Protein AF-A0A7J7UZX6-F1 (afdb_monomer_lite)

InterPro domains:
  IPR032675 Leucine-rich repeat domain superfamily [G3DSA:3.80.10.10] (421-572)
  IPR052813 C-Maf-inducing protein [PTHR25480] (5-551)

Foldseek 3Di:
DVVVLVVVLVVLLVVLVDDPDLVVNLVSLLVLCVCLVPDPDPDLCSLVSSLVSVLVSCVVDPPDDPVSLLSNLVSNLVSLLPHQHDLSVLVVLLVCLVVCLPDPCLVPRVLSNLLCCQQPPPVLLVRVSNLSSNLSSLCSQLPPPVHLVSSLVSLCVQQDPDLGRPGPRNLVNLVSSLLVLQCVQCVVVVVVVPPDDPCVVVVVVDDDDDDDDDDDDDDDDDDDDDDDDDDDDDDDDDDDDDDDDDDDDDDDDDDDDDDDDDDDDDDDDDDDPPVLVVLPDQPPDPQPADDTDPVSVSSNVSSLVVLLSQLVRLNSLLVSLVVCPPPSHDVSLLSHQVNLVSNLNSLLSLLPRLDLSSLVSQDHPDPPDDGVLNQCQRSHSSPPPLCPSNLSSLLSCCVSDPPNLVVLLVCVVPPLSSLLSVLLVVRLSSLVSLLVCVLVVSDVDPVVNVVSLVSLCNDPNSVVSNVVSVLVVVQLCQQLPPDDDLEDEDDLADELVNVVVVSSPGHQNNHAEYEDANHAYELVNLVVVLSHPRHNYYHQHNYNYDPVSVVSNDVSQDDDDDDPPPPDDPPDDDDPDDDDDDDDDDDDDDDDDDDDDDDDDDDD

pLDDT: mean 71.13, std 24.65, range [20.08, 96.56]

Organism: Pipistrellus kuhlii (NCBI:txid59472)

Secondary structure (DSSP, 8-state):
-HHHHHHHHHHHHHHHTS-S-HHHHHHHHHHHHHHHHT-S---HHHHHHHHHHHHHHHHH-----HHHHHHHHHHHHHHHTTSPPPHHHHHHHHHHHHH-TT-HIIIIIIHHHHHHHHHH-SSGGG-HHHHHHHHHHHHHHHTSTTTHHHHHHHHHHHH-SSSS-S-TTHHHHHHHHHHHHHHHHTHHHHHHH--SGGGHHHHTTS------PPPPPP-----------------------------------------------------PPPHHHHHSS------------HHHHHHHHHHHHHHHHHHH-TTHHHHHHHHT-S--S-HHHHH-HHHHHHHHHHHHHHHT-S-HHHHHHHS-SSTTS--HHHHTSTTSTT--STTHHHHHHHHHHHHH-TTHHHHHHHHHHHHHHHHHHHHHTT-HHHHHHHHHHHHTT----HHHHHHHHHHHHTSHHHHHHHHHHHHHHHHHHHHHSS-S-SEEE--TT-BHHHHHHHHHTS--TT--EEE-TT-B-BGGGHHHHTT-TT--EEE-TTSB--HHHHHHHHHHS-PPP--TTTTS-------SSPPPP----PPP-PPPP-----PPPPP-

Sequence (604 aa):
MTDVAKKKIYKYKKVLSNPSRWEVVLKEIRTLVDMALTSPLQDDSINQAPLEIVSKLLSENTNLTTQEHENIIVAIAPLLENNHPPPDLCEFFCKHCRERPRSMVVIEVFTPVVQRILKHNMDFGKCPRLRLFTQEYILALNELNAGMEVVKKFIQSMHGPTGHCPHPRVLPNLVAVCLAAIYSCYEEFINSRDNSPSLKEIRNGCQQPCDRKPTLPLRLLHPSPDLVSQEATLSEARLKSVVVASSEIHVEVEHTSTAKPALTASAGNDSEPNLIDCLMVSPACSTMSIELGPQADRTLGCYVEILKLLSDYDDWRPSLASLLQPIPFPKEALAHEKFTKELKYVIQRFAEDPRQEVHSCLLSVRAGKDGWFQLYSPGGVACDDDGELFASMVHILMGSCYKTKKFLLSLAENKLGPCMLLALRGNQTMVEILCLMLEYNIIDNNDTQLQIISTLESTGVGKRMYEQLCDRQRELKELQRKGGPTRLTLPSKSTDADLARLLSSGSFGNLENLSLAFTNVTSACAEHLIKLPSLKQLNLWSTQFGDAGLRLLSEHLSPFPPVPSLTETLHLWPPSHPPVPVVSSCMRLPAWSREESETSPPPA

Structure (mmCIF, N/CA/C/O backbone):
data_AF-A0A7J7UZX6-F1
#
_entry.id   AF-A0A7J7UZX6-F1
#
loop_
_atom_site.group_PDB
_atom_site.id
_atom_site.type_symbol
_atom_site.label_atom_id
_atom_site.label_alt_id
_atom_site.label_comp_id
_atom_site.label_asym_id
_atom_site.label_entity_id
_atom_site.label_seq_id
_atom_site.pdbx_PDB_ins_code
_atom_site.Cartn_x
_atom_site.Cartn_y
_atom_site.Cartn_z
_atom_site.occupancy
_atom_site.B_iso_or_equiv
_atom_site.auth_seq_id
_atom_site.auth_comp_id
_atom_site.auth_asym_id
_atom_site.auth_atom_id
_atom_site.pdbx_PDB_model_num
ATOM 1 N N . MET A 1 1 ? 38.901 -22.657 -28.310 1.00 46.47 1 MET A N 1
ATOM 2 C CA . MET A 1 1 ? 37.715 -21.974 -28.888 1.00 46.47 1 MET A CA 1
ATOM 3 C C . MET A 1 1 ? 37.506 -20.576 -28.301 1.00 46.47 1 MET A C 1
ATOM 5 O O . MET A 1 1 ? 37.304 -19.653 -29.079 1.00 46.47 1 MET A O 1
ATOM 9 N N . THR A 1 2 ? 37.666 -20.375 -26.988 1.00 52.75 2 THR A N 1
ATOM 10 C CA . THR A 1 2 ? 37.643 -19.051 -26.321 1.00 52.75 2 THR A CA 1
ATOM 11 C C . THR A 1 2 ? 38.625 -18.026 -26.914 1.00 52.75 2 THR A C 1
ATOM 13 O O . THR A 1 2 ? 38.265 -16.870 -27.107 1.00 52.75 2 THR A O 1
ATOM 16 N N . ASP A 1 3 ? 39.839 -18.442 -27.287 1.00 55.47 3 ASP A N 1
ATOM 17 C CA . ASP A 1 3 ? 40.867 -17.544 -27.846 1.00 55.47 3 ASP A CA 1
ATOM 18 C C . ASP A 1 3 ? 40.545 -17.043 -29.276 1.00 55.47 3 ASP A C 1
ATOM 20 O O . ASP A 1 3 ? 40.902 -15.930 -29.659 1.00 55.47 3 ASP A O 1
ATOM 24 N N . VAL A 1 4 ? 39.790 -17.820 -30.067 1.00 59.84 4 VAL A N 1
ATOM 25 C CA . VAL A 1 4 ? 39.359 -17.426 -31.426 1.00 59.84 4 VAL A CA 1
ATOM 26 C C . VAL A 1 4 ? 38.215 -16.411 -31.364 1.00 59.84 4 VAL A C 1
ATOM 28 O O . VAL A 1 4 ? 38.241 -15.422 -32.096 1.00 59.84 4 VAL A O 1
ATOM 31 N N . ALA A 1 5 ? 37.247 -16.617 -30.464 1.00 58.56 5 ALA A N 1
ATOM 32 C CA . ALA A 1 5 ? 36.175 -15.654 -30.211 1.00 58.56 5 ALA A CA 1
ATOM 33 C C . ALA A 1 5 ? 36.742 -14.323 -29.682 1.00 58.56 5 ALA A C 1
ATOM 35 O O . ALA A 1 5 ? 36.442 -13.267 -30.234 1.00 58.56 5 ALA A O 1
ATOM 36 N N . LYS A 1 6 ? 37.666 -14.368 -28.709 1.00 61.72 6 LYS A N 1
ATOM 37 C CA . LYS A 1 6 ? 38.345 -13.176 -28.163 1.00 61.72 6 LYS A CA 1
ATOM 38 C C . LYS A 1 6 ? 39.168 -12.419 -29.215 1.00 61.72 6 LYS A C 1
ATOM 40 O O . LYS A 1 6 ? 39.071 -11.194 -29.299 1.00 61.72 6 LYS A O 1
ATOM 45 N N . LYS A 1 7 ? 39.918 -13.121 -30.076 1.00 62.25 7 LYS A N 1
ATOM 46 C CA . LYS A 1 7 ? 40.660 -12.505 -31.198 1.00 62.25 7 LYS A CA 1
ATOM 47 C C . LYS A 1 7 ? 39.739 -11.844 -32.225 1.00 62.25 7 LYS A C 1
ATOM 49 O O . LYS A 1 7 ? 40.062 -10.766 -32.724 1.00 62.25 7 LYS A O 1
ATOM 54 N N . LYS A 1 8 ? 38.583 -12.447 -32.524 1.00 63.12 8 LYS A N 1
ATOM 55 C CA . LYS A 1 8 ? 37.573 -11.841 -33.404 1.00 63.12 8 LYS A CA 1
ATOM 56 C C . LYS A 1 8 ? 36.952 -10.596 -32.770 1.00 63.12 8 LYS A C 1
ATOM 58 O O . LYS A 1 8 ? 36.946 -9.558 -33.421 1.00 63.12 8 LYS A O 1
ATOM 63 N N . ILE A 1 9 ? 36.540 -10.651 -31.502 1.00 65.94 9 ILE A N 1
ATOM 64 C CA . ILE A 1 9 ? 36.013 -9.494 -30.750 1.00 65.94 9 ILE A CA 1
ATOM 65 C C . ILE A 1 9 ? 37.016 -8.326 -30.762 1.00 65.94 9 ILE A C 1
ATOM 67 O O . ILE A 1 9 ? 36.639 -7.187 -31.032 1.00 65.94 9 ILE A O 1
ATOM 71 N N . TYR A 1 10 ? 38.313 -8.598 -30.569 1.00 64.81 10 TYR A N 1
ATOM 72 C CA . TYR A 1 10 ? 39.363 -7.575 -30.647 1.00 64.81 10 TYR A CA 1
ATOM 73 C C . TYR A 1 10 ? 39.505 -6.963 -32.053 1.00 64.81 10 TYR A C 1
ATOM 75 O O . TYR A 1 10 ? 39.707 -5.755 -32.195 1.00 64.81 10 TYR A O 1
ATOM 83 N N . LYS A 1 11 ? 39.352 -7.775 -33.108 1.00 65.69 11 LYS A N 1
ATOM 84 C CA . LYS A 1 11 ? 39.334 -7.298 -34.498 1.00 65.69 11 LYS A CA 1
ATOM 85 C C . LYS A 1 11 ? 38.131 -6.385 -34.759 1.00 65.69 11 LYS A C 1
ATOM 87 O O . LYS A 1 11 ? 38.324 -5.307 -35.315 1.00 65.69 11 LYS A O 1
ATOM 92 N N . TYR A 1 12 ? 36.932 -6.769 -34.315 1.00 65.81 12 TYR A N 1
ATOM 93 C CA . TYR A 1 12 ? 35.725 -5.944 -34.442 1.00 65.81 12 TYR A CA 1
ATOM 94 C C . TYR A 1 12 ? 35.857 -4.626 -33.678 1.00 65.81 12 TYR A C 1
ATOM 96 O O . TYR A 1 12 ? 35.571 -3.574 -34.240 1.00 65.81 12 TYR A O 1
ATOM 104 N N . LYS A 1 13 ? 36.408 -4.653 -32.457 1.00 65.75 13 LYS A N 1
ATOM 105 C CA . LYS A 1 13 ? 36.712 -3.441 -31.681 1.00 65.75 13 LYS A CA 1
ATOM 106 C C . LYS A 1 13 ? 37.573 -2.454 -32.477 1.00 65.75 13 LYS A C 1
ATOM 108 O O . LYS A 1 13 ? 37.278 -1.269 -32.479 1.00 65.75 13 LYS A O 1
ATOM 113 N N . LYS A 1 14 ? 38.594 -2.935 -33.197 1.00 62.81 14 LYS A N 1
ATOM 114 C CA . LYS A 1 14 ? 39.488 -2.091 -34.011 1.00 62.81 14 LYS A CA 1
ATOM 115 C C . LYS A 1 14 ? 38.823 -1.542 -35.282 1.00 62.81 14 LYS A C 1
ATOM 117 O O . LYS A 1 14 ? 39.121 -0.420 -35.675 1.00 62.81 14 LYS A O 1
ATOM 122 N N . VAL A 1 15 ? 37.948 -2.320 -35.924 1.00 62.50 15 VAL A N 1
ATOM 123 C CA . VAL A 1 15 ? 37.204 -1.900 -37.130 1.00 62.50 15 VAL A CA 1
ATOM 124 C C . VAL A 1 15 ? 36.137 -0.858 -36.784 1.00 62.50 15 VAL A C 1
ATOM 126 O O . VAL A 1 15 ? 35.957 0.110 -37.515 1.00 62.50 15 VAL A O 1
ATOM 129 N N . LEU A 1 16 ? 35.479 -1.019 -35.636 1.00 63.38 16 LEU A N 1
ATOM 130 C CA . LEU A 1 16 ? 34.422 -0.128 -35.160 1.00 63.38 16 LEU A CA 1
ATOM 131 C C . LEU A 1 16 ? 34.956 1.203 -34.597 1.00 63.38 16 LEU A C 1
ATOM 133 O O . LEU A 1 16 ? 34.198 2.160 -34.500 1.00 63.38 16 LEU A O 1
ATOM 137 N N . SER A 1 17 ? 36.257 1.300 -34.292 1.00 59.66 17 SER A N 1
ATOM 138 C CA . SER A 1 17 ? 36.908 2.546 -33.850 1.00 59.66 17 SER A CA 1
ATOM 139 C C . SER A 1 17 ? 37.199 3.559 -34.968 1.00 59.66 17 SER A C 1
ATOM 141 O O . SER A 1 17 ? 37.640 4.659 -34.656 1.00 59.66 17 SER A O 1
ATOM 143 N N . ASN A 1 18 ? 37.007 3.223 -36.252 1.00 60.12 18 ASN A N 1
ATOM 144 C CA . ASN A 1 18 ? 37.234 4.169 -37.355 1.00 60.12 18 ASN A CA 1
ATOM 145 C C . ASN A 1 18 ? 36.118 4.081 -38.423 1.00 60.12 18 ASN A C 1
ATOM 147 O O . ASN A 1 18 ? 36.332 3.533 -39.512 1.00 60.12 18 ASN A O 1
ATOM 151 N N . PRO A 1 19 ? 34.896 4.550 -38.101 1.00 61.72 19 PRO A N 1
ATOM 152 C CA . PRO A 1 19 ? 33.729 4.389 -38.960 1.00 61.72 19 PRO A CA 1
ATOM 153 C C . PRO A 1 19 ? 33.800 5.334 -40.168 1.00 61.72 19 PRO A C 1
ATOM 155 O O . PRO A 1 19 ? 33.623 6.539 -40.043 1.00 61.72 19 PRO A O 1
ATOM 158 N N . SER A 1 20 ? 34.037 4.791 -41.365 1.00 60.22 20 SER A N 1
ATOM 159 C CA . SER A 1 20 ? 33.990 5.566 -42.620 1.00 60.22 20 SER A CA 1
ATOM 160 C C . SER A 1 20 ? 32.616 5.525 -43.302 1.00 60.22 20 SER A C 1
ATOM 162 O O . SER A 1 20 ? 32.263 6.459 -44.017 1.00 60.22 20 SER A O 1
ATOM 164 N N . ARG A 1 21 ? 31.824 4.459 -43.081 1.00 73.31 21 ARG A N 1
ATOM 165 C CA . ARG A 1 21 ? 30.461 4.273 -43.619 1.00 73.31 21 ARG A CA 1
ATOM 166 C C . ARG A 1 21 ? 29.570 3.515 -42.637 1.00 73.31 21 ARG A C 1
ATOM 168 O O . ARG A 1 21 ? 29.881 2.384 -42.266 1.00 73.31 21 ARG A O 1
ATOM 175 N N . TRP A 1 22 ? 28.429 4.096 -42.279 1.00 73.56 22 TRP A N 1
ATOM 176 C CA . TRP A 1 22 ? 27.544 3.539 -41.255 1.00 73.56 22 TRP A CA 1
ATOM 177 C C . TRP A 1 22 ? 26.841 2.232 -41.646 1.00 73.56 22 TRP A C 1
ATOM 179 O O . TRP A 1 22 ? 26.670 1.341 -40.819 1.00 73.56 22 TRP A O 1
ATOM 189 N N . GLU A 1 23 ? 26.520 2.053 -42.927 1.00 76.38 23 GLU A N 1
ATOM 190 C CA . GLU A 1 23 ? 25.973 0.789 -43.449 1.00 76.38 23 GLU A CA 1
ATOM 191 C C . GLU A 1 23 ? 26.910 -0.400 -43.180 1.00 76.38 23 GLU A C 1
ATOM 193 O O . GLU A 1 23 ? 26.466 -1.508 -42.875 1.00 76.38 23 GLU A O 1
ATOM 198 N N . VAL A 1 24 ? 28.223 -0.160 -43.270 1.00 78.75 24 VAL A N 1
ATOM 199 C CA . VAL A 1 24 ? 29.250 -1.172 -42.999 1.00 78.75 24 VAL A CA 1
ATOM 200 C C . VAL A 1 24 ? 29.309 -1.449 -41.503 1.00 78.75 24 VAL A C 1
ATOM 202 O O . VAL A 1 24 ? 29.272 -2.606 -41.104 1.00 78.75 24 VAL A O 1
ATOM 205 N N . VAL A 1 25 ? 29.306 -0.401 -40.675 1.00 79.12 25 VAL A N 1
ATOM 206 C CA . VAL A 1 25 ? 29.255 -0.521 -39.208 1.00 79.12 25 VAL A CA 1
ATOM 207 C C . VAL A 1 25 ? 28.056 -1.364 -38.769 1.00 79.12 25 VAL A C 1
ATOM 209 O O . VAL A 1 25 ? 28.221 -2.307 -38.001 1.00 79.12 25 VAL A O 1
ATOM 212 N N . LEU A 1 26 ? 26.866 -1.097 -39.311 1.00 82.12 26 LEU A N 1
ATOM 213 C CA . LEU A 1 26 ? 25.651 -1.842 -38.991 1.00 82.12 26 LEU A CA 1
ATOM 214 C C . LEU A 1 26 ? 25.751 -3.324 -39.387 1.00 82.12 26 LEU A C 1
ATOM 216 O O . LEU A 1 26 ? 25.331 -4.198 -38.627 1.00 82.12 26 LEU A O 1
ATOM 220 N N . LYS A 1 27 ? 26.329 -3.628 -40.555 1.00 83.25 27 LYS A N 1
ATOM 221 C CA . LYS A 1 27 ? 26.550 -5.011 -41.005 1.00 83.25 27 LYS A CA 1
ATOM 222 C C . LYS A 1 27 ? 27.545 -5.752 -40.109 1.00 83.25 27 LYS A C 1
ATOM 224 O O . LYS A 1 27 ? 27.324 -6.918 -39.780 1.00 83.25 27 LYS A O 1
ATOM 229 N N . GLU A 1 28 ? 28.612 -5.079 -39.688 1.00 82.50 28 GLU A N 1
ATOM 230 C CA . GLU A 1 28 ? 29.597 -5.643 -38.764 1.00 82.50 28 GLU A CA 1
ATOM 231 C C . GLU A 1 28 ? 28.991 -5.871 -37.369 1.00 82.50 28 GLU A C 1
ATOM 233 O O . GLU A 1 28 ? 29.237 -6.921 -36.780 1.00 82.50 28 GLU A O 1
ATOM 238 N N . ILE A 1 29 ? 28.135 -4.964 -36.871 1.00 84.19 29 ILE A N 1
ATOM 239 C CA . ILE A 1 29 ? 27.387 -5.151 -35.613 1.00 84.19 29 ILE A CA 1
ATOM 240 C C . ILE A 1 29 ? 26.481 -6.383 -35.701 1.00 84.19 29 ILE A C 1
ATOM 242 O O . ILE A 1 29 ? 26.530 -7.227 -34.812 1.00 84.19 29 ILE A O 1
ATOM 246 N N . ARG A 1 30 ? 25.701 -6.536 -36.780 1.00 85.56 30 ARG A N 1
ATOM 247 C CA . ARG A 1 30 ? 24.851 -7.727 -36.979 1.00 85.56 30 ARG A CA 1
ATOM 248 C C . ARG A 1 30 ? 25.676 -9.011 -37.004 1.00 85.56 30 ARG A C 1
ATOM 250 O O . ARG A 1 30 ? 25.352 -9.962 -36.309 1.00 85.56 30 ARG A O 1
ATOM 257 N N . THR A 1 31 ? 26.803 -9.000 -37.714 1.00 84.88 31 THR A N 1
ATOM 258 C CA . THR A 1 31 ? 27.715 -10.154 -37.776 1.00 84.88 31 THR A CA 1
ATOM 259 C C . THR A 1 31 ? 28.312 -10.485 -36.402 1.00 84.88 31 THR A C 1
ATOM 261 O O . THR A 1 31 ? 28.494 -11.654 -36.062 1.00 84.88 31 THR A O 1
ATOM 264 N N . LEU A 1 32 ? 28.619 -9.465 -35.595 1.00 84.00 32 LEU A N 1
ATOM 265 C CA . LEU A 1 32 ? 29.117 -9.623 -34.230 1.00 84.00 32 LEU A CA 1
ATOM 266 C C . LEU A 1 32 ? 28.046 -10.221 -33.302 1.00 84.00 32 LEU A C 1
ATOM 268 O O . LEU A 1 32 ? 28.365 -11.102 -32.504 1.00 84.00 32 LEU A O 1
ATOM 272 N N . VAL A 1 33 ? 26.795 -9.774 -33.436 1.00 84.62 33 VAL A N 1
ATOM 273 C CA . VAL A 1 33 ? 25.631 -10.306 -32.711 1.00 84.62 33 VAL A CA 1
ATOM 274 C C . VAL A 1 33 ? 25.371 -11.762 -33.095 1.00 84.62 33 VAL A C 1
ATOM 276 O O . VAL A 1 33 ? 25.305 -12.615 -32.213 1.00 84.62 33 VAL A O 1
ATOM 279 N N . ASP A 1 34 ? 25.330 -12.074 -34.392 1.00 85.00 34 ASP A N 1
ATOM 280 C CA . ASP A 1 34 ? 25.136 -13.439 -34.894 1.00 85.00 34 ASP A CA 1
ATOM 281 C C . ASP A 1 34 ? 26.236 -14.382 -34.394 1.00 85.00 34 ASP A C 1
ATOM 283 O O . ASP A 1 34 ? 25.967 -15.515 -33.996 1.00 85.00 34 ASP A O 1
ATOM 287 N N . MET A 1 35 ? 27.489 -13.917 -34.358 1.00 82.94 35 MET A N 1
ATOM 288 C CA . MET A 1 35 ? 28.605 -14.691 -33.813 1.00 82.94 35 MET A CA 1
ATOM 289 C C . MET A 1 35 ? 28.436 -14.973 -32.315 1.00 82.94 35 MET A C 1
ATOM 291 O O . MET A 1 35 ? 28.771 -16.071 -31.872 1.00 82.94 35 MET A O 1
ATOM 295 N N . ALA A 1 36 ? 27.955 -14.003 -31.533 1.00 81.69 36 ALA A N 1
ATOM 296 C CA . ALA A 1 36 ? 27.708 -14.201 -30.108 1.00 81.69 36 ALA A CA 1
ATOM 297 C C . ALA A 1 36 ? 26.567 -15.208 -29.875 1.00 81.69 36 ALA A C 1
ATOM 299 O O . ALA A 1 36 ? 26.744 -16.151 -29.110 1.00 81.69 36 ALA A O 1
ATOM 300 N N . LEU A 1 37 ? 25.458 -15.091 -30.615 1.00 81.75 37 LEU A N 1
ATOM 301 C CA . LEU A 1 37 ? 24.296 -15.985 -30.502 1.00 81.75 37 LEU A CA 1
ATOM 302 C C . LEU A 1 37 ? 24.567 -17.423 -30.973 1.00 81.75 37 LEU A C 1
ATOM 304 O O . LEU A 1 37 ? 24.026 -18.370 -30.411 1.00 81.75 37 LEU A O 1
ATOM 308 N N . THR A 1 38 ? 25.387 -17.602 -32.013 1.00 80.38 38 THR A N 1
ATOM 309 C CA . THR A 1 38 ? 25.721 -18.928 -32.575 1.00 80.38 38 THR A CA 1
ATOM 310 C C . THR A 1 38 ? 26.900 -19.604 -31.874 1.00 80.38 38 THR A C 1
ATOM 312 O O . THR A 1 38 ? 27.251 -20.744 -32.193 1.00 80.38 38 THR A O 1
ATOM 315 N N . SER A 1 39 ? 27.533 -18.920 -30.918 1.00 75.50 39 SER A N 1
ATOM 316 C CA . SER A 1 39 ? 28.641 -19.473 -30.152 1.00 75.50 39 SER A CA 1
ATOM 317 C C . SER A 1 39 ? 28.139 -20.585 -29.216 1.00 75.50 39 SER A C 1
ATOM 319 O O . SER A 1 39 ? 27.278 -20.332 -28.379 1.00 75.50 39 SER A O 1
ATOM 321 N N . PRO A 1 40 ? 28.715 -21.803 -29.259 1.00 62.84 40 PRO A N 1
ATOM 322 C CA . PRO A 1 40 ? 28.345 -22.891 -28.345 1.00 62.84 40 PRO A CA 1
ATOM 323 C C . PRO A 1 40 ? 28.841 -22.664 -26.903 1.00 62.84 40 PRO A C 1
ATOM 325 O O . PRO A 1 40 ? 28.639 -23.509 -26.034 1.00 62.84 40 PRO A O 1
ATOM 328 N N . LEU A 1 41 ? 29.549 -21.559 -26.649 1.00 63.59 41 LEU A N 1
ATOM 329 C CA . LEU A 1 41 ? 30.118 -21.216 -25.350 1.00 63.59 41 LEU A CA 1
ATOM 330 C C . LEU A 1 41 ? 29.122 -20.356 -24.559 1.00 63.59 41 LEU A C 1
ATOM 332 O O . LEU A 1 41 ? 28.865 -19.219 -24.942 1.00 63.59 41 LEU A O 1
ATOM 336 N N . GLN A 1 42 ? 28.628 -20.876 -23.433 1.00 62.25 42 GLN A N 1
ATOM 337 C CA . GLN A 1 42 ? 27.769 -20.168 -22.466 1.00 62.25 42 GLN A CA 1
ATOM 338 C C . GLN A 1 42 ? 28.574 -19.220 -21.552 1.00 62.25 42 GLN A C 1
ATOM 340 O O . GLN A 1 42 ? 28.400 -19.215 -20.338 1.00 62.25 42 GLN A O 1
ATOM 345 N N . ASP A 1 43 ? 29.530 -18.480 -22.110 1.00 70.31 43 ASP A N 1
ATOM 346 C CA . ASP A 1 43 ? 30.331 -17.518 -21.348 1.00 70.31 43 ASP A CA 1
ATOM 347 C C . ASP A 1 43 ? 29.684 -16.133 -21.469 1.00 70.31 43 ASP A C 1
ATOM 349 O O . ASP A 1 43 ? 29.640 -15.563 -22.563 1.00 70.31 43 ASP A O 1
ATOM 353 N N . ASP A 1 44 ? 29.196 -15.588 -20.350 1.00 67.56 44 ASP A N 1
ATOM 354 C CA . ASP A 1 44 ? 28.555 -14.266 -20.277 1.00 67.56 44 ASP A CA 1
ATOM 355 C C . ASP A 1 44 ? 29.431 -13.160 -20.885 1.00 67.56 44 ASP A C 1
ATOM 357 O O . ASP A 1 44 ? 28.925 -12.213 -21.488 1.00 67.56 44 ASP A O 1
ATOM 361 N N . SER A 1 45 ? 30.761 -13.301 -20.825 1.00 72.81 45 SER A N 1
ATOM 362 C CA . SER A 1 45 ? 31.684 -12.328 -21.418 1.00 72.81 45 SER A CA 1
ATOM 363 C C . SER A 1 45 ? 31.605 -12.264 -22.948 1.00 72.81 45 SER A C 1
ATOM 365 O O . SER A 1 45 ? 31.890 -11.219 -23.536 1.00 72.81 45 SER A O 1
ATOM 367 N N . ILE A 1 46 ? 31.186 -13.348 -23.610 1.00 76.81 46 ILE A N 1
ATOM 368 C CA . ILE A 1 46 ? 31.023 -13.407 -25.070 1.00 76.81 46 ILE A CA 1
ATOM 369 C C . ILE A 1 46 ? 29.768 -12.648 -25.501 1.00 76.81 46 ILE A C 1
ATOM 371 O O . ILE A 1 46 ? 29.788 -11.986 -26.537 1.00 76.81 46 ILE A O 1
ATOM 375 N N . ASN A 1 47 ? 28.710 -12.700 -24.692 1.00 76.94 47 ASN A N 1
ATOM 376 C CA . ASN A 1 47 ? 27.453 -12.010 -24.968 1.00 76.94 47 ASN A CA 1
ATOM 377 C C . ASN A 1 47 ? 27.482 -10.537 -24.535 1.00 76.94 47 ASN A C 1
ATOM 379 O O . ASN A 1 47 ? 26.862 -9.692 -25.182 1.00 76.94 47 ASN A O 1
ATOM 383 N N . GLN A 1 48 ? 28.251 -10.211 -23.490 1.00 82.75 48 GLN A N 1
ATOM 384 C CA . GLN A 1 48 ? 28.387 -8.843 -22.994 1.00 82.75 48 GLN A CA 1
ATOM 385 C C . GLN A 1 48 ? 29.349 -7.991 -23.837 1.00 82.75 48 GLN A C 1
ATOM 387 O O . GLN A 1 48 ? 29.108 -6.799 -24.033 1.00 82.75 48 GLN A O 1
ATOM 392 N N . ALA A 1 49 ? 30.414 -8.581 -24.394 1.00 81.25 49 ALA A N 1
ATOM 393 C CA . ALA A 1 49 ? 31.418 -7.837 -25.158 1.00 81.25 49 ALA A CA 1
ATOM 394 C C . ALA A 1 49 ? 30.859 -7.073 -26.383 1.00 81.25 49 ALA A C 1
ATOM 396 O O . ALA A 1 49 ? 31.254 -5.920 -26.580 1.00 81.25 49 ALA A O 1
ATOM 397 N N . PRO A 1 50 ? 29.939 -7.627 -27.202 1.00 83.44 50 PRO A N 1
ATOM 398 C CA . PRO A 1 50 ? 29.274 -6.866 -28.259 1.00 83.44 50 PRO A CA 1
ATOM 399 C C . PRO A 1 50 ? 28.515 -5.643 -27.737 1.00 83.44 50 PRO A C 1
ATOM 401 O O . PRO A 1 50 ? 28.608 -4.571 -28.333 1.00 83.44 50 PRO A O 1
ATOM 404 N N . LEU A 1 51 ? 27.811 -5.782 -26.608 1.00 84.94 51 LEU A N 1
ATOM 405 C CA . LEU A 1 51 ? 27.057 -4.686 -26.002 1.00 84.94 51 LEU A CA 1
ATOM 406 C C . LEU A 1 51 ? 27.987 -3.576 -25.503 1.00 84.94 51 LEU A C 1
ATOM 408 O O . LEU A 1 51 ? 27.698 -2.405 -25.726 1.00 84.94 51 LEU A O 1
ATOM 412 N N . GLU A 1 52 ? 29.125 -3.916 -24.891 1.00 84.50 52 GLU A N 1
ATOM 413 C CA . GLU A 1 52 ? 30.132 -2.931 -24.466 1.00 84.50 52 GLU A CA 1
ATOM 414 C C . GLU A 1 52 ? 30.759 -2.183 -25.648 1.00 84.50 52 GLU A C 1
ATOM 416 O O . GLU A 1 52 ? 30.959 -0.969 -25.588 1.00 84.50 52 GLU A O 1
ATOM 421 N N . ILE A 1 53 ? 31.051 -2.891 -26.743 1.00 82.19 53 ILE A N 1
ATOM 422 C CA . ILE A 1 53 ? 31.605 -2.280 -27.956 1.00 82.19 53 ILE A CA 1
ATOM 423 C C . ILE A 1 53 ? 30.603 -1.294 -28.565 1.00 82.19 53 ILE A C 1
ATOM 425 O O . ILE A 1 53 ? 30.985 -0.178 -28.917 1.00 82.19 53 ILE A O 1
ATOM 429 N N . VAL A 1 54 ? 29.327 -1.679 -28.657 1.00 85.00 54 VAL A N 1
ATOM 430 C CA . VAL A 1 54 ? 28.264 -0.802 -29.171 1.00 85.00 54 VAL A CA 1
ATOM 431 C C . VAL A 1 54 ? 28.015 0.378 -28.232 1.00 85.00 54 VAL A C 1
ATOM 433 O O . VAL A 1 54 ? 27.891 1.507 -28.701 1.00 85.00 54 VAL A O 1
ATOM 436 N N . SER A 1 55 ? 28.019 0.146 -26.918 1.00 85.69 55 SER A N 1
ATOM 437 C CA . SER A 1 55 ? 27.914 1.190 -25.891 1.00 85.69 55 SER A CA 1
ATOM 438 C C . SER A 1 55 ? 28.997 2.254 -26.077 1.00 85.69 55 SER A C 1
ATOM 440 O O . SER A 1 55 ? 28.705 3.448 -26.123 1.00 85.69 55 SER A O 1
ATOM 442 N N . LYS A 1 56 ? 30.248 1.821 -26.274 1.00 82.94 56 LYS A N 1
ATOM 443 C CA . LYS A 1 56 ? 31.370 2.725 -26.528 1.00 82.94 56 LYS A CA 1
ATOM 444 C C . LYS A 1 56 ? 31.215 3.478 -27.853 1.00 82.94 56 LYS A C 1
ATOM 446 O O . LYS A 1 56 ? 31.396 4.692 -27.888 1.00 82.94 56 LYS A O 1
ATOM 451 N N . LEU A 1 57 ? 30.819 2.790 -28.921 1.00 81.31 57 LEU A N 1
ATOM 452 C CA . LEU A 1 57 ? 30.611 3.400 -30.235 1.00 81.31 57 LEU A CA 1
ATOM 453 C C . LEU A 1 57 ? 29.528 4.490 -30.212 1.00 81.31 57 LEU A C 1
ATOM 455 O O . LEU A 1 57 ? 29.722 5.543 -30.816 1.00 81.31 57 LEU A O 1
ATOM 459 N N . LEU A 1 58 ? 28.424 4.263 -29.497 1.00 81.19 58 LEU A N 1
ATOM 460 C CA . LEU A 1 58 ? 27.360 5.253 -29.309 1.00 81.19 58 LEU A CA 1
ATOM 461 C C . LEU A 1 58 ? 27.817 6.444 -28.455 1.00 81.19 58 LEU A C 1
ATOM 463 O O . LEU A 1 58 ? 27.420 7.573 -28.727 1.00 81.19 58 LEU A O 1
ATOM 467 N N . SER A 1 59 ? 28.676 6.212 -27.457 1.00 79.56 59 SER A N 1
ATOM 468 C CA . SER A 1 59 ? 29.232 7.292 -26.629 1.00 79.56 59 SER A CA 1
ATOM 469 C C . SER A 1 59 ? 30.215 8.197 -27.388 1.00 79.56 59 SER A C 1
ATOM 471 O O . SER A 1 59 ? 30.262 9.398 -27.139 1.00 79.56 59 SER A O 1
ATOM 473 N N . GLU A 1 60 ? 30.977 7.642 -28.337 1.00 78.75 60 GLU A N 1
ATOM 474 C CA . GLU A 1 60 ? 32.006 8.370 -29.096 1.00 78.75 60 GLU A CA 1
ATOM 475 C C . GLU A 1 60 ? 31.438 9.102 -30.329 1.00 78.75 60 GLU A C 1
ATOM 477 O O . GLU A 1 60 ? 32.059 10.043 -30.820 1.00 78.75 60 GLU A O 1
ATOM 482 N N . ASN A 1 61 ? 30.254 8.713 -30.823 1.00 72.56 61 ASN A N 1
ATOM 483 C CA . ASN A 1 61 ? 29.656 9.254 -32.048 1.00 72.56 61 ASN A CA 1
ATOM 484 C C . ASN A 1 61 ? 28.312 9.946 -31.774 1.00 72.56 61 ASN A C 1
ATOM 486 O O . ASN A 1 61 ? 27.257 9.318 -31.780 1.00 72.56 61 ASN A O 1
ATOM 490 N N . THR A 1 62 ? 28.335 11.268 -31.598 1.00 66.62 62 THR A N 1
ATOM 491 C CA . THR A 1 62 ? 27.140 12.078 -31.289 1.00 66.62 62 THR A CA 1
ATOM 492 C C . THR A 1 62 ? 26.367 12.580 -32.517 1.00 66.62 62 THR A C 1
ATOM 494 O O . THR A 1 62 ? 25.257 13.085 -32.365 1.00 66.62 62 THR A O 1
ATOM 497 N N . ASN A 1 63 ? 26.915 12.424 -33.729 1.00 69.19 63 ASN A N 1
ATOM 498 C CA . ASN A 1 63 ? 26.365 12.972 -34.982 1.00 69.19 63 ASN A CA 1
ATOM 499 C C . ASN A 1 63 ? 25.516 11.973 -35.795 1.00 69.19 63 ASN A C 1
ATOM 501 O O . ASN A 1 63 ? 25.382 12.119 -37.009 1.00 69.19 63 ASN A O 1
ATOM 505 N N . LEU A 1 64 ? 24.977 10.937 -35.157 1.00 75.88 64 LEU A N 1
ATOM 506 C CA . LEU A 1 64 ? 24.174 9.914 -35.828 1.00 75.88 64 LEU A CA 1
ATOM 507 C C . LEU A 1 64 ? 22.735 10.389 -36.045 1.00 75.88 64 LEU A C 1
ATOM 509 O O . LEU A 1 64 ? 22.136 11.063 -35.200 1.00 75.88 64 LEU A O 1
ATOM 513 N N . THR A 1 65 ? 22.155 10.007 -37.180 1.00 81.19 65 THR A N 1
ATOM 514 C CA . THR A 1 65 ? 20.751 10.290 -37.474 1.00 81.19 65 THR A CA 1
ATOM 515 C C . THR A 1 65 ? 19.819 9.416 -36.629 1.00 81.19 65 THR A C 1
ATOM 517 O O . THR A 1 65 ? 20.176 8.352 -36.123 1.00 81.19 65 THR A O 1
ATOM 520 N N . THR A 1 66 ? 18.563 9.847 -36.503 1.00 78.44 66 THR A N 1
ATOM 521 C CA . THR A 1 66 ? 17.507 9.092 -35.809 1.00 78.44 66 THR A CA 1
ATOM 522 C C . THR A 1 66 ? 17.385 7.647 -36.297 1.00 78.44 66 THR A C 1
ATOM 524 O O . THR A 1 66 ? 17.306 6.723 -35.494 1.00 78.44 66 THR A O 1
ATOM 527 N N . GLN A 1 67 ? 17.369 7.455 -37.615 1.00 81.50 67 GLN A N 1
ATOM 528 C CA . GLN A 1 67 ? 17.161 6.146 -38.225 1.00 81.50 67 GLN A CA 1
ATOM 529 C C . GLN A 1 67 ? 18.359 5.222 -37.983 1.00 81.50 67 GLN A C 1
ATOM 531 O O . GLN A 1 67 ? 18.209 4.020 -37.788 1.00 81.50 67 GLN A O 1
ATOM 536 N N . GLU A 1 68 ? 19.562 5.788 -37.946 1.00 82.25 68 GLU A N 1
ATOM 537 C CA . GLU A 1 68 ? 20.790 5.067 -37.629 1.00 82.25 68 GLU A CA 1
ATOM 538 C C . GLU A 1 68 ? 20.818 4.587 -36.178 1.00 82.25 68 GLU A C 1
ATOM 540 O O . GLU A 1 68 ? 21.212 3.447 -35.934 1.00 82.25 68 GLU A O 1
ATOM 545 N N . HIS A 1 69 ? 20.335 5.408 -35.240 1.00 83.25 69 HIS A N 1
ATOM 546 C CA . HIS A 1 69 ? 20.154 5.010 -33.846 1.00 83.25 69 HIS A CA 1
ATOM 547 C C . HIS A 1 69 ? 19.196 3.823 -33.711 1.00 83.25 69 HIS A C 1
ATOM 549 O O . HIS A 1 69 ? 19.553 2.819 -33.097 1.00 83.25 69 HIS A O 1
ATOM 555 N N . GLU A 1 70 ? 18.005 3.907 -34.309 1.00 85.50 70 GLU A N 1
ATOM 556 C CA . GLU A 1 70 ? 17.011 2.828 -34.243 1.00 85.50 70 GLU A CA 1
ATOM 557 C C . GLU A 1 70 ? 17.536 1.540 -34.884 1.00 85.50 70 GLU A C 1
ATOM 559 O O . GLU A 1 70 ? 17.414 0.462 -34.303 1.00 85.50 70 GLU A O 1
ATOM 564 N N . ASN A 1 71 ? 18.223 1.652 -36.025 1.00 86.31 71 ASN A N 1
ATOM 565 C CA . ASN A 1 71 ? 18.830 0.512 -36.703 1.00 86.31 71 ASN A CA 1
ATOM 566 C C . ASN A 1 71 ? 19.879 -0.210 -35.845 1.00 86.31 71 ASN A C 1
ATOM 568 O O . ASN A 1 71 ? 19.931 -1.442 -35.892 1.00 86.31 71 ASN A O 1
ATOM 572 N N . ILE A 1 72 ? 20.701 0.508 -35.062 1.00 86.06 72 ILE A N 1
ATOM 573 C CA . ILE A 1 72 ? 21.608 -0.161 -34.116 1.00 86.06 72 ILE A CA 1
ATOM 574 C C . ILE A 1 72 ? 20.811 -0.879 -33.038 1.00 86.06 72 ILE A C 1
ATOM 576 O O . ILE A 1 72 ? 21.109 -2.038 -32.760 1.00 86.06 72 ILE A O 1
ATOM 580 N N . ILE A 1 73 ? 19.836 -0.205 -32.419 1.00 87.19 73 ILE A N 1
ATOM 581 C CA . ILE A 1 73 ? 19.086 -0.779 -31.295 1.00 87.19 73 ILE A CA 1
ATOM 582 C C . ILE A 1 73 ? 18.407 -2.082 -31.732 1.00 87.19 73 ILE A C 1
ATOM 584 O O . ILE A 1 73 ? 18.524 -3.097 -31.050 1.00 87.19 73 ILE A O 1
ATOM 588 N N . VAL A 1 74 ? 17.789 -2.085 -32.915 1.00 88.12 74 VAL A N 1
ATOM 589 C CA . VAL A 1 74 ? 17.192 -3.285 -33.516 1.00 88.12 74 VAL A CA 1
ATOM 590 C C . VAL A 1 74 ? 18.247 -4.361 -33.794 1.00 88.12 74 VAL A C 1
ATOM 592 O O . VAL A 1 74 ? 17.991 -5.539 -33.564 1.00 88.12 74 VAL A O 1
ATOM 595 N N . ALA A 1 75 ? 19.451 -3.990 -34.242 1.00 86.62 75 ALA A N 1
ATOM 596 C CA . ALA A 1 75 ? 20.523 -4.955 -34.489 1.00 86.62 75 ALA A CA 1
ATOM 597 C C . ALA A 1 75 ? 21.031 -5.638 -33.207 1.00 86.62 75 ALA A C 1
ATOM 599 O O . ALA A 1 75 ? 21.407 -6.806 -33.263 1.00 86.62 75 ALA A O 1
ATOM 600 N N . ILE A 1 76 ? 21.041 -4.941 -32.065 1.00 88.69 76 ILE A N 1
ATOM 601 C CA . ILE A 1 76 ? 21.484 -5.502 -30.775 1.00 88.69 76 ILE A CA 1
ATOM 602 C C . ILE A 1 76 ? 20.354 -6.133 -29.950 1.00 88.69 76 ILE A C 1
ATOM 604 O O . ILE A 1 76 ? 20.645 -6.806 -28.960 1.00 88.69 76 ILE A O 1
ATOM 608 N N . ALA A 1 77 ? 19.090 -5.948 -30.346 1.00 87.19 77 ALA A N 1
ATOM 609 C CA . ALA A 1 77 ? 17.911 -6.451 -29.638 1.00 87.19 77 ALA A CA 1
ATOM 610 C C . ALA A 1 77 ? 18.008 -7.936 -29.227 1.00 87.19 77 ALA A C 1
ATOM 612 O O . ALA A 1 77 ? 17.787 -8.220 -28.047 1.00 87.19 77 ALA A O 1
ATOM 613 N N . PRO A 1 78 ? 18.456 -8.868 -30.098 1.00 87.00 78 PRO A N 1
ATOM 614 C CA . PRO A 1 78 ? 18.555 -10.284 -29.734 1.00 87.00 78 PRO A CA 1
ATOM 615 C C . PRO A 1 78 ? 19.508 -10.572 -28.562 1.00 87.00 78 PRO A C 1
ATOM 617 O O . PRO A 1 78 ? 19.315 -11.530 -27.815 1.00 87.00 78 PRO A O 1
ATOM 620 N N . LEU A 1 79 ? 20.549 -9.750 -28.372 1.00 85.00 79 LEU A N 1
ATOM 621 C CA . LEU A 1 79 ? 21.453 -9.889 -27.225 1.00 85.00 79 LEU A CA 1
ATOM 622 C C . LEU A 1 79 ? 20.837 -9.318 -25.949 1.00 85.00 79 LEU A C 1
ATOM 624 O O . LEU A 1 79 ? 21.061 -9.866 -24.870 1.00 85.00 79 LEU A O 1
ATOM 628 N N . LEU A 1 80 ? 20.057 -8.242 -26.057 1.00 84.62 80 LEU A N 1
ATOM 629 C CA . LEU A 1 80 ? 19.408 -7.592 -24.916 1.00 84.62 80 LEU A CA 1
ATOM 630 C C . LEU A 1 80 ? 18.291 -8.449 -24.304 1.00 84.62 80 LEU A C 1
ATOM 632 O O . LEU A 1 80 ? 18.025 -8.343 -23.110 1.00 84.62 80 LEU A O 1
ATOM 636 N N . GLU A 1 81 ? 17.684 -9.348 -25.081 1.00 78.69 81 GLU A N 1
ATOM 637 C CA . GLU A 1 81 ? 16.724 -10.336 -24.567 1.00 78.69 81 GLU A CA 1
ATOM 638 C C . GLU A 1 81 ? 17.341 -11.300 -23.547 1.00 78.69 81 GLU A C 1
ATOM 640 O O . GLU A 1 81 ? 16.622 -11.886 -22.738 1.00 78.69 81 GLU A O 1
ATOM 645 N N . ASN A 1 82 ? 18.668 -11.474 -23.565 1.00 77.94 82 ASN A N 1
ATOM 646 C CA . ASN A 1 82 ? 19.366 -12.408 -22.686 1.00 77.94 82 ASN A CA 1
ATOM 647 C C . ASN A 1 82 ? 20.416 -11.769 -21.767 1.00 77.94 82 ASN A C 1
ATOM 649 O O . ASN A 1 82 ? 20.855 -12.416 -20.817 1.00 77.94 82 ASN A O 1
ATOM 653 N N . ASN A 1 83 ? 20.759 -10.496 -21.961 1.00 81.62 83 ASN A N 1
ATOM 654 C CA . ASN A 1 83 ? 21.859 -9.837 -21.253 1.00 81.62 83 ASN A CA 1
ATOM 655 C C . ASN A 1 83 ? 21.454 -8.459 -20.724 1.00 81.62 83 ASN A C 1
ATOM 657 O O . ASN A 1 83 ? 20.531 -7.822 -21.229 1.00 81.62 83 ASN A O 1
ATOM 661 N N . HIS A 1 84 ? 22.155 -7.985 -19.694 1.00 80.06 84 HIS A N 1
ATOM 662 C CA . HIS A 1 84 ? 21.900 -6.663 -19.131 1.00 80.06 84 HIS A CA 1
ATOM 663 C C . HIS A 1 84 ? 22.572 -5.570 -19.977 1.00 80.06 84 HIS A C 1
ATOM 665 O O . HIS A 1 84 ? 23.767 -5.680 -20.275 1.00 80.06 84 HIS A O 1
ATOM 671 N N . PRO A 1 85 ? 21.854 -4.488 -20.334 1.00 85.25 85 PRO A N 1
ATOM 672 C CA . PRO A 1 85 ? 22.466 -3.391 -21.066 1.00 85.25 85 PRO A CA 1
ATOM 673 C C . PRO A 1 85 ? 23.556 -2.713 -20.214 1.00 85.25 85 PRO A C 1
ATOM 675 O O . PRO A 1 85 ? 23.331 -2.458 -19.026 1.00 85.25 85 PRO A O 1
ATOM 678 N N . PRO A 1 86 ? 24.728 -2.397 -20.798 1.00 85.88 86 PRO A N 1
ATOM 679 C CA . PRO A 1 86 ? 25.772 -1.645 -20.118 1.00 85.88 86 PRO A CA 1
ATOM 680 C C . PRO A 1 86 ? 25.291 -0.277 -19.603 1.00 85.88 86 PRO A C 1
ATOM 682 O O . PRO A 1 86 ? 24.346 0.298 -20.152 1.00 85.88 86 PRO A O 1
ATOM 685 N N . PRO A 1 87 ? 25.968 0.290 -18.588 1.00 83.62 87 PRO A N 1
ATOM 686 C CA . PRO A 1 87 ? 25.639 1.587 -18.003 1.00 83.62 87 PRO A CA 1
ATOM 687 C C . PRO A 1 87 ? 25.445 2.734 -19.010 1.00 83.62 87 PRO A C 1
ATOM 689 O O . PRO A 1 87 ? 24.498 3.503 -18.854 1.00 83.62 87 PRO A O 1
ATOM 692 N N . ASP A 1 88 ? 26.316 2.886 -20.011 1.00 84.56 88 ASP A N 1
ATOM 693 C CA . ASP A 1 88 ? 26.216 4.005 -20.970 1.00 84.56 88 ASP A CA 1
ATOM 694 C C . ASP A 1 88 ? 25.133 3.739 -22.027 1.00 84.56 88 ASP A C 1
ATOM 696 O O . ASP A 1 88 ? 24.435 4.651 -22.467 1.00 84.56 88 ASP A O 1
ATOM 700 N N . LEU A 1 89 ? 24.903 2.465 -22.362 1.00 87.25 89 LEU A N 1
ATOM 701 C CA . LEU A 1 89 ? 23.792 2.061 -23.219 1.00 87.25 89 LEU A CA 1
ATOM 702 C C . LEU A 1 89 ? 22.435 2.344 -22.554 1.00 87.25 89 LEU A C 1
ATOM 704 O O . LEU A 1 89 ? 21.505 2.785 -23.224 1.00 87.25 89 LEU A O 1
ATOM 708 N N . CYS A 1 90 ? 22.328 2.166 -21.232 1.00 88.19 90 CYS A N 1
ATOM 709 C CA . CYS A 1 90 ? 21.130 2.550 -20.479 1.00 88.19 90 CYS A CA 1
ATOM 710 C C . CYS A 1 90 ? 20.847 4.052 -20.589 1.00 88.19 90 CYS A C 1
ATOM 712 O O . CYS A 1 90 ? 19.697 4.443 -20.762 1.00 88.19 90 CYS A O 1
ATOM 714 N N . GLU A 1 91 ? 21.877 4.898 -20.503 1.00 86.56 91 GLU A N 1
ATOM 715 C CA . GLU A 1 91 ? 21.734 6.352 -20.639 1.00 86.56 91 GLU A CA 1
ATOM 716 C C . GLU A 1 91 ? 21.264 6.741 -22.045 1.00 86.56 91 GLU A C 1
ATOM 718 O O . GLU A 1 91 ? 20.348 7.553 -22.205 1.00 86.56 91 GLU A O 1
ATOM 723 N N . PHE A 1 92 ? 21.820 6.085 -23.064 1.00 87.00 92 PHE A N 1
ATOM 724 C CA . PHE A 1 92 ? 21.370 6.239 -24.440 1.00 87.00 92 PHE A CA 1
ATOM 725 C C . PHE A 1 92 ? 19.899 5.821 -24.620 1.00 87.00 92 PHE A C 1
ATOM 727 O O . PHE A 1 92 ? 19.119 6.553 -25.234 1.00 87.00 92 PHE A O 1
ATOM 734 N N . PHE A 1 93 ? 19.481 4.698 -24.030 1.00 91.25 93 PHE A N 1
ATOM 735 C CA . PHE A 1 93 ? 18.082 4.264 -24.062 1.00 91.25 93 PHE A CA 1
ATOM 736 C C . PHE A 1 93 ? 17.149 5.232 -23.327 1.00 91.25 93 PHE A C 1
ATOM 738 O O . PHE A 1 93 ? 16.084 5.549 -23.851 1.00 91.25 93 PHE A O 1
ATOM 745 N N . CYS A 1 94 ? 17.560 5.773 -22.173 1.00 90.00 94 CYS A N 1
ATOM 746 C CA . CYS A 1 94 ? 16.807 6.813 -21.461 1.00 90.00 94 CYS A CA 1
ATOM 747 C C . CYS A 1 94 ? 16.551 8.025 -22.364 1.00 90.00 94 CYS A C 1
ATOM 749 O O . CYS A 1 94 ? 15.427 8.515 -22.458 1.00 90.00 94 CYS A O 1
ATOM 751 N N . LYS A 1 95 ? 17.596 8.503 -23.053 1.00 88.62 95 LYS A N 1
ATOM 752 C CA . LYS A 1 95 ? 17.486 9.626 -23.989 1.00 88.62 95 LYS A CA 1
ATOM 753 C C . LYS A 1 95 ? 16.514 9.308 -25.127 1.00 88.62 95 LYS A C 1
ATOM 755 O O . LYS A 1 95 ? 15.675 10.143 -25.455 1.00 88.62 95 LYS A O 1
ATOM 760 N N . HIS A 1 96 ? 16.580 8.098 -25.683 1.00 89.75 96 HIS A N 1
ATOM 761 C CA . HIS A 1 96 ? 15.667 7.671 -26.741 1.00 89.75 96 HIS A CA 1
ATOM 762 C C . HIS A 1 96 ? 14.202 7.626 -26.272 1.00 89.75 96 HIS A C 1
ATOM 764 O O . HIS A 1 96 ? 13.339 8.143 -26.978 1.00 89.75 96 HIS A O 1
ATOM 770 N N . CYS A 1 97 ? 13.927 7.093 -25.074 1.00 91.06 97 CYS A N 1
ATOM 771 C CA . CYS A 1 97 ? 12.583 7.072 -24.486 1.00 91.06 97 CYS A CA 1
ATOM 772 C C . CYS A 1 97 ? 11.989 8.483 -24.338 1.00 91.06 97 CYS A C 1
ATOM 774 O O . CYS A 1 97 ? 10.833 8.687 -24.697 1.00 91.06 97 CYS A O 1
ATOM 776 N N . ARG A 1 98 ? 12.782 9.463 -23.876 1.00 88.75 98 ARG A N 1
ATOM 777 C CA . ARG A 1 98 ? 12.335 10.861 -23.706 1.00 88.75 98 ARG A CA 1
ATOM 778 C C . ARG A 1 98 ? 12.089 11.585 -25.025 1.00 88.75 98 ARG A C 1
ATOM 780 O O . ARG A 1 98 ? 11.160 12.372 -25.138 1.00 88.75 98 ARG A O 1
ATOM 787 N N . GLU A 1 99 ? 12.955 11.372 -26.014 1.00 88.12 99 GLU A N 1
ATOM 788 C CA . GLU A 1 99 ? 12.852 12.067 -27.302 1.00 88.12 99 GLU A CA 1
ATOM 789 C C . GLU A 1 99 ? 11.787 11.452 -28.218 1.00 88.12 99 GLU A C 1
ATOM 791 O O . GLU A 1 99 ? 11.179 12.161 -29.021 1.00 88.12 99 GLU A O 1
ATOM 796 N N . ARG A 1 100 ? 11.605 10.125 -28.160 1.00 87.50 100 ARG A N 1
ATOM 797 C CA . ARG A 1 100 ? 10.797 9.351 -29.118 1.00 87.50 100 ARG A CA 1
ATOM 798 C C . ARG A 1 100 ? 9.970 8.262 -28.421 1.00 87.50 100 ARG A C 1
ATOM 800 O O . ARG A 1 100 ? 10.095 7.084 -28.757 1.00 87.50 100 ARG A O 1
ATOM 807 N N . PRO A 1 101 ? 9.051 8.634 -27.518 1.00 87.25 101 PRO A N 1
ATOM 808 C CA . PRO A 1 101 ? 8.239 7.681 -26.753 1.00 87.25 101 PRO A CA 1
ATOM 809 C C . PRO A 1 101 ? 7.352 6.786 -27.636 1.00 87.25 101 PRO A C 1
ATOM 811 O O . PRO A 1 101 ? 7.022 5.666 -27.262 1.00 87.25 101 PRO A O 1
ATOM 814 N N . ARG A 1 102 ? 6.992 7.260 -28.839 1.00 88.94 102 ARG A N 1
ATOM 815 C CA . ARG A 1 102 ? 6.147 6.549 -29.817 1.00 88.94 102 ARG A CA 1
ATOM 816 C C . ARG A 1 102 ? 6.933 5.719 -30.841 1.00 88.94 102 ARG A C 1
ATOM 818 O O . ARG A 1 102 ? 6.335 5.247 -31.804 1.00 88.94 102 ARG A O 1
ATOM 825 N N . SER A 1 103 ? 8.254 5.584 -30.693 1.00 90.25 103 SER A N 1
ATOM 826 C CA . SER A 1 103 ? 9.055 4.763 -31.610 1.00 90.25 103 SER A CA 1
ATOM 827 C C . SER A 1 103 ? 8.717 3.277 -31.454 1.00 90.25 103 SER A C 1
ATOM 829 O O . SER A 1 103 ? 8.492 2.791 -30.343 1.00 90.25 103 SER A O 1
ATOM 831 N N . MET A 1 104 ? 8.754 2.533 -32.565 1.00 87.94 104 MET A N 1
ATOM 832 C CA . MET A 1 104 ? 8.613 1.071 -32.556 1.00 87.94 104 MET A CA 1
ATOM 833 C C . MET A 1 104 ? 9.696 0.403 -31.707 1.00 87.94 104 MET A C 1
ATOM 835 O O . MET A 1 104 ? 9.447 -0.628 -31.096 1.00 87.94 104 MET A O 1
ATOM 839 N N . VAL A 1 105 ? 10.873 1.023 -31.580 1.00 89.44 105 VAL A N 1
ATOM 840 C CA . VAL A 1 105 ? 11.938 0.530 -30.700 1.00 89.44 105 VAL A CA 1
ATOM 841 C C . VAL A 1 105 ? 11.493 0.506 -29.236 1.00 89.44 105 VAL A C 1
ATOM 843 O O . VAL A 1 105 ? 11.741 -0.473 -28.536 1.00 89.44 105 VAL A O 1
ATOM 846 N N . VAL A 1 106 ? 10.795 1.545 -28.769 1.00 89.25 106 VAL A N 1
ATOM 847 C CA . VAL A 1 106 ? 10.274 1.580 -27.395 1.00 89.25 106 VAL A CA 1
ATOM 848 C C . VAL A 1 106 ? 9.228 0.480 -27.213 1.00 89.25 106 VAL A C 1
ATOM 850 O O . VAL A 1 106 ? 9.292 -0.278 -26.252 1.00 89.25 106 VAL A O 1
ATOM 853 N N . ILE A 1 107 ? 8.300 0.341 -28.158 1.00 88.06 107 ILE A N 1
ATOM 854 C CA . ILE A 1 107 ? 7.149 -0.559 -28.017 1.00 88.06 107 ILE A CA 1
ATOM 855 C C . ILE A 1 107 ? 7.536 -2.037 -28.200 1.00 88.06 107 ILE A C 1
ATOM 857 O O . ILE A 1 107 ? 7.069 -2.884 -27.440 1.00 88.06 107 ILE A O 1
ATOM 861 N N . GLU A 1 108 ? 8.389 -2.367 -29.168 1.00 88.56 108 GLU A N 1
ATOM 862 C CA . GLU A 1 108 ? 8.697 -3.756 -29.537 1.00 88.56 108 GLU A CA 1
ATOM 863 C C . GLU A 1 108 ? 10.029 -4.248 -28.966 1.00 88.56 108 GLU A C 1
ATOM 865 O O . GLU A 1 108 ? 10.112 -5.385 -28.508 1.00 88.56 108 GLU A O 1
ATOM 870 N N . VAL A 1 109 ? 11.066 -3.403 -28.949 1.00 89.88 109 VAL A N 1
ATOM 871 C CA . VAL A 1 109 ? 12.417 -3.822 -28.537 1.00 89.88 109 VAL A CA 1
ATOM 872 C C . VAL A 1 109 ? 12.637 -3.631 -27.040 1.00 89.88 109 VAL A C 1
ATOM 874 O O . VAL A 1 109 ? 13.140 -4.532 -26.375 1.00 89.88 109 VAL A O 1
ATOM 877 N N . PHE A 1 110 ? 12.265 -2.484 -26.467 1.00 93.12 110 PHE A N 1
ATOM 878 C CA . PHE A 1 110 ? 12.510 -2.231 -25.042 1.00 93.12 110 PHE A CA 1
ATOM 879 C C . PHE A 1 110 ? 11.571 -3.006 -24.119 1.00 93.12 110 PHE A C 1
ATOM 881 O O . PHE A 1 110 ? 11.984 -3.373 -23.021 1.00 93.12 110 PHE A O 1
ATOM 888 N N . THR A 1 111 ? 10.355 -3.329 -24.559 1.00 92.81 111 THR A N 1
ATOM 889 C CA . THR A 1 111 ? 9.388 -4.108 -23.771 1.00 92.81 111 THR A CA 1
ATOM 890 C C . THR A 1 111 ? 9.945 -5.435 -23.236 1.00 92.81 111 THR A C 1
ATOM 892 O O . THR A 1 111 ? 9.968 -5.598 -22.011 1.00 92.81 111 THR A O 1
ATOM 895 N N . PRO A 1 112 ? 10.447 -6.373 -24.066 1.00 91.31 112 PRO A N 1
ATOM 896 C CA . PRO A 1 112 ? 11.011 -7.629 -23.563 1.00 91.31 112 PRO A CA 1
ATOM 897 C C . PRO A 1 112 ? 12.263 -7.412 -22.696 1.00 91.31 112 PRO A C 1
ATOM 899 O O . PRO A 1 112 ? 12.467 -8.128 -21.712 1.00 91.31 112 PRO A O 1
ATOM 902 N N . VAL A 1 113 ? 13.068 -6.385 -22.994 1.00 91.38 113 VAL A N 1
ATOM 903 C CA . VAL A 1 113 ? 14.270 -6.038 -22.216 1.00 91.38 113 VAL A CA 1
ATOM 904 C C . VAL A 1 113 ? 13.892 -5.588 -20.805 1.00 91.38 113 VAL A C 1
ATOM 906 O O . VAL A 1 113 ? 14.437 -6.092 -19.823 1.00 91.38 113 VAL A O 1
ATOM 909 N N . VAL A 1 114 ? 12.922 -4.682 -20.676 1.00 92.75 114 VAL A N 1
ATOM 910 C CA . VAL A 1 114 ? 12.458 -4.187 -19.375 1.00 92.75 114 VAL A CA 1
ATOM 911 C C . VAL A 1 114 ? 11.725 -5.279 -18.597 1.00 92.75 114 VAL A C 1
ATOM 913 O O . VAL A 1 114 ? 11.967 -5.431 -17.399 1.00 92.75 114 VAL A O 1
ATOM 916 N N . GLN A 1 115 ? 10.910 -6.107 -19.260 1.00 92.25 115 GLN A N 1
ATOM 917 C CA . GLN A 1 115 ? 10.302 -7.279 -18.622 1.00 92.25 115 GLN A CA 1
ATOM 918 C C . GLN A 1 115 ? 11.367 -8.209 -18.035 1.00 92.25 115 GLN A C 1
ATOM 920 O O . GLN A 1 115 ? 11.242 -8.628 -16.886 1.00 92.25 115 GLN A O 1
ATOM 925 N N . ARG A 1 116 ? 12.444 -8.507 -18.773 1.00 90.50 116 ARG A N 1
ATOM 926 C CA . ARG A 1 116 ? 13.555 -9.315 -18.253 1.00 90.50 116 ARG A CA 1
ATOM 927 C C . ARG A 1 116 ? 14.229 -8.655 -17.058 1.00 90.50 116 ARG A C 1
ATOM 929 O O . ARG A 1 116 ? 14.474 -9.335 -16.061 1.00 90.50 116 ARG A O 1
ATOM 936 N N . ILE A 1 117 ? 14.534 -7.358 -17.153 1.00 90.06 117 ILE A N 1
ATOM 937 C CA . ILE A 1 117 ? 15.160 -6.596 -16.065 1.00 90.06 117 ILE A CA 1
ATOM 938 C C . ILE A 1 117 ? 14.314 -6.726 -14.793 1.00 90.06 117 ILE A C 1
ATOM 940 O O . ILE A 1 117 ? 14.847 -7.079 -13.745 1.00 90.06 117 ILE A O 1
ATOM 944 N N . LEU A 1 118 ? 12.999 -6.531 -14.891 1.00 91.50 118 LEU A N 1
ATOM 945 C CA . LEU A 1 118 ? 12.093 -6.631 -13.748 1.00 91.50 118 LEU A CA 1
ATOM 946 C C . LEU A 1 118 ? 11.941 -8.070 -13.226 1.00 91.50 118 LEU A C 1
ATOM 948 O O . LEU A 1 118 ? 11.858 -8.264 -12.014 1.00 91.50 118 LEU A O 1
ATOM 952 N N . LYS A 1 119 ? 11.945 -9.083 -14.102 1.00 90.06 119 LYS A N 1
ATOM 953 C CA . LYS A 1 119 ? 11.737 -10.496 -13.729 1.00 90.06 119 LYS A CA 1
ATOM 954 C C . LYS A 1 119 ? 12.968 -11.178 -13.131 1.00 90.06 119 LYS A C 1
ATOM 956 O O . LYS A 1 119 ? 12.819 -11.995 -12.224 1.00 90.06 119 LYS A O 1
ATOM 961 N N . HIS A 1 120 ? 14.165 -10.879 -13.634 1.00 87.06 120 HIS A N 1
ATOM 962 C CA . HIS A 1 120 ? 15.365 -11.679 -13.355 1.00 87.06 120 HIS A CA 1
ATOM 963 C C . HIS A 1 120 ? 16.479 -10.927 -12.624 1.00 87.06 120 HIS A C 1
ATOM 965 O O . HIS A 1 120 ? 17.378 -11.571 -12.084 1.00 87.06 120 HIS A O 1
ATOM 971 N N . ASN A 1 121 ? 16.445 -9.593 -12.563 1.00 84.75 121 ASN A N 1
ATOM 972 C CA . ASN A 1 121 ? 17.512 -8.849 -11.903 1.00 84.75 121 ASN A CA 1
ATOM 973 C C . ASN A 1 121 ? 17.405 -8.969 -10.374 1.00 84.75 121 ASN A C 1
ATOM 975 O O . ASN A 1 121 ? 16.403 -8.570 -9.775 1.00 84.75 121 ASN A O 1
ATOM 979 N N . MET A 1 122 ? 18.447 -9.528 -9.750 1.00 81.44 122 MET A N 1
ATOM 980 C CA . MET A 1 122 ? 18.501 -9.731 -8.302 1.00 81.44 122 MET A CA 1
ATOM 981 C C . MET A 1 122 ? 18.976 -8.502 -7.524 1.00 81.44 122 MET A C 1
ATOM 983 O O . MET A 1 122 ? 18.492 -8.268 -6.422 1.00 81.44 122 MET A O 1
ATOM 987 N N . ASP A 1 123 ? 19.885 -7.716 -8.101 1.00 77.56 123 ASP A N 1
ATOM 988 C CA . ASP A 1 123 ? 20.520 -6.548 -7.479 1.00 77.56 123 ASP A CA 1
ATOM 989 C C . ASP A 1 123 ? 20.000 -5.234 -8.084 1.00 77.56 123 ASP A C 1
ATOM 991 O O . ASP A 1 123 ? 20.694 -4.218 -8.112 1.00 77.56 123 ASP A O 1
ATOM 995 N N . PHE A 1 124 ? 18.753 -5.217 -8.555 1.00 83.12 124 PHE A N 1
ATOM 996 C CA . PHE A 1 124 ? 18.154 -4.062 -9.230 1.00 83.12 124 PHE A CA 1
ATOM 997 C C . PHE A 1 124 ? 18.235 -2.766 -8.393 1.00 83.12 124 PHE A C 1
ATOM 999 O O . PHE A 1 124 ? 18.483 -1.671 -8.909 1.00 83.12 124 PHE A O 1
ATOM 1006 N N . GLY A 1 125 ? 18.139 -2.900 -7.066 1.00 73.25 125 GLY A N 1
ATOM 1007 C CA . GLY A 1 125 ? 18.330 -1.817 -6.098 1.00 73.25 125 GLY A CA 1
ATOM 1008 C C . GLY A 1 125 ? 19.739 -1.195 -6.076 1.00 73.25 125 GLY A C 1
ATOM 1009 O O . GLY A 1 125 ? 19.892 -0.066 -5.616 1.00 73.25 125 GLY A O 1
ATOM 1010 N N . LYS A 1 126 ? 20.764 -1.870 -6.606 1.00 79.25 126 LYS A N 1
ATOM 1011 C CA . LYS A 1 126 ? 22.154 -1.381 -6.684 1.00 79.25 126 LYS A CA 1
ATOM 1012 C C . LYS A 1 126 ? 22.522 -0.814 -8.059 1.00 79.25 126 LYS A C 1
ATOM 1014 O O . LYS A 1 126 ? 23.592 -0.233 -8.207 1.00 79.25 126 LYS A O 1
ATOM 1019 N N . CYS A 1 127 ? 21.648 -0.949 -9.059 1.00 82.00 127 CYS A N 1
ATOM 1020 C CA . CYS A 1 127 ? 21.905 -0.520 -10.435 1.00 82.00 127 CYS A CA 1
ATOM 1021 C C . CYS A 1 127 ? 21.070 0.724 -10.808 1.00 82.00 127 CYS A C 1
ATOM 1023 O O . CYS A 1 127 ? 20.023 0.587 -11.449 1.00 82.00 127 CYS A O 1
ATOM 1025 N N . PRO A 1 128 ? 21.503 1.952 -10.452 1.00 85.81 128 PRO A N 1
ATOM 1026 C CA . PRO A 1 128 ? 20.705 3.166 -10.655 1.00 85.81 128 PRO A CA 1
ATOM 1027 C C . PRO A 1 128 ? 20.397 3.443 -12.132 1.00 85.81 128 PRO A C 1
ATOM 1029 O O . PRO A 1 128 ? 19.286 3.848 -12.452 1.00 85.81 128 PRO A O 1
ATOM 1032 N N . ARG A 1 129 ? 21.329 3.154 -13.052 1.00 87.00 129 ARG A N 1
ATOM 1033 C CA . ARG A 1 129 ? 21.118 3.391 -14.492 1.00 87.00 129 ARG A CA 1
ATOM 1034 C C . ARG A 1 129 ? 20.081 2.453 -15.118 1.00 87.00 129 ARG A C 1
ATOM 1036 O O . ARG A 1 129 ? 19.289 2.897 -15.941 1.00 87.00 129 ARG A O 1
ATOM 1043 N N . LEU A 1 130 ? 20.030 1.187 -14.692 1.00 87.69 130 LEU A N 1
ATOM 1044 C CA . LEU A 1 130 ? 18.984 0.245 -15.124 1.00 87.69 130 LEU A CA 1
ATOM 1045 C C . LEU A 1 130 ? 17.607 0.663 -14.601 1.00 87.69 130 LEU A C 1
ATOM 1047 O O . LEU A 1 130 ? 16.604 0.546 -15.307 1.00 87.69 130 LEU A O 1
ATOM 1051 N N . ARG A 1 131 ? 17.565 1.175 -13.367 1.00 90.25 131 ARG A N 1
ATOM 1052 C CA . ARG A 1 131 ? 16.340 1.702 -12.770 1.00 90.25 131 ARG A CA 1
ATOM 1053 C C . ARG A 1 131 ? 15.850 2.945 -13.493 1.00 90.25 131 ARG A C 1
ATOM 1055 O O . ARG A 1 131 ? 14.672 3.000 -13.818 1.00 90.25 131 ARG A O 1
ATOM 1062 N N . LEU A 1 132 ? 16.750 3.881 -13.797 1.00 91.06 132 LEU A N 1
ATOM 1063 C CA . LEU A 1 132 ? 16.425 5.073 -14.574 1.00 91.06 132 LEU A CA 1
ATOM 1064 C C . LEU A 1 132 ? 15.920 4.697 -15.970 1.00 91.06 132 LEU A C 1
ATOM 1066 O O . LEU A 1 132 ? 14.899 5.210 -16.400 1.00 91.06 132 LEU A O 1
ATOM 1070 N N . PHE A 1 133 ? 16.555 3.736 -16.645 1.00 93.50 133 PHE A N 1
ATOM 1071 C CA . PHE A 1 133 ? 16.053 3.245 -17.930 1.00 93.50 133 PHE A CA 1
ATOM 1072 C C . PHE A 1 133 ? 14.635 2.673 -17.817 1.00 93.50 133 PHE A C 1
ATOM 1074 O O . PHE A 1 133 ? 13.763 3.026 -18.607 1.00 93.50 133 PHE A O 1
ATOM 1081 N N . THR A 1 134 ? 14.383 1.851 -16.798 1.00 94.00 134 THR A N 1
ATOM 1082 C CA . THR A 1 134 ? 13.044 1.301 -16.537 1.00 94.00 134 THR A CA 1
ATOM 1083 C C . THR A 1 134 ? 12.028 2.409 -16.241 1.00 94.00 134 THR A C 1
ATOM 1085 O O . THR A 1 134 ? 10.890 2.338 -16.698 1.00 94.00 134 THR A O 1
ATOM 1088 N N . GLN A 1 135 ? 12.440 3.449 -15.511 1.00 94.19 135 GLN A N 1
ATOM 1089 C CA . GLN A 1 135 ? 11.619 4.617 -15.212 1.00 94.19 135 GLN A CA 1
ATOM 1090 C C . GLN A 1 135 ? 11.227 5.353 -16.505 1.00 94.19 135 GLN A C 1
ATOM 1092 O O . GLN A 1 135 ? 10.050 5.472 -16.831 1.00 94.19 135 GLN A O 1
ATOM 1097 N N . GLU A 1 136 ? 12.211 5.772 -17.298 1.00 93.88 136 GLU A N 1
ATOM 1098 C CA . GLU A 1 136 ? 11.976 6.504 -18.548 1.00 93.88 136 GLU A CA 1
ATOM 1099 C C . GLU A 1 136 ? 11.171 5.689 -19.564 1.00 93.88 136 GLU A C 1
ATOM 1101 O O . GLU A 1 136 ? 10.343 6.242 -20.280 1.00 93.88 136 GLU A O 1
ATOM 1106 N N . TYR A 1 137 ? 11.364 4.370 -19.605 1.00 95.50 137 TYR A N 1
ATOM 1107 C CA . TYR A 1 137 ? 10.545 3.482 -20.425 1.00 95.50 137 TYR A CA 1
ATOM 1108 C C . TYR A 1 137 ? 9.070 3.483 -19.991 1.00 95.50 137 TYR A C 1
ATOM 1110 O O . TYR A 1 137 ? 8.187 3.635 -20.832 1.00 95.50 137 TYR A O 1
ATOM 1118 N N . ILE A 1 138 ? 8.783 3.357 -18.690 1.00 95.75 138 ILE A N 1
ATOM 1119 C CA . ILE A 1 138 ? 7.403 3.388 -18.176 1.00 95.75 138 ILE A CA 1
ATOM 1120 C C . ILE A 1 138 ? 6.744 4.746 -18.461 1.00 95.75 138 ILE A C 1
ATOM 1122 O O . ILE A 1 138 ? 5.580 4.790 -18.860 1.00 95.75 138 ILE A O 1
ATOM 1126 N N . LEU A 1 139 ? 7.481 5.850 -18.305 1.00 94.12 139 LEU A N 1
ATOM 1127 C CA . LEU A 1 139 ? 6.985 7.179 -18.669 1.00 94.12 139 LEU A CA 1
ATOM 1128 C C . LEU A 1 139 ? 6.708 7.289 -20.171 1.00 94.12 139 LEU A C 1
ATOM 1130 O O . LEU A 1 139 ? 5.646 7.776 -20.548 1.00 94.12 139 LEU A O 1
ATOM 1134 N N . ALA A 1 140 ? 7.595 6.765 -21.020 1.00 93.62 140 ALA A N 1
ATOM 1135 C CA . ALA A 1 140 ? 7.379 6.728 -22.462 1.00 93.62 140 ALA A CA 1
ATOM 1136 C C . ALA A 1 140 ? 6.123 5.925 -22.845 1.00 93.62 140 ALA A C 1
ATOM 1138 O O . ALA A 1 140 ? 5.355 6.368 -23.699 1.00 93.62 140 ALA A O 1
ATOM 1139 N N . LEU A 1 141 ? 5.852 4.795 -22.174 1.00 93.25 141 LEU A N 1
ATOM 1140 C CA . LEU A 1 141 ? 4.596 4.056 -22.351 1.00 93.25 141 LEU A CA 1
ATOM 1141 C C . LEU A 1 141 ? 3.371 4.891 -21.956 1.00 93.25 141 LEU A C 1
ATOM 1143 O O . LEU A 1 141 ? 2.353 4.844 -22.646 1.00 93.25 141 LEU A O 1
ATOM 1147 N N . ASN A 1 142 ? 3.466 5.667 -20.874 1.00 93.44 142 ASN A N 1
ATOM 1148 C CA . ASN A 1 142 ? 2.387 6.542 -20.414 1.00 93.44 142 ASN A CA 1
ATOM 1149 C C . ASN A 1 142 ? 2.129 7.740 -21.355 1.00 93.44 142 ASN A C 1
ATOM 1151 O O . ASN A 1 142 ? 1.080 8.372 -21.273 1.00 93.44 142 ASN A O 1
ATOM 1155 N N . GLU A 1 143 ? 3.050 8.058 -22.270 1.00 90.19 143 GLU A N 1
ATOM 1156 C CA . GLU A 1 143 ? 2.866 9.100 -23.295 1.00 90.19 143 GLU A CA 1
ATOM 1157 C C . GLU A 1 143 ? 2.220 8.584 -24.596 1.00 90.19 143 GLU A C 1
ATOM 1159 O O . GLU A 1 143 ? 1.892 9.364 -25.506 1.00 90.19 143 GLU A O 1
ATOM 1164 N N . LEU A 1 144 ? 2.007 7.269 -24.708 1.00 90.31 144 LEU A N 1
ATOM 1165 C CA . LEU A 1 144 ? 1.256 6.672 -25.811 1.00 90.31 144 LEU A CA 1
ATOM 1166 C C . LEU A 1 144 ? -0.227 7.075 -25.750 1.00 90.31 144 LEU A C 1
ATOM 1168 O O . LEU A 1 144 ? -0.733 7.524 -24.728 1.00 90.31 144 LEU A O 1
ATOM 1172 N N . ASN A 1 145 ? -0.958 6.893 -26.853 1.00 87.00 145 ASN A N 1
ATOM 1173 C CA . ASN A 1 145 ? -2.330 7.409 -26.991 1.00 87.00 145 ASN A CA 1
ATOM 1174 C C . ASN A 1 145 ? -3.318 6.875 -25.936 1.00 87.00 145 ASN A C 1
ATOM 1176 O O . ASN A 1 145 ? -4.275 7.566 -25.609 1.00 87.00 145 ASN A O 1
ATOM 1180 N N . ALA A 1 146 ? -3.101 5.661 -25.414 1.00 87.81 146 ALA A N 1
ATOM 1181 C CA . ALA A 1 146 ? -3.933 5.073 -24.356 1.00 87.81 146 ALA A CA 1
ATOM 1182 C C . ALA A 1 146 ? -3.423 5.392 -22.931 1.00 87.81 146 ALA A C 1
ATOM 1184 O O . ALA A 1 146 ? -4.018 4.949 -21.951 1.00 87.81 146 ALA A O 1
ATOM 1185 N N . GLY A 1 147 ? -2.321 6.141 -22.820 1.00 91.12 147 GLY A N 1
ATOM 1186 C CA . GLY A 1 147 ? -1.708 6.587 -21.574 1.00 91.12 147 GLY A CA 1
ATOM 1187 C C . GLY A 1 147 ? -1.516 5.470 -20.554 1.00 91.12 147 GLY A C 1
ATOM 1188 O O . GLY A 1 147 ? -0.953 4.412 -20.853 1.00 91.12 147 GLY A O 1
ATOM 1189 N N . MET A 1 148 ? -2.055 5.692 -19.356 1.00 92.19 148 MET A N 1
ATOM 1190 C CA . MET A 1 148 ? -1.926 4.782 -18.221 1.00 92.19 148 MET A CA 1
ATOM 1191 C C . MET A 1 148 ? -2.478 3.376 -18.493 1.00 92.19 148 MET A C 1
ATOM 1193 O O . MET A 1 148 ? -2.004 2.404 -17.910 1.00 92.19 148 MET A O 1
ATOM 1197 N N . GLU A 1 149 ? -3.433 3.223 -19.411 1.00 93.50 149 GLU A N 1
ATOM 1198 C CA . GLU A 1 149 ? -3.977 1.909 -19.761 1.00 93.50 149 GLU A CA 1
ATOM 1199 C C . GLU A 1 149 ? -2.913 0.997 -20.393 1.00 93.50 149 GLU A C 1
ATOM 1201 O O . GLU A 1 149 ? -2.921 -0.218 -20.190 1.00 93.50 149 GLU A O 1
ATOM 1206 N N . VAL A 1 150 ? -1.938 1.569 -21.112 1.00 94.12 150 VAL A N 1
ATOM 1207 C CA . VAL A 1 150 ? -0.808 0.795 -21.649 1.00 94.12 150 VAL A CA 1
ATOM 1208 C C . VAL A 1 150 ? 0.092 0.303 -20.518 1.00 94.12 150 VAL A C 1
ATOM 1210 O O . VAL A 1 150 ? 0.509 -0.855 -20.521 1.00 94.12 150 VAL A O 1
ATOM 1213 N N . VAL A 1 151 ? 0.343 1.151 -19.519 1.00 94.94 151 VAL A N 1
ATOM 1214 C CA . VAL A 1 151 ? 1.133 0.796 -18.333 1.00 94.94 151 VAL A CA 1
ATOM 1215 C C . VAL A 1 151 ? 0.426 -0.293 -17.517 1.00 94.94 151 VAL A C 1
ATOM 1217 O O . VAL A 1 151 ? 1.066 -1.262 -17.105 1.00 94.94 151 VAL A O 1
ATOM 1220 N N . LYS A 1 152 ? -0.902 -0.200 -17.351 1.00 94.38 152 LYS A N 1
ATOM 1221 C CA . LYS A 1 152 ? -1.719 -1.230 -16.685 1.00 94.38 152 LYS A CA 1
ATOM 1222 C C . LYS A 1 152 ? -1.598 -2.580 -17.393 1.00 94.38 152 LYS A C 1
ATOM 1224 O O . LYS A 1 152 ? -1.276 -3.575 -16.744 1.00 94.38 152 LYS A O 1
ATOM 1229 N N . LYS A 1 153 ? -1.744 -2.609 -18.722 1.00 93.25 153 LYS A N 1
ATOM 1230 C CA . LYS A 1 153 ? -1.556 -3.825 -19.536 1.00 93.25 153 LYS A CA 1
ATOM 1231 C C . LYS A 1 153 ? -0.136 -4.379 -19.449 1.00 93.25 153 LYS A C 1
ATOM 1233 O O . LYS A 1 153 ? 0.045 -5.593 -19.363 1.00 93.25 153 LYS A O 1
ATOM 1238 N N . PHE A 1 154 ? 0.872 -3.510 -19.429 1.00 94.44 154 PHE A N 1
ATOM 1239 C CA . PHE A 1 154 ? 2.263 -3.916 -19.243 1.00 94.44 154 PHE A CA 1
ATOM 1240 C C . PHE A 1 154 ? 2.471 -4.611 -17.888 1.00 94.44 154 PHE A C 1
ATOM 1242 O O . PHE A 1 154 ? 3.031 -5.707 -17.844 1.00 94.44 154 PHE A O 1
ATOM 1249 N N . ILE A 1 155 ? 1.963 -4.046 -16.790 1.00 93.69 155 ILE A N 1
ATOM 1250 C CA . ILE A 1 155 ? 2.078 -4.649 -15.451 1.00 93.69 155 ILE A CA 1
ATOM 1251 C C . ILE A 1 155 ? 1.296 -5.965 -15.365 1.00 93.69 155 ILE A C 1
ATOM 1253 O O . ILE A 1 155 ? 1.843 -6.965 -14.898 1.00 93.69 155 ILE A O 1
ATOM 1257 N N . GLN A 1 156 ? 0.072 -6.004 -15.900 1.00 91.56 156 GLN A N 1
ATOM 1258 C CA . GLN A 1 156 ? -0.730 -7.228 -16.010 1.00 91.56 156 GLN A CA 1
ATOM 1259 C C . GLN A 1 156 ? 0.012 -8.333 -16.777 1.00 91.56 156 GLN A C 1
ATOM 1261 O O . GLN A 1 156 ? 0.011 -9.487 -16.354 1.00 91.56 156 GLN A O 1
ATOM 1266 N N . SER A 1 157 ? 0.717 -7.990 -17.862 1.00 91.69 157 SER A N 1
ATOM 1267 C CA . SER A 1 157 ? 1.509 -8.959 -18.635 1.00 91.69 157 SER A CA 1
ATOM 1268 C C . SER A 1 157 ? 2.666 -9.578 -17.838 1.00 91.69 157 SER A C 1
ATOM 1270 O O . SER A 1 157 ? 3.082 -10.703 -18.117 1.00 91.69 157 SER A O 1
ATOM 1272 N N . MET A 1 158 ? 3.192 -8.864 -16.836 1.00 89.75 158 MET A N 1
ATOM 1273 C CA . MET A 1 158 ? 4.257 -9.366 -15.966 1.00 89.75 158 MET A CA 1
ATOM 1274 C C . MET A 1 158 ? 3.724 -10.179 -14.790 1.00 89.75 158 MET A C 1
ATOM 1276 O O . MET A 1 158 ? 4.380 -11.144 -14.403 1.00 89.75 158 MET A O 1
ATOM 1280 N N . HIS A 1 159 ? 2.565 -9.806 -14.242 1.00 87.44 159 HIS A N 1
ATOM 1281 C CA . HIS A 1 159 ? 1.870 -10.592 -13.224 1.00 87.44 159 HIS A CA 1
ATOM 1282 C C . HIS A 1 159 ? 1.360 -11.924 -13.793 1.00 87.44 159 HIS A C 1
ATOM 1284 O O . HIS A 1 159 ? 1.432 -12.957 -13.139 1.00 87.44 159 HIS A O 1
ATOM 1290 N N . GLY A 1 160 ? 0.879 -11.919 -15.037 1.00 79.88 160 GLY A N 1
ATOM 1291 C CA . GLY A 1 160 ? 0.236 -13.073 -15.656 1.00 79.88 160 GLY A CA 1
ATOM 1292 C C . GLY A 1 160 ? -1.227 -13.250 -15.216 1.00 79.88 160 GLY A C 1
ATOM 1293 O O . GLY A 1 160 ? -1.684 -12.605 -14.273 1.00 79.88 160 GLY A O 1
ATOM 1294 N N . PRO A 1 161 ? -1.989 -14.117 -15.911 1.00 74.12 161 PRO A N 1
ATOM 1295 C CA . PRO A 1 161 ? -3.427 -14.306 -15.685 1.00 74.12 161 PRO A CA 1
ATOM 1296 C C . PRO A 1 161 ? -3.754 -15.193 -14.472 1.00 74.12 161 PRO A C 1
ATOM 1298 O O . PRO A 1 161 ? -4.920 -15.386 -14.140 1.00 74.12 161 PRO A O 1
ATOM 1301 N N . THR A 1 162 ? -2.744 -15.799 -13.848 1.00 71.50 162 THR A N 1
ATOM 1302 C CA . THR A 1 162 ? -2.897 -16.698 -12.702 1.00 71.50 162 THR A CA 1
ATOM 1303 C C . THR A 1 162 ? -3.062 -15.907 -11.407 1.00 71.50 162 THR A C 1
ATOM 1305 O O . THR A 1 162 ? -2.480 -14.841 -11.259 1.00 71.50 162 THR A O 1
ATOM 1308 N N . GLY A 1 163 ? -3.793 -16.454 -10.428 1.00 70.25 163 GLY A N 1
ATOM 1309 C CA . GLY A 1 163 ? -4.009 -15.805 -9.121 1.00 70.25 163 GLY A CA 1
ATOM 1310 C C . GLY A 1 163 ? -2.759 -15.647 -8.240 1.00 70.25 163 GLY A C 1
ATOM 1311 O O . GLY A 1 163 ? -2.864 -15.117 -7.144 1.00 70.25 163 GLY A O 1
ATOM 1312 N N . HIS A 1 164 ? -1.596 -16.115 -8.701 1.00 80.25 164 HIS A N 1
ATOM 1313 C CA . HIS A 1 164 ? -0.293 -15.868 -8.090 1.00 80.25 164 HIS A CA 1
ATOM 1314 C C . HIS A 1 164 ? 0.692 -15.450 -9.179 1.00 80.25 164 HIS A C 1
ATOM 1316 O O . HIS A 1 164 ? 0.744 -16.080 -10.244 1.00 80.25 164 HIS A O 1
ATOM 1322 N N . CYS A 1 165 ? 1.493 -14.432 -8.893 1.00 82.38 165 CYS A N 1
ATOM 1323 C CA . CYS A 1 165 ? 2.531 -13.956 -9.783 1.00 82.38 165 CYS A CA 1
ATOM 1324 C C . CYS A 1 165 ? 3.644 -15.014 -9.943 1.00 82.38 165 CYS A C 1
ATOM 1326 O O . CYS A 1 165 ? 4.245 -15.448 -8.956 1.00 82.38 165 CYS A O 1
ATOM 1328 N N . PRO A 1 166 ? 4.001 -15.403 -11.182 1.00 80.75 166 PRO A N 1
ATOM 1329 C CA . PRO A 1 166 ? 5.035 -16.398 -11.453 1.00 80.75 166 PRO A CA 1
ATOM 1330 C C . PRO A 1 166 ? 6.457 -15.854 -11.240 1.00 80.75 166 PRO A C 1
ATOM 1332 O O . PRO A 1 166 ? 7.430 -16.604 -11.324 1.00 80.75 166 PRO A O 1
ATOM 1335 N N . HIS A 1 167 ? 6.606 -14.547 -10.997 1.00 86.62 167 HIS A N 1
ATOM 1336 C CA . HIS A 1 167 ? 7.895 -13.866 -10.934 1.00 86.62 167 HIS A CA 1
ATOM 1337 C C . HIS A 1 167 ? 8.047 -13.065 -9.628 1.00 86.62 167 HIS A C 1
ATOM 1339 O O . HIS A 1 167 ? 7.681 -11.888 -9.576 1.00 86.62 167 HIS A O 1
ATOM 1345 N N . PRO A 1 168 ? 8.678 -13.632 -8.583 1.00 86.44 168 PRO A N 1
ATOM 1346 C CA . PRO A 1 168 ? 8.734 -13.011 -7.254 1.00 86.44 168 PRO A CA 1
ATOM 1347 C C . PRO A 1 168 ? 9.535 -11.699 -7.203 1.00 86.44 168 PRO A C 1
ATOM 1349 O O . PRO A 1 168 ? 9.453 -10.962 -6.226 1.00 86.44 168 PRO A O 1
ATOM 1352 N N . ARG A 1 169 ? 10.337 -11.392 -8.234 1.00 91.25 169 ARG A N 1
ATOM 1353 C CA . ARG A 1 169 ? 11.168 -10.175 -8.294 1.00 91.25 169 ARG A CA 1
ATOM 1354 C C . ARG A 1 169 ? 10.477 -8.979 -8.939 1.00 91.25 169 ARG A C 1
ATOM 1356 O O . ARG A 1 169 ? 10.920 -7.856 -8.717 1.00 91.25 169 ARG A O 1
ATOM 1363 N N . VAL A 1 170 ? 9.387 -9.200 -9.678 1.00 93.31 170 VAL A N 1
ATOM 1364 C CA . VAL A 1 170 ? 8.691 -8.127 -10.404 1.00 93.31 170 VAL A CA 1
ATOM 1365 C C . VAL A 1 170 ? 8.203 -7.052 -9.440 1.00 93.31 170 VAL A C 1
ATOM 1367 O O . VAL A 1 170 ? 8.493 -5.878 -9.655 1.00 93.31 170 VAL A O 1
ATOM 1370 N N . LEU A 1 171 ? 7.537 -7.447 -8.353 1.00 93.88 171 LEU A N 1
ATOM 1371 C CA . LEU A 1 171 ? 6.997 -6.504 -7.377 1.00 93.88 171 LEU A CA 1
ATOM 1372 C C . LEU A 1 171 ? 8.098 -5.684 -6.670 1.00 93.88 171 LEU A C 1
ATOM 1374 O O . LEU A 1 171 ? 8.045 -4.459 -6.773 1.00 93.88 171 LEU A O 1
ATOM 1378 N N . PRO A 1 172 ? 9.123 -6.280 -6.017 1.00 93.19 172 PRO A N 1
ATOM 1379 C CA . PRO A 1 172 ? 10.204 -5.504 -5.402 1.00 93.19 172 PRO A CA 1
ATOM 1380 C C . PRO A 1 172 ? 10.906 -4.552 -6.374 1.00 93.19 172 PRO A C 1
ATOM 1382 O O . PRO A 1 172 ? 11.215 -3.415 -6.015 1.00 93.19 172 PRO A O 1
ATOM 1385 N N . ASN A 1 173 ? 11.127 -4.991 -7.617 1.00 94.62 173 ASN A N 1
ATOM 1386 C CA . ASN A 1 173 ? 11.783 -4.170 -8.627 1.00 94.62 173 ASN A CA 1
ATOM 1387 C C . ASN A 1 173 ? 10.888 -3.003 -9.070 1.00 94.62 173 ASN A C 1
ATOM 1389 O O . ASN A 1 173 ? 11.366 -1.872 -9.118 1.00 94.62 173 ASN A O 1
ATOM 1393 N N . LEU A 1 174 ? 9.592 -3.232 -9.314 1.00 95.00 174 LEU A N 1
ATOM 1394 C CA . LEU A 1 174 ? 8.635 -2.166 -9.637 1.00 95.00 174 LEU A CA 1
ATOM 1395 C C . LEU A 1 174 ? 8.493 -1.151 -8.502 1.00 95.00 174 LEU A C 1
ATOM 1397 O O . LEU A 1 174 ? 8.527 0.051 -8.762 1.00 95.00 174 LEU A O 1
ATOM 1401 N N . VAL A 1 175 ? 8.401 -1.610 -7.251 1.00 94.50 175 VAL A N 1
ATOM 1402 C CA . VAL A 1 175 ? 8.358 -0.718 -6.083 1.00 94.50 175 VAL A CA 1
ATOM 1403 C C . VAL A 1 175 ? 9.633 0.121 -6.015 1.00 94.50 175 VAL A C 1
ATOM 1405 O O . VAL A 1 175 ? 9.549 1.334 -5.855 1.00 94.50 175 VAL A O 1
ATOM 1408 N N . ALA A 1 176 ? 10.812 -0.470 -6.240 1.00 93.19 176 ALA A N 1
ATOM 1409 C CA . ALA A 1 176 ? 12.066 0.281 -6.276 1.00 93.19 176 ALA A CA 1
ATOM 1410 C C . ALA A 1 176 ? 12.093 1.364 -7.374 1.00 93.19 176 ALA A C 1
ATOM 1412 O O . ALA A 1 176 ? 12.639 2.444 -7.133 1.00 93.19 176 ALA A O 1
ATOM 1413 N N . VAL A 1 177 ? 11.504 1.105 -8.554 1.00 94.31 177 VAL A N 1
ATOM 1414 C CA . VAL A 1 177 ? 11.328 2.126 -9.609 1.00 94.31 177 VAL A CA 1
ATOM 1415 C C . VAL A 1 177 ? 10.391 3.235 -9.136 1.00 94.31 177 VAL A C 1
ATOM 1417 O O . VAL A 1 177 ? 10.758 4.403 -9.239 1.00 94.31 177 VAL A O 1
ATOM 1420 N N . CYS A 1 178 ? 9.222 2.884 -8.588 1.00 95.06 178 CYS A N 1
ATOM 1421 C CA . CYS A 1 178 ? 8.231 3.857 -8.122 1.00 95.06 178 CYS A CA 1
ATOM 1422 C C . CYS A 1 178 ? 8.819 4.774 -7.048 1.00 95.06 178 CYS A C 1
ATOM 1424 O O . CYS A 1 178 ? 8.725 5.992 -7.163 1.00 95.06 178 CYS A O 1
ATOM 1426 N N . LEU A 1 179 ? 9.486 4.200 -6.043 1.00 93.12 179 LEU A N 1
ATOM 1427 C CA . LEU A 1 179 ? 10.131 4.966 -4.980 1.00 93.12 179 LEU A CA 1
ATOM 1428 C C . LEU A 1 179 ? 11.179 5.922 -5.556 1.00 93.12 179 LEU A C 1
ATOM 1430 O O . LEU A 1 179 ? 11.122 7.115 -5.281 1.00 93.12 179 LEU A O 1
ATOM 1434 N N . ALA A 1 180 ? 12.095 5.437 -6.400 1.00 91.56 180 ALA A N 1
ATOM 1435 C CA . ALA A 1 180 ? 13.132 6.285 -6.991 1.00 91.56 180 ALA A CA 1
ATOM 1436 C C . ALA A 1 180 ? 12.554 7.442 -7.824 1.00 91.56 180 ALA A C 1
ATOM 1438 O O . ALA A 1 180 ? 13.033 8.571 -7.719 1.00 91.56 180 ALA A O 1
ATOM 1439 N N . ALA A 1 181 ? 11.504 7.177 -8.604 1.00 92.44 181 ALA A N 1
ATOM 1440 C CA . ALA A 1 181 ? 10.842 8.196 -9.405 1.00 92.44 181 ALA A CA 1
ATOM 1441 C C . ALA A 1 181 ? 10.138 9.250 -8.538 1.00 92.44 181 ALA A C 1
ATOM 1443 O O . ALA A 1 181 ? 10.270 10.446 -8.796 1.00 92.44 181 ALA A O 1
ATOM 1444 N N . ILE A 1 182 ? 9.447 8.818 -7.477 1.00 93.12 182 ILE A N 1
ATOM 1445 C CA . ILE A 1 182 ? 8.808 9.718 -6.511 1.00 93.12 182 ILE A CA 1
ATOM 1446 C C . ILE A 1 182 ? 9.870 10.577 -5.819 1.00 93.12 182 ILE A C 1
ATOM 1448 O O . ILE A 1 182 ? 9.717 11.791 -5.780 1.00 93.12 182 ILE A O 1
ATOM 1452 N N . TYR A 1 183 ? 10.982 9.997 -5.353 1.00 92.00 183 TYR A N 1
ATOM 1453 C CA . TYR A 1 183 ? 12.094 10.763 -4.772 1.00 92.00 183 TYR A CA 1
ATOM 1454 C C . TYR A 1 183 ? 12.638 11.826 -5.731 1.00 92.00 183 TYR A C 1
ATOM 1456 O O . TYR A 1 183 ? 12.844 12.965 -5.318 1.00 92.00 183 TYR A O 1
ATOM 1464 N N . SER A 1 184 ? 12.824 11.478 -7.007 1.00 89.94 184 SER A N 1
ATOM 1465 C CA . SER A 1 184 ? 13.311 12.417 -8.024 1.00 89.94 184 SER A CA 1
ATOM 1466 C C . SER A 1 184 ? 12.361 13.604 -8.231 1.00 89.94 184 SER A C 1
ATOM 1468 O O . SER A 1 184 ? 12.824 14.721 -8.448 1.00 89.94 184 SER A O 1
ATOM 1470 N N . CYS A 1 185 ? 11.045 13.413 -8.072 1.00 90.81 185 CYS A N 1
ATOM 1471 C CA . CYS A 1 185 ? 10.069 14.505 -8.179 1.00 90.81 185 CYS A CA 1
ATOM 1472 C C . CYS A 1 185 ? 10.235 15.576 -7.088 1.00 90.81 185 CYS A C 1
ATOM 1474 O O . CYS A 1 185 ? 9.908 16.734 -7.328 1.00 90.81 185 CYS A O 1
ATOM 1476 N N . TYR A 1 186 ? 10.746 15.209 -5.908 1.00 89.56 186 TYR A N 1
ATOM 1477 C CA . TYR A 1 186 ? 10.947 16.131 -4.780 1.00 89.56 186 TYR A CA 1
ATOM 1478 C C . TYR A 1 186 ? 12.416 16.511 -4.567 1.00 89.56 186 TYR A C 1
ATOM 1480 O O . TYR A 1 186 ? 12.740 17.183 -3.590 1.00 89.56 186 TYR A O 1
ATOM 1488 N N . GLU A 1 187 ? 13.318 16.110 -5.465 1.00 86.62 187 GLU A N 1
ATOM 1489 C CA . GLU A 1 187 ? 14.762 16.283 -5.295 1.00 86.62 187 GLU A CA 1
ATOM 1490 C C . GLU A 1 187 ? 15.164 17.758 -5.111 1.00 86.62 187 GLU A C 1
ATOM 1492 O O . GLU A 1 187 ? 16.027 18.070 -4.290 1.00 86.62 187 GLU A O 1
ATOM 1497 N N . GLU A 1 188 ? 14.511 18.687 -5.814 1.00 79.06 188 GLU A N 1
ATOM 1498 C CA . GLU A 1 188 ? 14.752 20.131 -5.676 1.00 79.06 188 GLU A CA 1
ATOM 1499 C C . GLU A 1 188 ? 14.361 20.666 -4.285 1.00 79.06 188 GLU A C 1
ATOM 1501 O O . GLU A 1 188 ? 15.086 21.472 -3.696 1.00 79.06 188 GLU A O 1
ATOM 1506 N N . PHE A 1 189 ? 13.257 20.173 -3.716 1.00 80.38 189 PHE A N 1
ATOM 1507 C CA . PHE A 1 189 ? 12.783 20.553 -2.380 1.00 80.38 189 PHE A CA 1
ATOM 1508 C C . PHE A 1 189 ? 13.643 19.946 -1.270 1.00 80.38 189 PHE A C 1
ATOM 1510 O O . PHE A 1 189 ? 13.950 20.617 -0.287 1.00 80.38 189 PHE A O 1
ATOM 1517 N N . ILE A 1 190 ? 14.089 18.702 -1.455 1.00 81.44 190 ILE A N 1
ATOM 1518 C CA . ILE A 1 190 ? 15.021 18.037 -0.539 1.00 81.44 190 ILE A CA 1
ATOM 1519 C C . ILE A 1 190 ? 16.346 18.814 -0.512 1.00 81.44 190 ILE A C 1
ATOM 1521 O O . ILE A 1 190 ? 16.829 19.211 0.548 1.00 81.44 190 ILE A O 1
ATOM 1525 N N . ASN A 1 191 ? 16.902 19.118 -1.690 1.00 77.88 191 ASN A N 1
ATOM 1526 C CA . ASN A 1 191 ? 18.171 19.836 -1.813 1.00 77.88 191 ASN A CA 1
ATOM 1527 C C . ASN A 1 191 ? 18.117 21.283 -1.295 1.00 77.88 191 ASN A C 1
ATOM 1529 O O . ASN A 1 191 ? 19.148 21.797 -0.866 1.00 77.88 191 ASN A O 1
ATOM 1533 N N . SER A 1 192 ? 16.959 21.951 -1.339 1.00 71.38 192 SER A N 1
ATOM 1534 C CA . SER A 1 192 ? 16.824 23.327 -0.840 1.00 71.38 192 SER A CA 1
ATOM 1535 C C . SER A 1 192 ? 16.792 23.416 0.691 1.00 71.38 192 SER A C 1
ATOM 1537 O O . SER A 1 192 ? 17.242 24.420 1.246 1.00 71.38 192 SER A O 1
ATOM 1539 N N . ARG A 1 193 ? 16.337 22.362 1.387 1.00 63.00 193 ARG A N 1
ATOM 1540 C CA . ARG A 1 193 ? 16.398 22.255 2.858 1.00 63.00 193 ARG A CA 1
ATOM 1541 C C . ARG A 1 193 ? 17.761 21.770 3.359 1.00 63.00 193 ARG A C 1
ATOM 1543 O O . ARG A 1 193 ? 18.236 22.261 4.381 1.00 63.00 193 ARG A O 1
ATOM 1550 N N . ASP A 1 194 ? 18.408 20.861 2.628 1.00 52.59 194 ASP A N 1
ATOM 1551 C CA . ASP A 1 194 ? 19.655 20.192 3.027 1.00 52.59 194 ASP A CA 1
ATOM 1552 C C . ASP A 1 194 ? 20.938 20.909 2.550 1.00 52.59 194 ASP A C 1
ATOM 1554 O O . ASP A 1 194 ? 21.881 20.285 2.055 1.00 52.59 194 ASP A O 1
ATOM 1558 N N . ASN A 1 195 ? 21.062 22.223 2.780 1.00 49.94 195 ASN A N 1
ATOM 1559 C CA . ASN A 1 195 ? 22.357 22.931 2.701 1.00 49.94 195 ASN A CA 1
ATOM 1560 C C . ASN A 1 195 ? 23.305 22.556 3.876 1.00 49.94 195 ASN A C 1
ATOM 1562 O O . ASN A 1 195 ? 23.992 23.405 4.443 1.00 49.94 195 ASN A O 1
ATOM 1566 N N . SER A 1 196 ? 23.364 21.268 4.237 1.00 39.81 196 SER A N 1
ATOM 1567 C CA . SER A 1 196 ? 24.263 20.669 5.231 1.00 39.81 196 SER A CA 1
ATOM 1568 C C . SER A 1 196 ? 25.045 19.497 4.599 1.00 39.81 196 SER A C 1
ATOM 1570 O O . SER A 1 196 ? 24.504 18.781 3.755 1.00 39.81 196 SER A O 1
ATOM 1572 N N . PRO A 1 197 ? 26.337 19.277 4.921 1.00 36.09 197 PRO A N 1
ATOM 1573 C CA . PRO A 1 197 ? 27.269 18.531 4.063 1.00 36.09 197 PRO A CA 1
ATOM 1574 C C . PRO A 1 197 ? 27.090 17.000 4.049 1.00 36.09 197 PRO A C 1
ATOM 1576 O O . PRO A 1 197 ? 27.765 16.320 3.276 1.00 36.09 197 PRO A O 1
ATOM 1579 N N . SER A 1 198 ? 26.224 16.439 4.891 1.00 37.50 198 SER A N 1
ATOM 1580 C CA . SER A 1 198 ? 26.261 15.029 5.312 1.00 37.50 198 SER A CA 1
ATOM 1581 C C . SER A 1 198 ? 25.533 14.020 4.409 1.00 37.50 198 SER A C 1
ATOM 1583 O O . SER A 1 198 ? 25.549 12.831 4.710 1.00 37.50 198 SER A O 1
ATOM 1585 N N . LEU A 1 199 ? 24.963 14.436 3.272 1.00 41.41 199 LEU A N 1
ATOM 1586 C CA . LEU A 1 199 ? 24.402 13.518 2.258 1.00 41.41 199 LEU A CA 1
ATOM 1587 C C . LEU A 1 199 ? 25.173 13.498 0.929 1.00 41.41 199 LEU A C 1
ATOM 1589 O O . LEU A 1 199 ? 24.811 12.756 0.012 1.00 41.41 199 LEU A O 1
ATOM 1593 N N . LYS A 1 200 ? 26.286 14.241 0.819 1.00 40.66 200 LYS A N 1
ATOM 1594 C CA . LYS A 1 200 ? 27.144 14.224 -0.382 1.00 40.66 200 LYS A CA 1
ATOM 1595 C C . LYS A 1 200 ? 27.751 12.843 -0.682 1.00 40.66 200 LYS A C 1
ATOM 1597 O O . LYS A 1 200 ? 28.111 12.579 -1.823 1.00 40.66 200 LYS A O 1
ATOM 1602 N N . GLU A 1 201 ? 27.798 11.940 0.294 1.00 44.81 201 GLU A N 1
ATOM 1603 C CA . GLU A 1 201 ? 28.338 10.588 0.108 1.00 44.81 201 GLU A CA 1
ATOM 1604 C C . GLU A 1 201 ? 27.334 9.607 -0.522 1.00 44.81 201 GLU A C 1
ATOM 1606 O O . GLU A 1 201 ? 27.747 8.734 -1.280 1.00 44.81 201 GLU A O 1
ATOM 1611 N N . ILE A 1 202 ? 26.019 9.806 -0.342 1.00 43.12 202 ILE A N 1
ATOM 1612 C CA . ILE A 1 202 ? 24.990 9.083 -1.125 1.00 43.12 202 ILE A CA 1
ATOM 1613 C C . ILE A 1 202 ? 24.860 9.700 -2.537 1.00 43.12 202 ILE A C 1
ATOM 1615 O O . ILE A 1 202 ? 24.514 9.024 -3.505 1.00 43.12 202 ILE A O 1
ATOM 1619 N N . ARG A 1 203 ? 25.216 10.985 -2.671 1.00 43.09 203 ARG A N 1
ATOM 1620 C CA . ARG A 1 203 ? 25.111 11.816 -3.885 1.00 43.09 203 ARG A CA 1
ATOM 1621 C C . ARG A 1 203 ? 26.132 11.492 -4.990 1.00 43.09 203 ARG A C 1
ATOM 1623 O O . ARG A 1 203 ? 25.865 11.763 -6.159 1.00 43.09 203 ARG A O 1
ATOM 1630 N N . ASN A 1 204 ? 27.270 10.873 -4.673 1.00 38.78 204 ASN A N 1
ATOM 1631 C CA . ASN A 1 204 ? 28.351 10.639 -5.648 1.00 38.78 204 ASN A CA 1
ATOM 1632 C C . ASN A 1 204 ? 28.107 9.490 -6.651 1.00 38.78 204 ASN A C 1
ATOM 1634 O O . ASN A 1 204 ? 28.963 9.222 -7.491 1.00 38.78 204 ASN A O 1
ATOM 1638 N N . GLY A 1 205 ? 26.940 8.839 -6.628 1.00 37.75 205 GLY A N 1
ATOM 1639 C CA . GLY A 1 205 ? 26.545 7.876 -7.664 1.00 37.75 205 GLY A CA 1
ATOM 1640 C C . GLY A 1 205 ? 25.923 8.494 -8.924 1.00 37.75 205 GLY A C 1
ATOM 1641 O O . GLY A 1 205 ? 25.745 7.777 -9.907 1.00 37.75 205 GLY A O 1
ATOM 1642 N N . CYS A 1 206 ? 25.574 9.791 -8.910 1.00 38.28 206 CYS A N 1
ATOM 1643 C CA . CYS A 1 206 ? 24.706 10.385 -9.938 1.00 38.28 206 CYS A CA 1
ATOM 1644 C C . CYS A 1 206 ? 25.160 11.734 -10.527 1.00 38.28 206 CYS A C 1
ATOM 1646 O O . CYS A 1 206 ? 24.403 12.335 -11.284 1.00 38.28 206 CYS A O 1
ATOM 1648 N N . GLN A 1 207 ? 26.372 12.222 -10.245 1.00 31.73 207 GLN A N 1
ATOM 1649 C CA . GLN A 1 207 ? 26.860 13.476 -10.837 1.00 31.73 207 GLN A CA 1
ATOM 1650 C C . GLN A 1 207 ? 28.287 13.338 -11.381 1.00 31.73 207 GLN A C 1
ATOM 1652 O O . GLN A 1 207 ? 29.263 13.425 -10.643 1.00 31.73 207 GLN A O 1
ATOM 1657 N N . GLN A 1 208 ? 28.406 13.193 -12.704 1.00 27.58 208 GLN A N 1
ATOM 1658 C CA . GLN A 1 208 ? 29.435 13.924 -13.446 1.00 27.58 208 GLN A CA 1
ATOM 1659 C C . GLN A 1 208 ? 28.792 15.228 -13.949 1.00 27.58 208 GLN A C 1
ATOM 1661 O O . GLN A 1 208 ? 27.678 15.181 -14.478 1.00 27.58 208 GLN A O 1
ATOM 1666 N N . PRO A 1 209 ? 29.431 16.396 -13.777 1.00 29.14 209 PRO A N 1
ATOM 1667 C CA . PRO A 1 209 ? 28.886 17.657 -14.260 1.00 29.14 209 PRO A CA 1
ATOM 1668 C C . PRO A 1 209 ? 28.974 17.712 -15.791 1.00 29.14 209 PRO A C 1
ATOM 1670 O O . PRO A 1 209 ? 30.061 17.760 -16.358 1.00 29.14 209 PRO A O 1
ATOM 1673 N N . CYS A 1 210 ? 27.823 17.723 -16.466 1.00 24.59 210 CYS A N 1
ATOM 1674 C CA . CYS A 1 210 ? 27.732 18.214 -17.839 1.00 24.59 210 CYS A CA 1
ATOM 1675 C C . CYS A 1 210 ? 27.619 19.742 -17.798 1.00 24.59 210 CYS A C 1
ATOM 1677 O O . CYS A 1 210 ? 26.640 20.273 -17.270 1.00 24.59 210 CYS A O 1
ATOM 1679 N N . ASP A 1 211 ? 28.599 20.437 -18.375 1.00 26.55 211 ASP A N 1
ATOM 1680 C CA . ASP A 1 211 ? 28.566 21.878 -18.630 1.00 26.55 211 ASP A CA 1
ATOM 1681 C C . ASP A 1 211 ? 27.312 22.262 -19.437 1.00 26.55 211 ASP A C 1
ATOM 1683 O O . ASP A 1 211 ? 27.268 22.154 -20.664 1.00 26.55 211 ASP A O 1
ATOM 1687 N N . ARG A 1 212 ? 26.270 22.747 -18.756 1.00 27.66 212 ARG A N 1
ATOM 1688 C CA . ARG A 1 212 ? 25.167 23.480 -19.386 1.00 27.66 212 ARG A CA 1
ATOM 1689 C C . ARG A 1 212 ? 25.465 24.973 -19.293 1.00 27.66 212 ARG A C 1
ATOM 1691 O O . ARG A 1 212 ? 25.250 25.594 -18.258 1.00 27.66 212 ARG A O 1
ATOM 1698 N N . LYS A 1 213 ? 25.922 25.565 -20.399 1.00 23.08 213 LYS A N 1
ATOM 1699 C CA . LYS A 1 213 ? 25.818 27.018 -20.604 1.00 23.08 213 LYS A CA 1
ATOM 1700 C C . LYS A 1 213 ? 24.330 27.396 -20.705 1.00 23.08 213 LYS A C 1
ATOM 1702 O O . LYS A 1 213 ? 23.623 26.762 -21.488 1.00 23.08 213 LYS A O 1
ATOM 1707 N N . PRO A 1 214 ? 23.841 28.414 -19.979 1.00 26.17 214 PRO A N 1
ATOM 1708 C CA . PRO A 1 214 ? 22.470 28.882 -20.134 1.00 26.17 214 PRO A CA 1
ATOM 1709 C C . PRO A 1 214 ? 22.318 29.671 -21.444 1.00 26.17 214 PRO A C 1
ATOM 1711 O O . PRO A 1 214 ? 23.014 30.657 -21.686 1.00 26.17 214 PRO A O 1
ATOM 1714 N N . THR A 1 215 ? 21.400 29.225 -22.299 1.00 23.91 215 THR A N 1
ATOM 1715 C CA . THR A 1 215 ? 20.923 29.947 -23.485 1.00 23.91 215 THR A CA 1
ATOM 1716 C C . THR A 1 215 ? 20.038 31.124 -23.069 1.00 23.91 215 THR A C 1
ATOM 1718 O O . THR A 1 215 ? 19.002 30.934 -22.435 1.00 23.91 215 THR A O 1
ATOM 1721 N N . LEU A 1 216 ? 20.456 32.336 -23.438 1.00 24.73 216 LEU A N 1
ATOM 1722 C CA . LEU A 1 216 ? 19.693 33.583 -23.322 1.00 24.73 216 LEU A CA 1
ATOM 1723 C C . LEU A 1 216 ? 18.459 33.575 -24.253 1.00 24.73 216 LEU A C 1
ATOM 1725 O O . LEU A 1 216 ? 18.525 32.979 -25.331 1.00 24.73 216 LEU A O 1
ATOM 1729 N N . PRO A 1 217 ? 17.353 34.259 -23.899 1.00 27.44 217 PRO A N 1
ATOM 1730 C CA . PRO A 1 217 ? 16.167 34.325 -24.746 1.00 27.44 217 PRO A CA 1
ATOM 1731 C C . PRO A 1 217 ? 16.330 35.333 -25.898 1.00 27.44 217 PRO A C 1
ATOM 1733 O O . PRO A 1 217 ? 16.776 36.465 -25.710 1.00 27.44 217 PRO A O 1
ATOM 1736 N N . LEU A 1 218 ? 15.914 34.908 -27.094 1.00 24.28 218 LEU A N 1
ATOM 1737 C CA . LEU A 1 218 ? 15.774 35.716 -28.308 1.00 24.28 218 LEU A CA 1
ATOM 1738 C C . LEU A 1 218 ? 14.760 36.856 -28.093 1.00 24.28 218 LEU A C 1
ATOM 1740 O O . LEU A 1 218 ? 13.580 36.600 -27.855 1.00 24.28 218 LEU A O 1
ATOM 1744 N N . ARG A 1 219 ? 15.200 38.114 -28.234 1.00 26.61 219 ARG A N 1
ATOM 1745 C CA . ARG A 1 219 ? 14.327 39.284 -28.433 1.00 26.61 219 ARG A CA 1
ATOM 1746 C C . ARG A 1 219 ? 14.448 39.796 -29.870 1.00 26.61 219 ARG A C 1
ATOM 1748 O O . ARG A 1 219 ? 15.539 39.861 -30.428 1.00 26.61 219 ARG A O 1
ATOM 1755 N N . LEU A 1 220 ? 13.285 40.121 -30.428 1.00 26.05 220 LEU A N 1
ATOM 1756 C CA . LEU A 1 220 ? 13.008 40.605 -31.780 1.00 26.05 220 LEU A CA 1
ATOM 1757 C C . LEU A 1 220 ? 13.794 41.878 -32.155 1.00 26.05 220 LEU A C 1
ATOM 1759 O O . LEU A 1 220 ? 13.951 42.786 -31.343 1.00 26.05 220 LEU A O 1
ATOM 1763 N N . LEU A 1 221 ? 14.228 41.934 -33.416 1.00 22.30 221 LEU A N 1
ATOM 1764 C CA . LEU A 1 221 ? 14.777 43.105 -34.109 1.00 22.30 221 LEU A CA 1
ATOM 1765 C C . LEU A 1 221 ? 13.679 44.135 -34.421 1.00 22.30 221 LEU A C 1
ATOM 1767 O O . LEU A 1 221 ? 12.617 43.729 -34.881 1.00 22.30 221 LEU A O 1
ATOM 1771 N N . HIS A 1 222 ? 13.966 45.432 -34.229 1.00 23.47 222 HIS A N 1
ATOM 1772 C CA . HIS A 1 222 ? 13.852 46.549 -35.201 1.00 23.47 222 HIS A CA 1
ATOM 1773 C C . HIS A 1 222 ? 14.197 47.916 -34.517 1.00 23.47 222 HIS A C 1
ATOM 1775 O O . HIS A 1 222 ? 14.349 47.934 -33.298 1.00 23.47 222 HIS A O 1
ATOM 1781 N N . PRO A 1 223 ? 14.483 49.013 -35.264 1.00 28.20 223 PRO A N 1
ATOM 1782 C CA . PRO A 1 223 ? 15.757 49.754 -35.169 1.00 28.20 223 PRO A CA 1
ATOM 1783 C C . PRO A 1 223 ? 15.751 51.109 -34.403 1.00 28.20 223 PRO A C 1
ATOM 1785 O O . PRO A 1 223 ? 14.705 51.694 -34.163 1.00 28.20 223 PRO A O 1
ATOM 1788 N N . SER A 1 224 ? 16.984 51.550 -34.086 1.00 20.33 224 SER A N 1
ATOM 1789 C CA . SER A 1 224 ? 17.602 52.847 -33.656 1.00 20.33 224 SER A CA 1
ATOM 1790 C C . SER A 1 224 ? 16.910 54.205 -33.970 1.00 20.33 224 SER A C 1
ATOM 1792 O O . SER A 1 224 ? 16.024 54.177 -34.821 1.00 20.33 224 SER A O 1
ATOM 1794 N N . PRO A 1 225 ? 17.377 55.406 -33.488 1.00 34.25 225 PRO A N 1
ATOM 1795 C CA . PRO A 1 225 ? 18.597 55.768 -32.708 1.00 34.25 225 PRO A CA 1
ATOM 1796 C C . PRO A 1 225 ? 18.417 56.822 -31.554 1.00 34.25 225 PRO A C 1
ATOM 1798 O O . PRO A 1 225 ? 17.328 57.340 -31.345 1.00 34.25 225 PRO A O 1
ATOM 1801 N N . ASP A 1 226 ? 19.527 57.122 -30.844 1.00 21.50 226 ASP A N 1
ATOM 1802 C CA . ASP A 1 226 ? 19.995 58.449 -30.338 1.00 21.50 226 ASP A CA 1
ATOM 1803 C C . ASP A 1 226 ? 20.459 58.597 -28.856 1.00 21.50 226 ASP A C 1
ATOM 1805 O O . ASP A 1 226 ? 19.684 58.574 -27.909 1.00 21.50 226 ASP A O 1
ATOM 1809 N N . LEU A 1 227 ? 21.783 58.836 -28.745 1.00 25.67 227 LEU A N 1
ATOM 1810 C CA . LEU A 1 227 ? 22.537 59.852 -27.971 1.00 25.67 227 LEU A CA 1
ATOM 1811 C C . LEU A 1 227 ? 22.693 59.823 -26.417 1.00 25.67 227 LEU A C 1
ATOM 1813 O O . LEU A 1 227 ? 21.856 60.309 -25.672 1.00 25.67 227 LEU A O 1
ATOM 1817 N N . VAL A 1 228 ? 23.921 59.437 -26.003 1.00 22.98 228 VAL A N 1
ATOM 1818 C CA . VAL A 1 228 ? 24.942 60.204 -25.217 1.00 22.98 228 VAL A CA 1
ATOM 1819 C C . VAL A 1 228 ? 24.767 60.484 -23.700 1.00 22.98 228 VAL A C 1
ATOM 1821 O O . VAL A 1 228 ? 23.898 61.251 -23.302 1.00 22.98 228 VAL A O 1
ATOM 1824 N N . SER A 1 229 ? 25.751 59.984 -22.908 1.00 24.95 229 SER A N 1
ATOM 1825 C CA . SER A 1 229 ? 26.502 60.593 -21.751 1.00 24.95 229 SER A CA 1
ATOM 1826 C C . SER A 1 229 ? 26.681 59.610 -20.565 1.00 24.95 229 SER A C 1
ATOM 1828 O O . SER A 1 229 ? 25.686 59.102 -20.067 1.00 24.95 229 SER A O 1
ATOM 1830 N N . GLN A 1 230 ? 27.906 59.126 -20.252 1.00 23.31 230 GLN A N 1
ATOM 1831 C CA . GLN A 1 230 ? 28.861 59.606 -19.199 1.00 23.31 230 GLN A CA 1
ATOM 1832 C C . GLN A 1 230 ? 28.344 59.357 -17.756 1.00 23.31 230 GLN A C 1
ATOM 1834 O O . GLN A 1 230 ? 27.206 59.703 -17.489 1.00 23.31 230 GLN A O 1
ATOM 1839 N N . GLU A 1 231 ? 28.999 58.726 -16.763 1.00 22.52 231 GLU A N 1
ATOM 1840 C CA . GLU A 1 231 ? 30.388 58.564 -16.244 1.00 22.52 231 GLU A CA 1
ATOM 1841 C C . GLU A 1 231 ? 30.335 57.389 -15.198 1.00 22.52 231 GLU A C 1
ATOM 1843 O O . GLU A 1 231 ? 29.293 57.208 -14.575 1.00 22.52 231 GLU A O 1
ATOM 1848 N N . ALA A 1 232 ? 31.233 56.395 -15.042 1.00 22.09 232 ALA A N 1
ATOM 1849 C CA . ALA A 1 232 ? 32.623 56.354 -14.522 1.00 22.09 232 ALA A CA 1
ATOM 1850 C C . ALA A 1 232 ? 32.795 57.128 -13.181 1.00 22.09 232 ALA A C 1
ATOM 1852 O O . ALA A 1 232 ? 32.570 58.321 -13.168 1.00 22.09 232 ALA A O 1
ATOM 1853 N N . THR A 1 233 ? 33.146 56.589 -12.002 1.00 23.38 233 THR A N 1
ATOM 1854 C CA . THR A 1 233 ? 34.274 55.714 -11.623 1.00 23.38 233 THR A CA 1
ATOM 1855 C C . THR A 1 233 ? 34.184 55.284 -10.130 1.00 23.38 233 THR A C 1
ATOM 1857 O O . THR A 1 233 ? 33.730 56.063 -9.304 1.00 23.38 233 THR A O 1
ATOM 1860 N N . LEU A 1 234 ? 34.657 54.052 -9.835 1.00 23.81 234 LEU A N 1
ATOM 1861 C CA . LEU A 1 234 ? 35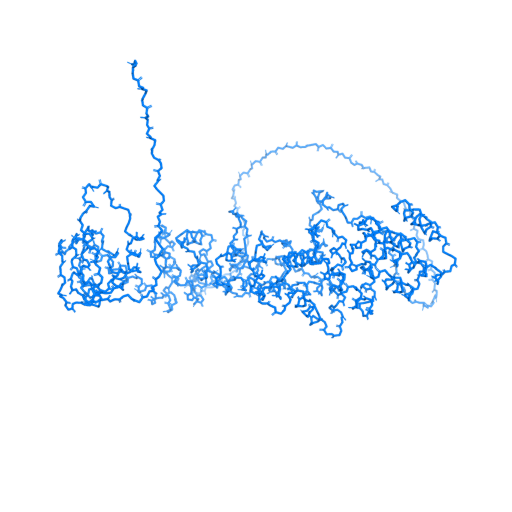.613 53.597 -8.779 1.00 23.81 234 LEU A CA 1
ATOM 1862 C C . LEU A 1 234 ? 35.407 54.058 -7.302 1.00 23.81 234 LEU A C 1
ATOM 1864 O O . LEU A 1 234 ? 35.132 55.214 -7.045 1.00 23.81 234 LEU A O 1
ATOM 1868 N N . SER A 1 235 ? 35.583 53.254 -6.240 1.00 22.80 235 SER A N 1
ATOM 1869 C CA . SER A 1 235 ? 36.570 52.186 -5.988 1.00 22.80 235 SER A CA 1
ATOM 1870 C C . SER A 1 235 ? 36.284 51.397 -4.686 1.00 22.80 235 SER A C 1
ATOM 1872 O O . SER A 1 235 ? 36.002 51.984 -3.647 1.00 22.80 235 SER A O 1
ATOM 1874 N N . GLU A 1 236 ? 36.425 50.071 -4.788 1.00 23.84 236 GLU A N 1
ATOM 1875 C CA . GLU A 1 236 ? 37.107 49.094 -3.904 1.00 23.84 236 GLU A CA 1
ATOM 1876 C C . GLU A 1 236 ? 37.421 49.371 -2.412 1.00 23.84 236 GLU A C 1
ATOM 1878 O O . GLU A 1 236 ? 38.151 50.300 -2.088 1.00 23.84 236 GLU A O 1
ATOM 1883 N N . ALA A 1 237 ? 37.116 48.383 -1.547 1.00 22.19 237 ALA A N 1
ATOM 1884 C CA . ALA A 1 237 ? 38.085 47.813 -0.590 1.00 22.19 237 ALA A CA 1
ATOM 1885 C C . ALA A 1 237 ? 37.680 46.401 -0.094 1.00 22.19 237 ALA A C 1
ATOM 1887 O O . ALA A 1 237 ? 36.571 46.166 0.377 1.00 22.19 237 ALA A O 1
ATOM 1888 N N . ARG A 1 238 ? 38.628 45.460 -0.210 1.00 23.61 238 ARG A N 1
ATOM 1889 C CA . ARG A 1 238 ? 38.634 44.064 0.280 1.00 23.61 238 ARG A CA 1
ATOM 1890 C C . ARG A 1 238 ? 38.846 43.973 1.802 1.00 23.61 238 ARG A C 1
ATOM 1892 O O . ARG A 1 238 ? 39.522 44.839 2.342 1.00 23.61 238 ARG A O 1
ATOM 1899 N N . LEU A 1 239 ? 38.468 42.826 2.400 1.00 23.12 239 LEU A N 1
ATOM 1900 C CA . LEU A 1 239 ? 39.269 41.901 3.265 1.00 23.12 239 LEU A CA 1
ATOM 1901 C C . LEU A 1 239 ? 38.336 41.142 4.248 1.00 23.12 239 LEU A C 1
ATOM 1903 O O . LEU A 1 239 ? 37.621 41.760 5.018 1.00 23.12 239 LEU A O 1
ATOM 1907 N N . LYS A 1 240 ? 38.116 39.828 4.068 1.00 22.03 240 LYS A N 1
ATOM 1908 C CA . LYS A 1 240 ? 38.797 38.645 4.669 1.00 22.03 240 LYS A CA 1
ATOM 1909 C C . LYS A 1 240 ? 38.366 38.253 6.105 1.00 22.03 240 LYS A C 1
ATOM 1911 O O . LYS A 1 240 ? 38.773 38.868 7.075 1.00 22.03 240 LYS A O 1
ATOM 1916 N N . SER A 1 241 ? 37.631 37.133 6.164 1.00 20.08 241 SER A N 1
ATOM 1917 C CA . SER A 1 241 ? 37.712 35.960 7.068 1.00 20.08 241 SER A CA 1
ATOM 1918 C C . SER A 1 241 ? 38.553 36.035 8.355 1.00 20.08 241 SER A C 1
ATOM 1920 O O . SER A 1 241 ? 39.777 36.130 8.277 1.00 20.08 241 SER A O 1
ATOM 1922 N N . VAL A 1 242 ? 37.916 35.713 9.492 1.00 21.61 242 VAL A N 1
ATOM 1923 C CA . VAL A 1 242 ? 38.541 35.135 10.700 1.00 21.61 242 VAL A CA 1
ATOM 1924 C C . VAL A 1 242 ? 37.659 33.995 11.238 1.00 21.61 242 VAL A C 1
ATOM 1926 O O . VAL A 1 242 ? 36.443 34.133 11.324 1.00 21.61 242 VAL A O 1
ATOM 1929 N N . VAL A 1 243 ? 38.298 32.873 11.577 1.00 23.98 243 VAL A N 1
ATOM 1930 C CA . VAL A 1 243 ? 37.761 31.668 12.238 1.00 23.98 243 VAL A CA 1
ATOM 1931 C C . VAL A 1 243 ? 38.196 31.695 13.704 1.00 23.98 243 VAL A C 1
ATOM 1933 O O . VAL A 1 243 ? 39.394 31.857 13.915 1.00 23.98 243 VAL A O 1
ATOM 1936 N N . VAL A 1 244 ? 37.302 31.454 14.679 1.00 22.19 244 VAL A N 1
ATOM 1937 C CA . VAL A 1 244 ? 37.633 30.923 16.029 1.00 22.19 244 VAL A CA 1
ATOM 1938 C C . VAL A 1 244 ? 36.456 30.086 16.576 1.00 22.19 244 VAL A C 1
ATOM 1940 O O . VAL A 1 244 ? 35.314 30.256 16.162 1.00 22.19 244 VAL A O 1
ATOM 1943 N N . ALA A 1 245 ? 36.798 29.134 17.445 1.00 21.06 245 ALA A N 1
ATOM 1944 C CA . ALA A 1 245 ? 36.130 27.899 17.829 1.00 21.06 245 ALA A CA 1
ATOM 1945 C C . ALA A 1 245 ? 35.080 27.948 18.972 1.00 21.06 245 ALA A C 1
ATOM 1947 O O . ALA A 1 245 ? 34.980 28.906 19.725 1.00 21.06 245 ALA A O 1
ATOM 1948 N N . SER A 1 246 ? 34.369 26.816 19.038 1.00 23.48 246 SER A N 1
ATOM 1949 C CA . SER A 1 246 ? 33.581 26.089 20.054 1.00 23.48 246 SER A CA 1
ATOM 1950 C C . SER A 1 246 ? 33.356 26.571 21.505 1.00 23.48 246 SER A C 1
ATOM 1952 O O . SER A 1 246 ? 34.282 26.978 22.196 1.00 23.48 246 SER A O 1
ATOM 1954 N N . SER A 1 247 ? 32.141 26.206 21.964 1.00 24.05 247 SER A N 1
ATOM 1955 C CA . SER A 1 247 ? 31.674 25.833 23.321 1.00 24.05 247 SER A CA 1
ATOM 1956 C C . SER A 1 247 ? 31.379 26.939 24.344 1.00 24.05 247 SER A C 1
ATOM 1958 O O . SER A 1 247 ? 32.296 27.581 24.825 1.00 24.05 247 SER A O 1
ATOM 1960 N N . GLU A 1 248 ? 30.110 27.070 24.763 1.00 23.16 248 GLU A N 1
ATOM 1961 C CA . GLU A 1 248 ? 29.624 26.775 26.132 1.00 23.16 248 GLU A CA 1
ATOM 1962 C C . GLU A 1 248 ? 28.153 27.194 26.340 1.00 23.16 248 GLU A C 1
ATOM 1964 O O . GLU A 1 248 ? 27.630 28.117 25.723 1.00 23.16 248 GLU A O 1
ATOM 1969 N N . ILE A 1 249 ? 27.484 26.423 27.196 1.00 24.73 249 ILE A N 1
ATOM 1970 C CA . ILE A 1 249 ? 26.086 26.503 27.634 1.00 24.73 249 ILE A CA 1
ATOM 1971 C C . ILE A 1 249 ? 25.913 27.702 28.568 1.00 24.73 249 ILE A C 1
ATOM 1973 O O . ILE A 1 249 ? 26.707 27.821 29.492 1.00 24.73 249 ILE A O 1
ATOM 1977 N N . HIS A 1 250 ? 24.846 28.496 28.423 1.00 22.73 250 HIS A N 1
ATOM 1978 C CA . HIS A 1 250 ? 24.261 29.263 29.532 1.00 22.73 250 HIS A CA 1
ATOM 1979 C C . HIS A 1 250 ? 22.730 29.183 29.488 1.00 22.73 250 HIS A C 1
ATOM 1981 O O . HIS A 1 250 ? 22.090 29.435 28.468 1.00 22.73 250 HIS A O 1
ATOM 1987 N N . VAL A 1 251 ? 22.184 28.762 30.627 1.00 22.47 251 VAL A N 1
ATOM 1988 C CA . VAL A 1 251 ? 20.771 28.739 30.998 1.00 22.47 251 VAL A CA 1
ATOM 1989 C C . VAL A 1 251 ? 20.476 30.083 31.651 1.00 22.47 251 VAL A C 1
ATOM 1991 O O . VAL A 1 251 ? 21.085 30.385 32.671 1.00 22.47 251 VAL A O 1
ATOM 1994 N N . GLU A 1 252 ? 19.527 30.851 31.121 1.00 20.92 252 GLU A N 1
ATOM 1995 C CA . GLU A 1 252 ? 18.883 31.930 31.874 1.00 20.92 252 GLU A CA 1
ATOM 1996 C C . GLU A 1 252 ? 17.366 31.753 31.811 1.00 20.92 252 GLU A C 1
ATOM 1998 O O . GLU A 1 252 ? 16.718 31.877 30.772 1.00 20.92 252 GLU A O 1
ATOM 2003 N N . VAL A 1 253 ? 16.834 31.383 32.972 1.00 23.78 253 VAL A N 1
ATOM 2004 C CA . VAL A 1 253 ? 15.431 31.473 33.353 1.00 23.78 253 VAL A CA 1
ATOM 2005 C C . VAL A 1 253 ? 15.266 32.854 33.968 1.00 23.78 253 VAL A C 1
ATOM 2007 O O . VAL A 1 253 ? 15.874 33.104 35.002 1.00 23.78 253 VAL A O 1
ATOM 2010 N N . GLU A 1 254 ? 14.418 33.715 33.408 1.00 20.62 254 GLU A N 1
ATOM 2011 C CA . GLU A 1 254 ? 13.768 34.736 34.227 1.00 20.62 254 GLU A CA 1
ATOM 2012 C C . GLU A 1 254 ? 12.411 35.186 33.678 1.00 20.62 254 GLU A C 1
ATOM 2014 O O . GLU A 1 254 ? 12.123 35.190 32.481 1.00 20.62 254 GLU A O 1
ATOM 2019 N N . HIS A 1 255 ? 11.552 35.470 34.646 1.00 22.19 255 HIS A N 1
ATOM 2020 C CA . HIS A 1 255 ? 10.109 35.580 34.593 1.00 22.19 255 HIS A CA 1
ATOM 2021 C C . HIS A 1 255 ? 9.629 37.031 34.390 1.00 22.19 255 HIS A C 1
ATOM 2023 O O . HIS A 1 255 ? 10.236 37.986 34.859 1.00 22.19 255 HIS A O 1
ATOM 2029 N N . THR A 1 256 ? 8.404 37.136 33.860 1.00 20.77 256 THR A N 1
ATOM 2030 C CA . THR A 1 256 ? 7.357 38.137 34.181 1.00 20.77 256 THR A CA 1
ATOM 2031 C C . THR A 1 256 ? 7.509 39.610 33.756 1.00 20.77 256 THR A C 1
ATOM 2033 O O . THR A 1 256 ? 8.186 40.403 34.394 1.00 20.77 256 THR A O 1
ATOM 2036 N N . SER A 1 257 ? 6.632 40.025 32.827 1.00 21.30 257 SER A N 1
ATOM 2037 C CA . SER A 1 257 ? 5.436 40.872 33.078 1.00 21.30 257 SER A CA 1
ATOM 2038 C C . SER A 1 257 ? 5.219 42.068 32.126 1.00 21.30 257 SER A C 1
ATOM 2040 O O . SER A 1 257 ? 6.000 43.003 32.039 1.00 21.30 257 SER A O 1
ATOM 2042 N N . THR A 1 258 ? 4.048 42.013 31.475 1.00 21.64 258 THR A N 1
ATOM 2043 C CA . THR A 1 258 ? 3.080 43.090 31.174 1.00 21.64 258 THR A CA 1
ATOM 2044 C C . THR A 1 258 ? 3.500 44.371 30.439 1.00 21.64 258 THR A C 1
ATOM 2046 O O . THR A 1 258 ? 4.077 45.275 31.030 1.00 21.64 258 THR A O 1
ATOM 2049 N N . ALA A 1 259 ? 2.925 44.562 29.242 1.00 21.97 259 ALA A N 1
ATOM 2050 C CA . ALA A 1 259 ? 2.293 45.825 28.836 1.00 21.97 259 ALA A CA 1
ATOM 2051 C C . ALA A 1 259 ? 1.195 45.576 27.774 1.00 21.97 259 ALA A C 1
ATOM 2053 O O . ALA A 1 259 ? 1.438 44.944 26.750 1.00 21.97 259 ALA A O 1
ATOM 2054 N N . LYS A 1 260 ? -0.026 46.055 28.057 1.00 22.77 260 LYS A N 1
ATOM 2055 C CA . LYS A 1 260 ? -1.215 46.063 27.175 1.00 22.77 260 LYS A CA 1
ATOM 2056 C C . LYS A 1 260 ? -1.047 47.057 26.007 1.00 22.77 260 LYS A C 1
ATOM 2058 O O . LYS A 1 260 ? -0.258 47.992 26.122 1.00 22.77 260 LYS A O 1
ATOM 2063 N N . PRO A 1 261 ? -1.932 46.996 24.995 1.00 24.17 261 PRO A N 1
ATOM 2064 C CA . PRO A 1 261 ? -2.878 48.106 24.878 1.00 24.17 261 PRO A CA 1
ATOM 2065 C C . PRO A 1 261 ? -4.340 47.672 24.709 1.00 24.17 261 PRO A C 1
ATOM 2067 O O . PRO A 1 261 ? -4.670 46.563 24.302 1.00 24.17 261 PRO A O 1
ATOM 2070 N N . ALA A 1 262 ? -5.197 48.597 25.129 1.00 22.08 262 ALA A N 1
ATOM 2071 C CA . ALA A 1 262 ? -6.635 48.500 25.295 1.00 22.08 262 ALA A CA 1
ATOM 2072 C C . ALA A 1 262 ? -7.413 48.497 23.975 1.00 22.08 262 ALA A C 1
ATOM 2074 O O . ALA A 1 262 ? -7.032 49.208 23.052 1.00 22.08 262 ALA A O 1
ATOM 2075 N N . LEU A 1 263 ? -8.568 47.825 23.971 1.00 25.78 263 LEU A N 1
ATOM 2076 C CA . LEU A 1 263 ? -9.730 48.164 23.151 1.00 25.78 263 LEU A CA 1
ATOM 2077 C C . LEU A 1 263 ? -11.019 47.853 23.933 1.00 25.78 263 LEU A C 1
ATOM 2079 O O . LEU A 1 263 ? -11.048 47.046 24.858 1.00 25.78 263 LEU A O 1
ATOM 2083 N N . THR A 1 264 ? -12.034 48.630 23.593 1.00 24.14 264 THR A N 1
ATOM 2084 C CA . THR A 1 264 ? -13.242 49.028 24.320 1.00 24.14 264 THR A CA 1
ATOM 2085 C C . THR A 1 264 ? -14.307 47.945 24.512 1.00 24.14 264 THR A C 1
ATOM 2087 O O . THR A 1 264 ? -14.465 47.055 23.685 1.00 24.14 264 THR A O 1
ATOM 2090 N N . ALA A 1 265 ? -15.081 48.087 25.591 1.00 23.44 265 ALA A N 1
ATOM 2091 C CA . ALA A 1 265 ? -16.177 47.213 26.001 1.00 23.44 265 ALA A CA 1
ATOM 2092 C C . ALA A 1 265 ? -17.477 47.401 25.192 1.00 23.44 265 ALA A C 1
ATOM 2094 O O . ALA A 1 265 ? -17.878 48.530 24.913 1.00 23.44 265 ALA A O 1
ATOM 2095 N N . SER A 1 266 ? -18.207 46.301 24.977 1.00 23.81 266 SER A N 1
ATOM 2096 C CA . SER A 1 266 ? -19.677 46.275 24.994 1.00 23.81 266 SER A CA 1
ATOM 2097 C C . SER A 1 266 ? -20.157 44.941 25.575 1.00 23.81 266 SER A C 1
ATOM 2099 O O . SER A 1 266 ? -19.707 43.882 25.149 1.00 23.81 266 SER A O 1
ATOM 2101 N N . ALA A 1 267 ? -21.032 45.023 26.574 1.00 26.22 267 ALA A N 1
ATOM 2102 C CA . ALA A 1 267 ? -21.535 43.927 27.393 1.00 26.22 267 ALA A CA 1
ATOM 2103 C C . ALA A 1 267 ? -22.584 43.049 26.684 1.00 26.22 267 ALA A C 1
ATOM 2105 O O . ALA A 1 267 ? -23.395 43.569 25.919 1.00 26.22 267 ALA A O 1
ATOM 2106 N N . GLY A 1 268 ? -22.639 41.759 27.043 1.00 23.16 268 GLY A N 1
ATOM 2107 C CA . GLY A 1 268 ? -23.831 40.924 26.862 1.00 23.16 268 GLY A CA 1
ATOM 2108 C C . GLY A 1 268 ? -23.559 39.429 26.663 1.00 23.16 268 GLY A C 1
ATOM 2109 O O . GLY A 1 268 ? -23.135 39.037 25.585 1.00 23.16 268 GLY A O 1
ATOM 2110 N N . ASN A 1 269 ? -23.933 38.637 27.673 1.00 25.39 269 ASN A N 1
ATOM 2111 C CA . ASN A 1 269 ? -24.027 37.170 27.766 1.00 25.39 269 ASN A CA 1
ATOM 2112 C C . ASN A 1 269 ? -22.752 36.356 28.050 1.00 25.39 269 ASN A C 1
ATOM 2114 O O . ASN A 1 269 ? -21.987 35.996 27.160 1.00 25.39 269 ASN A O 1
ATOM 2118 N N . ASP A 1 270 ? -22.646 35.967 29.325 1.00 31.02 270 ASP A N 1
ATOM 2119 C CA . ASP A 1 270 ? -21.917 34.799 29.808 1.00 31.02 270 ASP A CA 1
ATOM 2120 C C . ASP A 1 270 ? -22.445 33.524 29.138 1.00 31.02 270 ASP A C 1
ATOM 2122 O O . ASP A 1 270 ? -23.579 33.089 29.349 1.00 31.02 270 ASP A O 1
ATOM 2126 N N . SER A 1 271 ? -21.602 32.902 28.331 1.00 31.98 271 SER A N 1
ATOM 2127 C CA . SER A 1 271 ? -21.618 31.470 28.059 1.00 31.98 271 SER A CA 1
ATOM 2128 C C . SER A 1 271 ? -20.168 31.109 27.779 1.00 31.98 271 SER A C 1
ATOM 2130 O O . SER A 1 271 ? -19.590 31.600 26.808 1.00 31.98 271 SER A O 1
ATOM 2132 N N . GLU A 1 272 ? -19.549 30.332 28.671 1.00 33.25 272 GLU A N 1
ATOM 2133 C CA . GLU A 1 272 ? -18.271 29.681 28.374 1.00 33.25 272 GLU A CA 1
ATOM 2134 C C . GLU A 1 272 ? -18.372 29.013 26.994 1.00 33.25 272 GLU A C 1
ATOM 2136 O O . GLU A 1 272 ? -19.400 28.389 26.702 1.00 33.25 272 GLU A O 1
ATOM 2141 N N . PRO A 1 273 ? -17.358 29.132 26.121 1.00 32.44 273 PRO A N 1
ATOM 2142 C CA . PRO A 1 273 ? -17.367 28.373 24.884 1.00 32.44 273 PRO A CA 1
ATOM 2143 C C . PRO A 1 273 ? -17.359 26.889 25.262 1.00 32.44 273 PRO A C 1
ATOM 2145 O O . PRO A 1 273 ? -16.474 26.426 25.984 1.00 32.44 273 PRO A O 1
ATOM 2148 N N . ASN A 1 274 ? -18.374 26.145 24.819 1.00 37.53 274 ASN A N 1
ATOM 2149 C CA . ASN A 1 274 ? -18.428 24.705 25.029 1.00 37.53 274 ASN A CA 1
ATOM 2150 C C . ASN A 1 274 ? -17.152 24.080 24.451 1.00 37.53 274 ASN A C 1
ATOM 2152 O O . ASN A 1 274 ? -16.769 24.373 23.322 1.00 37.53 274 ASN A O 1
ATOM 2156 N N . LEU A 1 275 ? -16.526 23.167 25.196 1.00 44.88 275 LEU A N 1
ATOM 2157 C CA . LEU A 1 275 ? -15.308 22.441 24.798 1.00 44.88 275 LEU A CA 1
ATOM 2158 C C . LEU A 1 275 ? -15.443 21.741 23.425 1.00 44.88 275 LEU A C 1
ATOM 2160 O O . LEU A 1 275 ? -14.449 21.474 22.752 1.00 44.88 275 LEU A O 1
ATOM 2164 N N . ILE A 1 276 ? -16.684 21.489 22.998 1.00 49.53 276 ILE A N 1
ATOM 2165 C CA . ILE A 1 276 ? -17.061 20.977 21.676 1.00 49.53 276 ILE A CA 1
ATOM 2166 C C . ILE A 1 276 ? -16.632 21.952 20.566 1.00 49.53 276 ILE A C 1
ATOM 2168 O O . ILE A 1 276 ? -16.043 21.515 19.583 1.00 49.53 276 ILE A O 1
ATOM 2172 N N . ASP A 1 277 ? -16.814 23.262 20.746 1.00 39.41 277 ASP A N 1
ATOM 2173 C CA . ASP A 1 277 ? -16.399 24.271 19.762 1.00 39.41 277 ASP A CA 1
ATOM 2174 C C . ASP A 1 277 ? -14.870 24.374 19.666 1.00 39.41 277 ASP A C 1
ATOM 2176 O O . ASP A 1 277 ? -14.332 24.624 18.592 1.00 39.41 277 ASP A O 1
ATOM 2180 N N . CYS A 1 278 ? -14.143 24.101 20.756 1.00 43.91 278 CYS A N 1
ATOM 2181 C CA . CYS A 1 278 ? -12.678 24.086 20.749 1.00 43.91 278 CYS A CA 1
ATOM 2182 C C . CYS A 1 278 ? -12.080 22.832 20.091 1.00 43.91 278 CYS A C 1
ATOM 2184 O O . CYS A 1 278 ? -10.974 22.899 19.561 1.00 43.91 278 CYS A O 1
ATOM 2186 N N . LEU A 1 279 ? -12.790 21.698 20.108 1.00 41.34 279 LEU A N 1
ATOM 2187 C CA . LEU A 1 279 ? -12.355 20.451 19.461 1.00 41.34 279 LEU A CA 1
ATOM 2188 C C . LEU A 1 279 ? -12.726 20.388 17.970 1.00 41.34 279 LEU A C 1
ATOM 2190 O O . LEU A 1 279 ? -12.099 19.647 17.217 1.00 41.34 279 LEU A O 1
ATOM 2194 N N . MET A 1 280 ? -13.722 21.167 17.538 1.00 36.72 280 MET A N 1
ATOM 2195 C CA . MET A 1 280 ? -14.196 21.215 16.148 1.00 36.72 280 MET A CA 1
ATOM 2196 C C . MET A 1 280 ? -13.396 22.177 15.254 1.00 36.72 280 MET A C 1
ATOM 2198 O O . MET A 1 280 ? -13.613 22.211 14.042 1.00 36.72 280 MET A O 1
ATOM 2202 N N . VAL A 1 281 ? -12.449 22.931 15.820 1.00 40.47 281 VAL A N 1
ATOM 2203 C CA . VAL A 1 281 ? -11.519 23.778 15.066 1.00 40.47 281 VAL A CA 1
ATOM 2204 C C . VAL A 1 281 ? -10.248 22.982 14.776 1.00 40.47 281 VAL A C 1
ATOM 2206 O O . VAL A 1 281 ? -9.396 22.793 15.643 1.00 40.47 281 VAL A O 1
ATOM 2209 N N . SER A 1 282 ? -10.110 22.518 13.535 1.00 32.41 282 SER A N 1
ATOM 2210 C CA . SER A 1 282 ? -8.861 21.936 13.041 1.00 32.41 282 SER A CA 1
ATOM 2211 C C . SER A 1 282 ? -7.718 22.949 13.191 1.00 32.41 282 SER A C 1
ATOM 2213 O O . SER A 1 282 ? -7.882 24.106 12.791 1.00 32.41 282 SER A O 1
ATOM 2215 N N . PRO A 1 283 ? -6.548 22.563 13.735 1.00 33.38 283 PRO A N 1
ATOM 2216 C CA . PRO A 1 283 ? -5.415 23.469 13.787 1.00 33.38 283 PRO A CA 1
ATOM 2217 C C . PRO A 1 283 ? -4.990 23.772 12.350 1.00 33.38 283 PRO A C 1
ATOM 2219 O O . PRO A 1 283 ? -4.660 22.865 11.586 1.00 33.38 283 PRO A O 1
ATOM 2222 N N . ALA A 1 284 ? -5.015 25.052 11.977 1.00 30.30 284 ALA A N 1
ATOM 2223 C CA . ALA A 1 284 ? -4.455 25.529 10.724 1.00 30.30 284 ALA A CA 1
ATOM 2224 C C . ALA A 1 284 ? -2.942 25.262 10.743 1.00 30.30 284 ALA A C 1
ATOM 2226 O O . ALA A 1 284 ? -2.153 26.056 11.255 1.00 30.30 284 ALA A O 1
ATOM 2227 N N . CYS A 1 285 ? -2.536 24.093 10.251 1.00 34.06 285 CYS A N 1
ATOM 2228 C CA . CYS A 1 285 ? -1.141 23.794 9.998 1.00 34.06 285 CYS A CA 1
ATOM 2229 C C . CYS A 1 285 ? -0.685 24.738 8.884 1.00 34.06 285 CYS A C 1
ATOM 2231 O O . CYS A 1 285 ? -1.298 24.760 7.816 1.00 34.06 285 CYS A O 1
ATOM 2233 N N . SER A 1 286 ? 0.360 25.526 9.140 1.00 33.66 286 SER A N 1
ATOM 2234 C CA . SER A 1 286 ? 1.064 26.321 8.133 1.00 33.66 286 SER A CA 1
ATOM 2235 C C . SER A 1 286 ? 1.608 25.379 7.057 1.00 33.66 286 SER A C 1
ATOM 2237 O O . SER A 1 286 ? 2.733 24.889 7.140 1.00 33.66 286 SER A O 1
ATOM 2239 N N . THR A 1 287 ? 0.770 25.056 6.081 1.00 43.16 287 THR A N 1
ATOM 2240 C CA . THR A 1 287 ? 1.078 24.145 4.990 1.00 43.16 287 THR A CA 1
ATOM 2241 C C . THR A 1 287 ? 2.047 24.858 4.065 1.00 43.16 287 THR A C 1
ATOM 2243 O O . THR A 1 287 ? 1.735 25.888 3.470 1.00 43.16 287 THR A O 1
ATOM 2246 N N . MET A 1 288 ? 3.267 24.330 3.959 1.00 52.91 288 MET A N 1
ATOM 2247 C CA . MET A 1 288 ? 4.119 24.675 2.830 1.00 52.91 288 MET A CA 1
ATOM 2248 C C . MET A 1 288 ? 3.379 24.220 1.571 1.00 52.91 288 MET A C 1
ATOM 2250 O O . MET A 1 288 ? 3.196 23.023 1.365 1.00 52.91 288 MET A O 1
ATOM 2254 N N . SER A 1 289 ? 2.923 25.162 0.751 1.00 62.44 289 SER A N 1
ATOM 2255 C CA . SER A 1 289 ? 2.316 24.873 -0.545 1.00 62.44 289 SER A CA 1
ATOM 2256 C C . SER A 1 289 ? 3.407 24.369 -1.494 1.00 62.44 289 SER A C 1
ATOM 2258 O O . SER A 1 289 ? 4.125 25.156 -2.112 1.00 62.44 289 SER A O 1
ATOM 2260 N N . ILE A 1 290 ? 3.600 23.049 -1.539 1.00 78.00 290 ILE A N 1
ATOM 2261 C CA . ILE A 1 290 ? 4.545 22.399 -2.452 1.00 78.00 290 ILE A CA 1
ATOM 2262 C C . ILE A 1 290 ? 3.896 22.355 -3.835 1.00 78.00 290 ILE A C 1
ATOM 2264 O O . ILE A 1 290 ? 3.001 21.550 -4.078 1.00 78.00 290 ILE A O 1
ATOM 2268 N N . GLU A 1 291 ? 4.353 23.213 -4.743 1.00 81.31 291 GLU A N 1
ATOM 2269 C CA . GLU A 1 291 ? 3.943 23.192 -6.148 1.00 81.31 291 GLU A CA 1
ATOM 2270 C C . GLU A 1 291 ? 5.007 22.484 -6.990 1.00 81.31 291 GLU A C 1
ATOM 2272 O O . GLU A 1 291 ? 6.122 22.976 -7.169 1.00 81.31 291 GLU A O 1
ATOM 2277 N N . LEU A 1 292 ? 4.670 21.302 -7.506 1.00 84.56 292 LEU A N 1
ATOM 2278 C CA . LEU A 1 292 ? 5.543 20.555 -8.408 1.00 84.56 292 LEU A CA 1
ATOM 2279 C C . LEU A 1 292 ? 5.450 21.108 -9.836 1.00 84.56 292 LEU A C 1
ATOM 2281 O O . LEU A 1 292 ? 4.372 21.449 -10.322 1.00 84.56 292 LEU A O 1
ATOM 2285 N N . GLY A 1 293 ? 6.577 21.124 -10.554 1.00 86.06 293 GLY A N 1
ATOM 2286 C CA . GLY A 1 293 ? 6.579 21.428 -11.986 1.00 86.06 293 GLY A CA 1
ATOM 2287 C C . GLY A 1 293 ? 5.728 20.426 -12.789 1.00 86.06 293 GLY A C 1
ATOM 2288 O O . GLY A 1 293 ? 5.588 19.269 -12.385 1.00 86.06 293 GLY A O 1
ATOM 2289 N N . PRO A 1 294 ? 5.206 20.801 -13.973 1.00 86.62 294 PRO A N 1
ATOM 2290 C CA . PRO A 1 294 ? 4.236 19.987 -14.717 1.00 86.62 294 PRO A CA 1
ATOM 2291 C C . PRO A 1 294 ? 4.765 18.599 -15.110 1.00 86.62 294 PRO A C 1
ATOM 2293 O O . PRO A 1 294 ? 4.003 17.636 -15.164 1.00 86.62 294 PRO A O 1
ATOM 2296 N N . GLN A 1 295 ? 6.070 18.471 -15.368 1.00 86.31 295 GLN A N 1
ATOM 2297 C CA . GLN A 1 295 ? 6.691 17.179 -15.673 1.00 86.31 295 GLN A CA 1
ATOM 2298 C C . GLN A 1 295 ? 6.815 16.288 -14.429 1.00 86.31 295 GLN A C 1
ATOM 2300 O O . GLN A 1 295 ? 6.573 15.082 -14.510 1.00 86.31 295 GLN A O 1
ATOM 2305 N N . ALA A 1 296 ? 7.170 16.873 -13.281 1.00 87.94 296 ALA A N 1
ATOM 2306 C CA . ALA A 1 296 ? 7.249 16.159 -12.010 1.00 87.94 296 ALA A CA 1
ATOM 2307 C C . ALA A 1 296 ? 5.853 15.709 -11.557 1.00 87.94 296 ALA A C 1
ATOM 2309 O O . ALA A 1 296 ? 5.695 14.570 -11.138 1.00 87.94 296 ALA A O 1
ATOM 2310 N N . ASP A 1 297 ? 4.825 16.541 -11.748 1.00 89.38 297 ASP A N 1
ATOM 2311 C CA . ASP A 1 297 ? 3.437 16.192 -11.425 1.00 89.38 297 ASP A CA 1
ATOM 2312 C C . ASP A 1 297 ? 2.911 15.015 -12.268 1.00 89.38 297 ASP A C 1
ATOM 2314 O O . ASP A 1 297 ? 2.329 14.070 -11.734 1.00 89.38 297 ASP A O 1
ATOM 2318 N N . ARG A 1 298 ? 3.193 15.001 -13.581 1.00 89.94 298 ARG A N 1
ATOM 2319 C CA . ARG A 1 298 ? 2.865 13.858 -14.459 1.00 89.94 298 ARG A CA 1
ATOM 2320 C C . ARG A 1 298 ? 3.603 12.584 -14.059 1.00 89.94 298 ARG A C 1
ATOM 2322 O O . ARG A 1 298 ? 3.020 11.501 -14.074 1.00 89.94 298 ARG A O 1
ATOM 2329 N N . THR A 1 299 ? 4.882 12.718 -13.713 1.00 92.19 299 THR A N 1
ATOM 2330 C CA . THR A 1 299 ? 5.721 11.601 -13.263 1.00 92.19 299 THR A CA 1
ATOM 2331 C C . THR A 1 299 ? 5.166 11.020 -11.966 1.00 92.19 299 THR A C 1
ATOM 2333 O O . THR A 1 299 ? 4.924 9.817 -11.886 1.00 92.19 299 THR A O 1
ATOM 2336 N N . LEU A 1 300 ? 4.879 11.880 -10.987 1.00 93.88 300 LEU A N 1
ATOM 2337 C CA . LEU A 1 300 ? 4.273 11.511 -9.715 1.00 93.88 300 LEU A CA 1
ATOM 2338 C C . LEU A 1 300 ? 2.947 10.773 -9.925 1.00 93.88 300 LEU A C 1
ATOM 2340 O O . LEU A 1 300 ? 2.779 9.676 -9.398 1.00 93.88 300 LEU A O 1
ATOM 2344 N N . GLY A 1 301 ? 2.041 11.331 -10.735 1.00 92.88 301 GLY A N 1
ATOM 2345 C CA . GLY A 1 301 ? 0.747 10.714 -11.032 1.00 92.88 301 GLY A CA 1
ATOM 2346 C C . GLY A 1 301 ? 0.878 9.313 -11.634 1.00 92.88 301 GLY A C 1
ATOM 2347 O O . GLY A 1 301 ? 0.201 8.392 -11.188 1.00 92.88 301 GLY A O 1
ATOM 2348 N N . CYS A 1 302 ? 1.802 9.121 -12.583 1.00 94.94 302 CYS A N 1
ATOM 2349 C CA . CYS A 1 302 ? 2.062 7.813 -13.190 1.00 94.94 302 CYS A CA 1
ATOM 2350 C C . CYS A 1 302 ? 2.499 6.771 -12.145 1.00 94.94 302 CYS A C 1
ATOM 2352 O O . CYS A 1 302 ? 1.908 5.697 -12.049 1.00 94.94 302 CYS A O 1
ATOM 2354 N N . TYR A 1 303 ? 3.502 7.087 -11.320 1.00 96.00 303 TYR A N 1
ATOM 2355 C CA . TYR A 1 303 ? 4.049 6.116 -10.364 1.00 96.00 303 TYR A CA 1
ATOM 2356 C C . TYR A 1 303 ? 3.160 5.869 -9.149 1.00 96.00 303 TYR A C 1
ATOM 2358 O O . TYR A 1 303 ? 3.151 4.753 -8.631 1.00 96.00 303 TYR A O 1
ATOM 2366 N N . VAL A 1 304 ? 2.385 6.859 -8.705 1.00 95.50 304 VAL A N 1
ATOM 2367 C CA . VAL A 1 304 ? 1.394 6.642 -7.644 1.00 95.50 304 VAL A CA 1
ATOM 2368 C C . VAL A 1 304 ? 0.254 5.755 -8.147 1.00 95.50 304 VAL A C 1
ATOM 2370 O O . VAL A 1 304 ? -0.149 4.831 -7.445 1.00 95.50 304 VAL A O 1
ATOM 2373 N N . GLU A 1 305 ? -0.202 5.943 -9.386 1.00 95.94 305 GLU A N 1
ATOM 2374 C CA . GLU A 1 305 ? -1.206 5.066 -9.998 1.00 95.94 305 GLU A CA 1
ATOM 2375 C C . GLU A 1 305 ? -0.674 3.635 -10.209 1.00 95.94 305 GLU A C 1
ATOM 2377 O O . GLU A 1 305 ? -1.419 2.667 -10.060 1.00 95.94 305 GLU A O 1
ATOM 2382 N N . ILE A 1 306 ? 0.628 3.466 -10.472 1.00 96.25 306 ILE A N 1
ATOM 2383 C CA . ILE A 1 306 ? 1.263 2.139 -10.447 1.00 96.25 306 ILE A CA 1
ATOM 2384 C C . ILE A 1 306 ? 1.183 1.536 -9.041 1.00 96.25 306 ILE A C 1
ATOM 2386 O O . ILE A 1 306 ? 0.770 0.389 -8.918 1.00 96.25 306 ILE A O 1
ATOM 2390 N N . LEU A 1 307 ? 1.520 2.276 -7.978 1.00 96.56 307 LEU A N 1
ATOM 2391 C CA . LEU A 1 307 ? 1.411 1.770 -6.600 1.00 96.56 307 LEU A CA 1
ATOM 2392 C C . LEU A 1 307 ? -0.025 1.353 -6.244 1.00 96.56 307 LEU A C 1
ATOM 2394 O O . LEU A 1 307 ? -0.206 0.309 -5.615 1.00 96.56 307 LEU A O 1
ATOM 2398 N N . LYS A 1 308 ? -1.033 2.112 -6.692 1.00 95.94 308 LYS A N 1
ATOM 2399 C CA . LYS A 1 308 ? -2.450 1.734 -6.566 1.00 95.94 308 LYS A CA 1
ATOM 2400 C C . LYS A 1 308 ? -2.731 0.402 -7.254 1.00 95.94 308 LYS A C 1
ATOM 2402 O O . LYS A 1 308 ? -3.202 -0.524 -6.599 1.00 95.94 308 LYS A O 1
ATOM 2407 N N . LEU A 1 309 ? -2.333 0.263 -8.518 1.00 95.00 309 LEU A N 1
ATOM 2408 C CA . LEU A 1 309 ? -2.494 -0.981 -9.270 1.00 95.00 309 LEU A CA 1
ATOM 2409 C C . LEU A 1 309 ? -1.804 -2.172 -8.583 1.00 95.00 309 LEU A C 1
ATOM 2411 O O . LEU A 1 309 ? -2.360 -3.264 -8.548 1.00 95.00 309 LEU A O 1
ATOM 2415 N N . LEU A 1 310 ? -0.603 -1.984 -8.027 1.00 94.69 310 LEU A N 1
ATOM 2416 C CA . LEU A 1 310 ? 0.107 -3.040 -7.297 1.00 94.69 310 LEU A CA 1
ATOM 2417 C C . LEU A 1 310 ? -0.651 -3.477 -6.033 1.00 94.69 310 LEU A C 1
ATOM 2419 O O . LEU A 1 310 ? -0.604 -4.653 -5.682 1.00 94.69 310 LEU A O 1
ATOM 2423 N N . SER A 1 311 ? -1.346 -2.552 -5.364 1.00 94.75 311 SER A N 1
ATOM 2424 C CA . SER A 1 311 ? -2.136 -2.836 -4.157 1.00 94.75 311 SER A CA 1
ATOM 2425 C C . SER A 1 311 ? -3.439 -3.601 -4.427 1.00 94.75 311 SER A C 1
ATOM 2427 O O . SER A 1 311 ? -3.969 -4.254 -3.522 1.00 94.75 311 SER A O 1
ATOM 2429 N N . ASP A 1 312 ? -3.932 -3.571 -5.669 1.00 93.44 312 ASP A N 1
ATOM 2430 C CA . ASP A 1 312 ? -5.147 -4.285 -6.072 1.00 93.44 312 ASP A CA 1
ATOM 2431 C C . ASP A 1 312 ? -4.941 -5.804 -6.171 1.00 93.44 312 ASP A C 1
ATOM 2433 O O . ASP A 1 312 ? -5.890 -6.555 -5.951 1.00 93.44 312 ASP A O 1
ATOM 2437 N N . TYR A 1 313 ? -3.713 -6.265 -6.427 1.00 92.25 313 TYR A N 1
ATOM 2438 C CA . TYR A 1 313 ? -3.373 -7.689 -6.486 1.00 92.25 313 TYR A CA 1
ATOM 2439 C C . TYR A 1 313 ? -3.264 -8.306 -5.084 1.00 92.25 313 TYR A C 1
ATOM 2441 O O . TYR A 1 313 ? -2.436 -7.897 -4.267 1.00 92.25 313 TYR A O 1
ATOM 2449 N N . ASP A 1 314 ? -4.082 -9.326 -4.813 1.00 90.19 314 ASP A N 1
ATOM 2450 C CA . ASP A 1 314 ? -4.156 -9.996 -3.507 1.00 90.19 314 ASP A CA 1
ATOM 2451 C C . ASP A 1 314 ? -2.843 -10.683 -3.089 1.00 90.19 314 ASP A C 1
ATOM 2453 O O . ASP A 1 314 ? -2.520 -10.746 -1.903 1.00 90.19 314 ASP A O 1
ATOM 2457 N N . ASP A 1 315 ? -2.079 -11.242 -4.022 1.00 91.25 315 ASP A N 1
ATOM 2458 C CA . ASP A 1 315 ? -0.819 -11.943 -3.747 1.00 91.25 315 ASP A CA 1
ATOM 2459 C C . ASP A 1 315 ? 0.356 -10.974 -3.529 1.00 91.25 315 ASP A C 1
ATOM 2461 O O . ASP A 1 315 ? 1.244 -11.240 -2.715 1.00 91.25 315 ASP A O 1
ATOM 2465 N N . TRP A 1 316 ? 0.349 -9.823 -4.205 1.00 93.50 316 TRP A N 1
ATOM 2466 C CA . TRP A 1 316 ? 1.347 -8.770 -4.023 1.00 93.50 316 TRP A CA 1
ATOM 2467 C C . TRP A 1 316 ? 1.120 -7.927 -2.775 1.00 93.50 316 TRP A C 1
ATOM 2469 O O . TRP A 1 316 ? 2.101 -7.434 -2.215 1.00 93.50 316 TRP A O 1
ATOM 2479 N N . ARG A 1 317 ? -0.125 -7.783 -2.303 1.00 93.38 317 ARG A N 1
ATOM 2480 C CA . ARG A 1 317 ? -0.462 -6.887 -1.187 1.00 93.38 317 ARG A CA 1
ATOM 2481 C C . ARG A 1 317 ? 0.394 -7.098 0.077 1.00 93.38 317 ARG A C 1
ATOM 2483 O O . ARG A 1 317 ? 0.929 -6.102 0.565 1.00 93.38 317 ARG A O 1
ATOM 2490 N N . PRO A 1 318 ? 0.645 -8.331 0.572 1.00 91.88 318 PRO A N 1
ATOM 2491 C CA . PRO A 1 318 ? 1.515 -8.549 1.736 1.00 91.88 318 PRO A CA 1
ATOM 2492 C C . PRO A 1 318 ? 2.966 -8.130 1.515 1.00 91.88 318 PRO A C 1
ATOM 2494 O O . PRO A 1 318 ? 3.577 -7.477 2.362 1.00 91.88 318 PRO A O 1
ATOM 2497 N N . SER A 1 319 ? 3.520 -8.461 0.349 1.00 92.00 319 SER A N 1
ATOM 2498 C CA . SER A 1 319 ? 4.893 -8.091 0.007 1.00 92.00 319 SER A CA 1
ATOM 2499 C C . SER A 1 319 ? 5.027 -6.578 -0.197 1.00 92.00 319 SER A C 1
ATOM 2501 O O . SER A 1 319 ? 6.012 -5.985 0.235 1.00 92.00 319 SER A O 1
ATOM 2503 N N . LEU A 1 320 ? 4.024 -5.931 -0.799 1.00 94.12 320 LEU A N 1
ATOM 2504 C CA . LEU A 1 320 ? 3.973 -4.480 -0.967 1.00 94.12 320 LEU A CA 1
ATOM 2505 C C . LEU A 1 320 ? 3.894 -3.768 0.388 1.00 94.12 320 LEU A C 1
ATOM 2507 O O . LEU A 1 320 ? 4.643 -2.821 0.617 1.00 94.12 320 LEU A O 1
ATOM 2511 N N . ALA A 1 321 ? 3.047 -4.253 1.299 1.00 91.88 321 ALA A N 1
ATOM 2512 C CA . ALA A 1 321 ? 2.936 -3.730 2.656 1.00 91.88 321 ALA A CA 1
ATOM 2513 C C . ALA A 1 321 ? 4.286 -3.806 3.392 1.00 91.88 321 ALA A C 1
ATOM 2515 O O . ALA A 1 321 ? 4.725 -2.823 3.985 1.00 91.88 321 ALA A O 1
ATOM 2516 N N . SER A 1 322 ? 5.009 -4.924 3.273 1.00 91.25 322 SER A N 1
ATOM 2517 C CA . SER A 1 322 ? 6.357 -5.045 3.842 1.00 91.25 322 SER A CA 1
ATOM 2518 C C . SER A 1 322 ? 7.363 -4.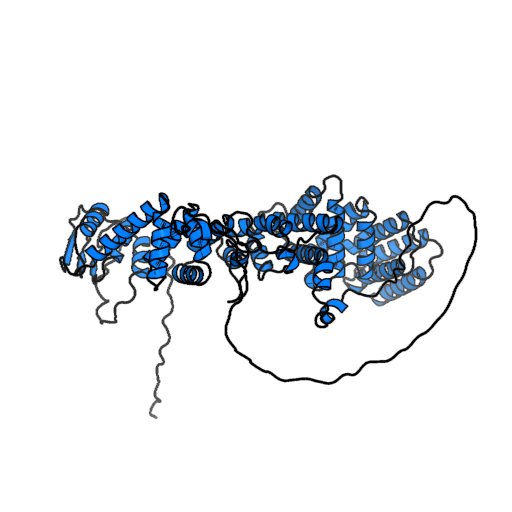070 3.214 1.00 91.25 322 SER A C 1
ATOM 2520 O O . SER A 1 322 ? 8.186 -3.509 3.932 1.00 91.25 322 SER A O 1
ATOM 2522 N N . LEU A 1 323 ? 7.301 -3.831 1.900 1.00 91.00 323 LEU A N 1
ATOM 2523 C CA . LEU A 1 323 ? 8.213 -2.912 1.202 1.00 91.00 323 LEU A CA 1
ATOM 2524 C C . LEU A 1 323 ? 7.937 -1.432 1.506 1.00 91.00 323 LEU A C 1
ATOM 2526 O O . LEU A 1 323 ? 8.848 -0.611 1.410 1.00 91.00 323 LEU A O 1
ATOM 2530 N N . LEU A 1 324 ? 6.701 -1.089 1.876 1.00 91.19 324 LEU A N 1
ATOM 2531 C CA . LEU A 1 324 ? 6.309 0.257 2.304 1.00 91.19 324 LEU A CA 1
ATOM 2532 C C . LEU A 1 324 ? 6.472 0.476 3.820 1.00 91.19 324 LEU A C 1
ATOM 2534 O O . LEU A 1 324 ? 5.980 1.474 4.356 1.00 91.19 324 LEU A O 1
ATOM 2538 N N . GLN A 1 325 ? 7.179 -0.430 4.505 1.00 87.44 325 GLN A N 1
ATOM 2539 C CA . GLN A 1 325 ? 7.470 -0.349 5.931 1.00 87.44 325 GLN A CA 1
ATOM 2540 C C . GLN A 1 325 ? 8.990 -0.478 6.203 1.00 87.44 325 GLN A C 1
ATOM 2542 O O . GLN A 1 325 ? 9.584 -1.510 5.894 1.00 87.44 325 GLN A O 1
ATOM 2547 N N . PRO A 1 326 ? 9.661 0.521 6.822 1.00 86.69 326 PRO A N 1
ATOM 2548 C CA . PRO A 1 326 ? 9.142 1.821 7.264 1.00 86.69 326 PRO A CA 1
ATOM 2549 C C . PRO A 1 326 ? 8.774 2.729 6.083 1.00 86.69 326 PRO A C 1
ATOM 2551 O O . PRO A 1 326 ? 9.238 2.485 4.975 1.00 86.69 326 PRO A O 1
ATOM 2554 N N . ILE A 1 327 ? 7.998 3.792 6.343 1.00 88.69 327 ILE A N 1
ATOM 2555 C CA . ILE A 1 327 ? 7.546 4.771 5.335 1.00 88.69 327 ILE A CA 1
ATOM 2556 C C . ILE A 1 327 ? 8.737 5.229 4.465 1.00 88.69 327 ILE A C 1
ATOM 2558 O O . ILE A 1 327 ? 9.601 5.959 4.962 1.00 88.69 327 ILE A O 1
ATOM 2562 N N . PRO A 1 328 ? 8.810 4.818 3.184 1.00 89.06 328 PRO A N 1
ATOM 2563 C CA . PRO A 1 328 ? 9.988 5.015 2.341 1.00 89.06 328 PRO A CA 1
ATOM 2564 C C . PRO A 1 328 ? 9.853 6.269 1.467 1.00 89.06 328 PRO A C 1
ATOM 2566 O O . PRO A 1 328 ? 10.203 6.245 0.291 1.00 89.06 328 PRO A O 1
ATOM 2569 N N . PHE A 1 329 ? 9.288 7.348 2.009 1.00 91.00 329 PHE A N 1
ATOM 2570 C CA . PHE A 1 329 ? 9.018 8.579 1.263 1.00 91.00 329 PHE A CA 1
ATOM 2571 C C . PHE A 1 329 ? 9.680 9.787 1.933 1.00 91.00 329 PHE A C 1
ATOM 2573 O O . PHE A 1 329 ? 9.815 9.810 3.161 1.00 91.00 329 PHE A O 1
ATOM 2580 N N . PRO A 1 330 ? 10.105 10.800 1.153 1.00 88.94 330 PRO A N 1
ATOM 2581 C CA . PRO A 1 330 ? 10.660 12.025 1.714 1.00 88.94 330 PRO A CA 1
ATOM 2582 C C . PRO A 1 330 ? 9.585 12.810 2.476 1.00 88.94 330 PRO A C 1
ATOM 2584 O O . PRO A 1 330 ? 8.395 12.727 2.163 1.00 88.94 330 PRO A O 1
ATOM 2587 N N . LYS A 1 331 ? 9.998 13.602 3.473 1.00 86.38 331 LYS A N 1
ATOM 2588 C CA . LYS A 1 331 ? 9.070 14.389 4.307 1.00 86.38 331 LYS A CA 1
ATOM 2589 C C . LYS A 1 331 ? 8.276 15.396 3.472 1.00 86.38 331 LYS A C 1
ATOM 2591 O O . LYS A 1 331 ? 7.130 15.678 3.787 1.00 86.38 331 LYS A O 1
ATOM 2596 N N . GLU A 1 332 ? 8.887 15.897 2.405 1.00 88.38 332 GLU A N 1
ATOM 2597 C CA . GLU A 1 332 ? 8.304 16.801 1.416 1.00 88.38 332 GLU A CA 1
ATOM 2598 C C . GLU A 1 332 ? 7.133 16.130 0.692 1.00 88.38 332 GLU A C 1
ATOM 2600 O O . GLU A 1 332 ? 6.072 16.730 0.568 1.00 88.38 332 GLU A O 1
ATOM 2605 N N . ALA A 1 333 ? 7.275 14.860 0.294 1.00 88.62 333 ALA A N 1
ATOM 2606 C CA . ALA A 1 333 ? 6.171 14.114 -0.305 1.00 88.62 333 ALA A CA 1
ATOM 2607 C C . ALA A 1 333 ? 5.032 13.910 0.700 1.00 88.62 333 ALA A C 1
ATOM 2609 O O . ALA A 1 333 ? 3.875 14.119 0.360 1.00 88.62 333 ALA A O 1
ATOM 2610 N N . LEU A 1 334 ? 5.352 13.566 1.951 1.00 88.69 334 LEU A N 1
ATOM 2611 C CA . LEU A 1 334 ? 4.351 13.371 3.009 1.00 88.69 334 LEU A CA 1
ATOM 2612 C C . LEU A 1 334 ? 3.631 14.667 3.422 1.00 88.69 334 LEU A C 1
ATOM 2614 O O . LEU A 1 334 ? 2.565 14.594 4.022 1.00 88.69 334 LEU A O 1
ATOM 2618 N N . ALA A 1 335 ? 4.205 15.834 3.120 1.00 86.94 335 ALA A N 1
ATOM 2619 C CA . ALA A 1 335 ? 3.577 17.139 3.320 1.00 86.94 335 ALA A CA 1
ATOM 2620 C C . ALA A 1 335 ? 2.777 17.617 2.093 1.00 86.94 335 ALA A C 1
ATOM 2622 O O . ALA A 1 335 ? 2.054 18.607 2.184 1.00 86.94 335 ALA A O 1
ATOM 2623 N N . HIS A 1 336 ? 2.908 16.948 0.943 1.00 89.75 336 HIS A N 1
ATOM 2624 C CA . HIS A 1 336 ? 2.194 17.300 -0.278 1.00 89.75 336 HIS A CA 1
ATOM 2625 C C . HIS A 1 336 ? 0.814 16.627 -0.308 1.00 89.75 336 HIS A C 1
ATOM 2627 O O . HIS A 1 336 ? 0.701 15.419 -0.515 1.00 89.75 336 HIS A O 1
ATOM 2633 N N . GLU A 1 337 ? -0.240 17.432 -0.153 1.00 87.38 337 GLU A N 1
ATOM 2634 C CA . GLU A 1 337 ? -1.637 16.983 -0.026 1.00 87.38 337 GLU A CA 1
ATOM 2635 C C . GLU A 1 337 ? -2.099 16.079 -1.178 1.00 87.38 337 GLU A C 1
ATOM 2637 O O . GLU A 1 337 ? -2.710 15.034 -0.962 1.00 87.38 337 GLU A O 1
ATOM 2642 N N . LYS A 1 338 ? -1.759 16.428 -2.425 1.00 89.38 338 LYS A N 1
ATOM 2643 C CA . LYS A 1 338 ? -2.127 15.606 -3.585 1.00 89.38 338 LYS A CA 1
ATOM 2644 C C . LYS A 1 338 ? -1.494 14.216 -3.507 1.00 89.38 338 LYS A C 1
ATOM 2646 O O . LYS A 1 338 ? -2.133 13.232 -3.862 1.00 89.38 338 LYS A O 1
ATOM 2651 N N . PHE A 1 339 ? -0.250 14.113 -3.039 1.00 92.56 339 PHE A N 1
ATOM 2652 C CA . PHE A 1 339 ? 0.423 12.823 -2.910 1.00 92.56 339 PHE A CA 1
ATOM 2653 C C . PHE A 1 339 ? -0.198 11.958 -1.812 1.00 92.56 339 PHE A C 1
ATOM 2655 O O . PHE A 1 339 ? -0.468 10.782 -2.051 1.00 92.56 339 PHE A O 1
ATOM 2662 N N . THR A 1 340 ? -0.437 12.522 -0.627 1.00 91.25 340 THR A N 1
ATOM 2663 C CA . THR A 1 340 ? -1.032 11.784 0.495 1.00 91.25 340 THR A CA 1
ATOM 2664 C C . THR A 1 340 ? -2.453 11.332 0.175 1.00 91.25 340 THR A C 1
ATOM 2666 O O . THR A 1 340 ? -2.777 10.166 0.385 1.00 91.25 340 THR A O 1
ATOM 2669 N N . LYS A 1 341 ? -3.263 12.186 -0.456 1.00 91.12 341 LYS A N 1
ATOM 2670 C CA . LYS A 1 341 ? -4.606 11.831 -0.929 1.00 91.12 341 LYS A CA 1
ATOM 2671 C C . LYS A 1 341 ? -4.610 10.663 -1.912 1.00 91.12 341 LYS A C 1
ATOM 2673 O O . LYS A 1 341 ? -5.425 9.751 -1.806 1.00 91.12 341 LYS A O 1
ATOM 2678 N N . GLU A 1 342 ? -3.689 10.655 -2.871 1.00 92.25 342 GLU A N 1
ATOM 2679 C CA . GLU A 1 342 ? -3.598 9.564 -3.842 1.00 92.25 342 GLU A CA 1
ATOM 2680 C C . GLU A 1 342 ? -3.066 8.271 -3.196 1.00 92.25 342 GLU A C 1
ATOM 2682 O O . GLU A 1 342 ? -3.555 7.178 -3.491 1.00 92.25 342 GLU A O 1
ATOM 2687 N N . LEU A 1 343 ? -2.104 8.380 -2.275 1.00 93.31 343 LEU A N 1
ATOM 2688 C CA . LEU A 1 343 ? -1.544 7.238 -1.551 1.00 93.31 343 LEU A CA 1
ATOM 2689 C C . LEU A 1 343 ? -2.538 6.620 -0.557 1.00 93.31 343 LEU A C 1
ATOM 2691 O O . LEU A 1 343 ? -2.453 5.423 -0.277 1.00 93.31 343 LEU A O 1
ATOM 2695 N N . LYS A 1 344 ? -3.505 7.403 -0.067 1.00 92.44 344 LYS A N 1
ATOM 2696 C CA . LYS A 1 344 ? -4.586 6.961 0.819 1.00 92.44 344 LYS A CA 1
ATOM 2697 C C . LYS A 1 344 ? -5.261 5.679 0.328 1.00 92.44 344 LYS A C 1
ATOM 2699 O O . LYS A 1 344 ? -5.495 4.779 1.129 1.00 92.44 344 LYS A O 1
ATOM 2704 N N . TYR A 1 345 ? -5.500 5.563 -0.982 1.00 94.44 345 TYR A N 1
ATOM 2705 C CA . TYR A 1 345 ? -6.085 4.365 -1.592 1.00 94.44 345 TYR A CA 1
ATOM 2706 C C . TYR A 1 345 ? -5.274 3.104 -1.266 1.00 94.44 345 TYR A C 1
ATOM 2708 O O . TYR A 1 345 ? -5.829 2.112 -0.813 1.00 94.44 345 TYR A O 1
ATOM 2716 N N . VAL A 1 346 ? -3.947 3.152 -1.418 1.00 94.69 346 VAL A N 1
ATOM 2717 C CA . VAL A 1 346 ? -3.059 2.010 -1.135 1.00 94.69 346 VAL A CA 1
ATOM 2718 C C . VAL A 1 346 ? -3.160 1.594 0.335 1.00 94.69 346 VAL A C 1
ATOM 2720 O O . VAL A 1 346 ? -3.254 0.407 0.643 1.00 94.69 346 VAL A O 1
ATOM 2723 N N . ILE A 1 347 ? -3.191 2.572 1.245 1.00 93.56 347 ILE A N 1
ATOM 2724 C CA . ILE A 1 347 ? -3.306 2.321 2.688 1.00 93.56 347 ILE A CA 1
ATOM 2725 C C . ILE A 1 347 ? -4.686 1.761 3.045 1.00 93.56 347 ILE A C 1
ATOM 2727 O O . ILE A 1 347 ? -4.782 0.850 3.866 1.00 93.56 347 ILE A O 1
ATOM 2731 N N . GLN A 1 348 ? -5.745 2.234 2.388 1.00 92.88 348 GLN A N 1
ATOM 2732 C CA . GLN A 1 348 ? -7.086 1.678 2.532 1.00 92.88 348 GLN A CA 1
ATOM 2733 C C . GLN A 1 348 ? -7.129 0.204 2.105 1.00 92.88 348 GLN A C 1
ATOM 2735 O O . GLN A 1 348 ? -7.651 -0.622 2.848 1.00 92.88 348 GLN A O 1
ATOM 2740 N N . ARG A 1 349 ? -6.492 -0.168 0.984 1.00 93.44 349 ARG A N 1
ATOM 2741 C CA . ARG A 1 349 ? -6.395 -1.578 0.555 1.00 93.44 349 ARG A CA 1
ATOM 2742 C C . ARG A 1 349 ? -5.656 -2.453 1.569 1.00 93.44 349 ARG A C 1
ATOM 2744 O O . ARG A 1 349 ? -5.977 -3.634 1.692 1.00 93.44 349 ARG A O 1
ATOM 2751 N N . PHE A 1 350 ? -4.683 -1.899 2.297 1.00 91.81 350 PHE A N 1
ATOM 2752 C CA . PHE A 1 350 ? -4.014 -2.604 3.398 1.00 91.81 350 PHE A CA 1
ATOM 2753 C C . PHE A 1 350 ? -4.912 -2.767 4.621 1.00 91.81 350 PHE A C 1
ATOM 2755 O O . PHE A 1 350 ? -4.846 -3.803 5.274 1.00 91.81 350 PHE A O 1
ATOM 2762 N N . ALA A 1 351 ? -5.741 -1.768 4.929 1.00 88.88 351 ALA A N 1
ATOM 2763 C CA . ALA A 1 351 ? -6.713 -1.850 6.013 1.00 88.88 351 ALA A CA 1
ATOM 2764 C C . ALA A 1 351 ? -7.862 -2.822 5.696 1.00 88.88 351 ALA A C 1
ATOM 2766 O O . ALA A 1 351 ? -8.383 -3.449 6.601 1.00 88.88 351 ALA A O 1
ATOM 2767 N N . GLU A 1 352 ? -8.253 -2.977 4.432 1.00 89.44 352 GLU A N 1
ATOM 2768 C CA . GLU A 1 352 ? -9.318 -3.902 4.010 1.00 89.44 352 GLU A CA 1
ATOM 2769 C C . GLU A 1 352 ? -8.854 -5.363 3.856 1.00 89.44 352 GLU A C 1
ATOM 2771 O O . GLU A 1 352 ? -9.676 -6.249 3.613 1.00 89.44 352 GLU A O 1
ATOM 2776 N N . ASP A 1 353 ? -7.549 -5.639 3.944 1.00 88.69 353 ASP A N 1
ATOM 2777 C CA . ASP A 1 353 ? -7.034 -6.995 3.765 1.00 88.69 353 ASP A CA 1
ATOM 2778 C C . ASP A 1 353 ? -7.432 -7.904 4.946 1.00 88.69 353 ASP A C 1
ATOM 2780 O O . ASP A 1 353 ? -7.466 -7.461 6.083 1.00 88.69 353 ASP A O 1
ATOM 2784 N N . PRO A 1 354 ? -7.743 -9.194 4.745 1.00 84.94 354 PRO A N 1
ATOM 2785 C CA . PRO A 1 354 ? -8.050 -10.082 5.868 1.00 84.94 354 PRO A CA 1
ATOM 2786 C C . PRO A 1 354 ? -6.804 -10.567 6.636 1.00 84.94 354 PRO A C 1
ATOM 2788 O O . PRO A 1 354 ? -6.935 -11.162 7.710 1.00 84.94 354 PRO A O 1
ATOM 2791 N N . ARG A 1 355 ? -5.588 -10.400 6.097 1.00 86.69 355 ARG A N 1
ATOM 2792 C CA . ARG A 1 355 ? -4.370 -11.017 6.641 1.00 86.69 355 ARG A CA 1
ATOM 2793 C C . ARG A 1 355 ? -3.698 -10.117 7.671 1.00 86.69 355 ARG A C 1
ATOM 2795 O O . ARG A 1 355 ? -3.299 -8.989 7.399 1.00 86.69 355 ARG A O 1
ATOM 2802 N N . GLN A 1 356 ? -3.425 -10.688 8.841 1.00 81.38 356 GLN A N 1
ATOM 2803 C CA . GLN A 1 356 ? -2.780 -9.978 9.954 1.00 81.38 356 GLN A CA 1
ATOM 2804 C C . GLN A 1 356 ? -1.372 -9.456 9.619 1.00 81.38 356 GLN A C 1
ATOM 2806 O O . GLN A 1 356 ? -0.943 -8.436 10.159 1.00 81.38 356 GLN A O 1
ATOM 2811 N N . GLU A 1 357 ? -0.648 -10.133 8.722 1.00 81.88 357 GLU A N 1
ATOM 2812 C CA . GLU A 1 357 ? 0.681 -9.702 8.274 1.00 81.88 357 GLU A CA 1
ATOM 2813 C C . GLU A 1 357 ? 0.643 -8.339 7.565 1.00 81.88 357 GLU A C 1
ATOM 2815 O O . GLU A 1 357 ? 1.549 -7.530 7.760 1.00 81.88 357 GLU A O 1
ATOM 2820 N N . VAL A 1 358 ? -0.435 -8.032 6.834 1.00 85.81 358 VAL A N 1
ATOM 2821 C CA . VAL A 1 358 ? -0.619 -6.748 6.140 1.00 85.81 358 VAL A CA 1
ATOM 2822 C C . VAL A 1 358 ? -0.886 -5.630 7.146 1.00 85.81 358 VAL A C 1
ATOM 2824 O O . VAL A 1 358 ? -0.296 -4.555 7.050 1.00 85.81 358 VAL A O 1
ATOM 2827 N N . HIS A 1 359 ? -1.697 -5.891 8.176 1.00 86.12 359 HIS A N 1
ATOM 2828 C CA . HIS A 1 359 ? -2.040 -4.887 9.193 1.00 86.12 359 HIS A CA 1
ATOM 2829 C C . HIS A 1 359 ? -0.832 -4.422 10.003 1.00 86.12 359 HIS A C 1
ATOM 2831 O O . HIS A 1 359 ? -0.804 -3.288 10.482 1.00 86.12 359 HIS A O 1
ATOM 2837 N N . SER A 1 360 ? 0.191 -5.274 10.128 1.00 82.50 360 SER A N 1
ATOM 2838 C CA . SER A 1 360 ? 1.441 -4.910 10.794 1.00 82.50 360 SER A CA 1
ATOM 2839 C C . SER A 1 360 ? 2.141 -3.716 10.132 1.00 82.50 360 SER A C 1
ATOM 2841 O O . SER A 1 360 ? 2.806 -2.956 10.835 1.00 82.50 360 SER A O 1
ATOM 2843 N N . CYS A 1 361 ? 1.928 -3.498 8.825 1.00 84.31 361 CYS A N 1
ATOM 2844 C CA . CYS A 1 361 ? 2.450 -2.353 8.077 1.00 84.31 361 CYS A CA 1
ATOM 2845 C C . CYS A 1 361 ? 1.853 -1.022 8.544 1.00 84.31 361 CYS A C 1
ATOM 2847 O O . CYS A 1 361 ? 2.555 -0.011 8.578 1.00 84.31 361 CYS A O 1
ATOM 2849 N N . LEU A 1 362 ? 0.570 -1.018 8.929 1.00 83.56 362 LEU A N 1
ATOM 2850 C CA . LEU A 1 362 ? -0.131 0.194 9.361 1.00 83.56 362 LEU A CA 1
ATOM 2851 C C . LEU A 1 362 ? 0.491 0.774 10.637 1.00 83.56 362 LEU A C 1
ATOM 2853 O O . LEU A 1 362 ? 0.547 1.992 10.816 1.00 83.56 362 LEU A O 1
ATOM 2857 N N . LEU A 1 363 ? 0.987 -0.106 11.507 1.00 81.50 363 LEU A N 1
ATOM 2858 C CA . LEU A 1 363 ? 1.658 0.249 12.750 1.00 81.50 363 L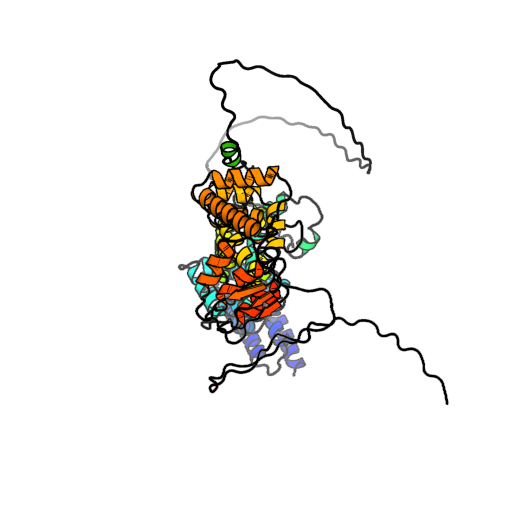EU A CA 1
ATOM 2859 C C . LEU A 1 363 ? 3.111 0.685 12.504 1.00 81.50 363 LEU A C 1
ATOM 2861 O O . LEU A 1 363 ? 3.746 0.362 11.498 1.00 81.50 363 LEU A O 1
ATOM 2865 N N . SER A 1 364 ? 3.672 1.426 13.456 1.00 73.38 364 SER A N 1
ATOM 2866 C CA . SER A 1 364 ? 5.074 1.826 13.392 1.00 73.38 364 SER A CA 1
ATOM 2867 C C . SER A 1 364 ? 6.019 0.649 13.673 1.00 73.38 364 SER A C 1
ATOM 2869 O O . SER A 1 364 ? 5.771 -0.192 14.534 1.00 73.38 364 SER A O 1
ATOM 2871 N N . VAL A 1 365 ? 7.156 0.612 12.967 1.00 65.19 365 VAL A N 1
ATOM 2872 C CA . VAL A 1 365 ? 8.192 -0.434 13.137 1.00 65.19 365 VAL A CA 1
ATOM 2873 C C . VAL A 1 365 ? 8.915 -0.311 14.482 1.00 65.19 365 VAL A C 1
ATOM 2875 O O . VAL A 1 365 ? 9.443 -1.285 15.013 1.00 65.19 365 VAL A O 1
ATOM 2878 N N . ARG A 1 366 ? 9.013 0.912 15.016 1.00 62.78 366 ARG A N 1
ATOM 2879 C CA . ARG A 1 366 ? 9.718 1.232 16.263 1.00 62.78 366 ARG A CA 1
ATOM 2880 C C . ARG A 1 366 ? 8.913 2.250 17.060 1.00 62.78 366 ARG A C 1
ATOM 2882 O O . ARG A 1 366 ? 8.328 3.161 16.474 1.00 62.78 366 ARG A O 1
ATOM 2889 N N . ALA A 1 367 ? 8.957 2.132 18.385 1.00 58.97 367 ALA A N 1
ATOM 2890 C CA . ALA A 1 367 ? 8.413 3.144 19.283 1.00 58.97 367 ALA A CA 1
ATOM 2891 C C . ALA A 1 367 ? 9.033 4.521 18.967 1.00 58.97 367 ALA A C 1
ATOM 2893 O O . ALA A 1 367 ? 10.250 4.632 18.805 1.00 58.97 367 ALA A O 1
ATOM 2894 N N . GLY A 1 368 ? 8.191 5.548 18.828 1.00 62.50 368 GLY A N 1
ATOM 2895 C CA . GLY A 1 368 ? 8.614 6.927 18.556 1.00 62.50 368 GLY A CA 1
ATOM 2896 C C . GLY A 1 368 ? 8.864 7.294 17.085 1.00 62.50 368 GLY A C 1
ATOM 2897 O O . GLY A 1 368 ? 9.248 8.430 16.824 1.00 62.50 368 GLY A O 1
ATOM 2898 N N . LYS A 1 369 ? 8.658 6.387 16.117 1.00 73.00 369 LYS A N 1
ATOM 2899 C CA . LYS A 1 369 ? 8.569 6.754 14.689 1.00 73.00 369 LYS A CA 1
ATOM 2900 C C . LYS A 1 369 ? 7.123 6.713 14.213 1.00 73.00 369 LYS A C 1
ATOM 2902 O O . LYS A 1 369 ? 6.396 5.786 14.565 1.00 73.00 369 LYS A O 1
ATOM 2907 N N . ASP A 1 370 ? 6.748 7.667 13.369 1.00 72.44 370 ASP A N 1
ATOM 2908 C CA . ASP A 1 370 ? 5.422 7.698 12.758 1.00 72.44 370 ASP A CA 1
ATOM 2909 C C . ASP A 1 370 ? 5.272 6.557 11.741 1.00 72.44 370 ASP A C 1
ATOM 2911 O O . ASP A 1 370 ? 6.111 6.372 10.855 1.00 72.44 370 ASP A O 1
ATOM 2915 N N . GLY A 1 371 ? 4.220 5.756 11.911 1.00 84.31 371 GLY A N 1
ATOM 2916 C CA . GLY A 1 371 ? 3.719 4.811 10.919 1.00 84.31 371 GLY A CA 1
ATOM 2917 C C . GLY A 1 371 ? 2.543 5.403 10.140 1.00 84.31 371 GLY A C 1
ATOM 2918 O O . GLY A 1 371 ? 2.134 6.546 10.367 1.00 84.31 371 GLY A O 1
ATOM 2919 N N . TRP A 1 372 ? 1.974 4.612 9.228 1.00 88.56 372 TRP A N 1
ATOM 2920 C CA . TRP A 1 372 ? 0.811 5.025 8.433 1.00 88.56 372 TRP A CA 1
ATOM 2921 C C . TRP A 1 372 ? -0.384 5.392 9.317 1.00 88.56 372 TRP A C 1
ATOM 2923 O O . TRP A 1 372 ? -1.068 6.381 9.062 1.00 88.56 372 TRP A O 1
ATOM 2933 N N . PHE A 1 373 ? -0.560 4.659 10.417 1.00 86.19 373 PHE A N 1
ATOM 2934 C CA . PHE A 1 373 ? -1.572 4.920 11.430 1.00 86.19 373 PHE A CA 1
ATOM 2935 C C . PHE A 1 373 ? -1.486 6.332 12.033 1.00 86.19 373 PHE A C 1
ATOM 2937 O O . PHE A 1 373 ? -2.500 7.011 12.185 1.00 86.19 373 PHE A O 1
ATOM 2944 N N . GLN A 1 374 ? -0.279 6.796 12.375 1.00 85.94 374 GLN A N 1
ATOM 2945 C CA . GLN A 1 374 ? -0.070 8.132 12.938 1.00 85.94 374 GLN A CA 1
ATOM 2946 C C . GLN A 1 374 ? -0.250 9.224 11.880 1.00 85.94 374 GLN A C 1
ATOM 2948 O O . GLN A 1 374 ? -0.798 10.281 12.192 1.00 85.94 374 GLN A O 1
ATOM 2953 N N . LEU A 1 375 ? 0.180 8.963 10.644 1.00 86.75 375 LEU A N 1
ATOM 2954 C CA . LEU A 1 375 ? 0.159 9.939 9.559 1.00 86.75 375 LEU A CA 1
ATOM 2955 C C . LEU A 1 375 ? -1.271 10.341 9.147 1.00 86.75 375 LEU A C 1
ATOM 2957 O O . LEU A 1 375 ? -1.537 11.529 8.974 1.00 86.75 375 LEU A O 1
ATOM 2961 N N . TYR A 1 376 ? -2.177 9.362 9.042 1.00 88.94 376 TYR A N 1
ATOM 2962 C CA . TYR A 1 376 ? -3.591 9.561 8.677 1.00 88.94 376 TYR A CA 1
ATOM 2963 C C . TYR A 1 376 ? -4.522 9.732 9.888 1.00 88.94 376 TYR A C 1
ATOM 2965 O O . TYR A 1 376 ? -5.739 9.743 9.735 1.00 88.94 376 TYR A O 1
ATOM 2973 N N . SER A 1 377 ? -3.983 9.845 11.106 1.00 87.19 377 SER A N 1
ATOM 2974 C CA . SER A 1 377 ? -4.815 10.159 12.276 1.00 87.19 377 SER A CA 1
ATOM 2975 C C . SER A 1 377 ? -5.373 11.588 12.193 1.00 87.19 377 SER A C 1
ATOM 2977 O O . SER A 1 377 ? -4.682 12.452 11.653 1.00 87.19 377 SER A O 1
ATOM 2979 N N . PRO A 1 378 ? -6.566 11.875 12.750 1.00 85.19 378 PRO A N 1
ATOM 2980 C CA . PRO A 1 378 ? -7.087 13.238 12.844 1.00 85.19 378 PRO A CA 1
ATOM 2981 C C . PRO A 1 378 ? -6.052 14.222 13.409 1.00 85.19 378 PRO A C 1
ATOM 2983 O O . PRO A 1 378 ? -5.461 13.973 14.462 1.00 85.19 378 PRO A O 1
ATOM 2986 N N . GLY A 1 379 ? -5.812 15.321 12.688 1.00 79.38 379 GLY A N 1
ATOM 2987 C CA . GLY A 1 379 ? -4.756 16.300 12.989 1.00 79.38 379 GLY A CA 1
ATOM 2988 C C . GLY A 1 379 ? -3.362 15.944 12.445 1.00 79.38 379 GLY A C 1
ATOM 2989 O O . GLY A 1 379 ? -2.425 16.720 12.613 1.00 79.38 379 GLY A O 1
ATOM 2990 N N . GLY A 1 380 ? -3.207 14.787 11.798 1.00 82.44 380 GLY A N 1
ATOM 2991 C CA . GLY A 1 380 ? -2.015 14.398 11.048 1.00 82.44 380 GLY A CA 1
ATOM 2992 C C . GLY A 1 380 ? -1.949 15.062 9.671 1.00 82.44 380 GLY A C 1
ATOM 2993 O O . GLY A 1 380 ? -2.968 15.438 9.096 1.00 82.44 380 GLY A O 1
ATOM 2994 N N . VAL A 1 381 ? -0.737 15.174 9.120 1.00 82.44 381 VAL A N 1
ATOM 2995 C CA . VAL A 1 381 ? -0.470 15.883 7.849 1.00 82.44 381 VAL A CA 1
ATOM 2996 C C . VAL A 1 381 ? -1.132 15.251 6.620 1.00 82.44 381 VAL A C 1
ATOM 2998 O O . VAL A 1 381 ? -1.283 15.925 5.608 1.00 82.44 381 VAL A O 1
ATOM 3001 N N . ALA A 1 382 ? -1.513 13.972 6.691 1.00 83.00 382 ALA A N 1
ATOM 3002 C CA . ALA A 1 382 ? -2.139 13.246 5.585 1.00 83.00 382 ALA A CA 1
ATOM 3003 C C . ALA A 1 382 ? -3.647 13.021 5.773 1.00 83.00 382 ALA A C 1
ATOM 3005 O O . ALA A 1 382 ? -4.266 12.373 4.934 1.00 83.00 382 ALA A O 1
ATOM 3006 N N . CYS A 1 383 ? -4.235 13.496 6.874 1.00 85.00 383 CYS A N 1
ATOM 3007 C CA . CYS A 1 383 ? -5.655 13.307 7.154 1.00 85.00 383 CYS A CA 1
ATOM 3008 C C . CYS A 1 383 ? -6.490 14.327 6.365 1.00 85.00 383 CYS A C 1
ATOM 3010 O O . CYS A 1 383 ? -6.635 15.469 6.795 1.00 85.00 383 CYS A O 1
ATOM 3012 N N . ASP A 1 384 ? -7.046 13.904 5.230 1.00 83.94 384 ASP A N 1
ATOM 3013 C CA . ASP A 1 384 ? -7.878 14.725 4.339 1.00 83.94 384 ASP A CA 1
ATOM 3014 C C . ASP A 1 384 ? -9.381 14.389 4.409 1.00 83.94 384 ASP A C 1
ATOM 3016 O O . ASP A 1 384 ? -10.194 15.016 3.734 1.00 83.94 384 ASP A O 1
ATOM 3020 N N . ASP A 1 385 ? -9.757 13.400 5.220 1.00 83.44 385 ASP A N 1
ATOM 3021 C CA . ASP A 1 385 ? -11.059 12.725 5.180 1.00 83.44 385 ASP A CA 1
ATOM 3022 C C . ASP A 1 385 ? -11.796 12.723 6.510 1.00 83.44 385 ASP A C 1
ATOM 3024 O O . ASP A 1 385 ? -12.531 11.790 6.830 1.00 83.44 385 ASP A O 1
ATOM 3028 N N . ASP A 1 386 ? -11.530 13.733 7.331 1.00 82.25 386 ASP A N 1
ATOM 3029 C CA . ASP A 1 386 ? -12.134 13.851 8.650 1.00 82.25 386 ASP A CA 1
ATOM 3030 C C . ASP A 1 386 ? -11.888 12.641 9.581 1.00 82.25 386 ASP A C 1
ATOM 3032 O O . ASP A 1 386 ? -12.510 12.564 10.642 1.00 82.25 386 ASP A O 1
ATOM 3036 N N . GLY A 1 387 ? -10.939 11.753 9.243 1.00 85.06 387 GLY A N 1
ATOM 3037 C CA . GLY A 1 387 ? -10.527 10.588 10.024 1.00 85.06 387 GLY A CA 1
ATOM 3038 C C . GLY A 1 387 ? -11.257 9.282 9.695 1.00 85.06 387 GLY A C 1
ATOM 3039 O O . GLY A 1 387 ? -11.193 8.343 10.494 1.00 85.06 387 GLY A O 1
ATOM 3040 N N . GLU A 1 388 ? -11.936 9.180 8.550 1.00 88.25 388 GLU A N 1
ATOM 3041 C CA . GLU A 1 388 ? -12.614 7.948 8.116 1.00 88.25 388 GLU A CA 1
ATOM 3042 C C . GLU A 1 388 ? -11.648 6.768 7.936 1.00 88.25 388 GLU A C 1
ATOM 3044 O O . GLU A 1 388 ? -11.868 5.691 8.501 1.00 88.25 388 GLU A O 1
ATOM 3049 N N . LEU A 1 389 ? -10.536 6.966 7.217 1.00 88.88 389 LEU A N 1
ATOM 3050 C CA . LEU A 1 389 ? -9.513 5.933 7.044 1.00 88.88 389 LEU A CA 1
ATOM 3051 C C . LEU A 1 389 ? -8.921 5.523 8.393 1.00 88.88 389 LEU A C 1
ATOM 3053 O O . LEU A 1 389 ? -8.708 4.335 8.641 1.00 88.88 389 LEU A O 1
ATOM 3057 N N . PHE A 1 390 ? -8.692 6.486 9.288 1.00 90.44 390 PHE A N 1
ATOM 3058 C CA . PHE A 1 390 ? -8.243 6.193 10.645 1.00 90.44 390 PHE A CA 1
ATOM 3059 C C . PHE A 1 390 ? -9.230 5.282 11.374 1.00 90.44 390 PHE A C 1
ATOM 3061 O O . PHE A 1 390 ? -8.814 4.267 11.930 1.00 90.44 390 PHE A O 1
ATOM 3068 N N . ALA A 1 391 ? -10.531 5.570 11.313 1.00 88.88 391 ALA A N 1
ATOM 3069 C CA . ALA A 1 391 ? -11.543 4.712 11.916 1.00 88.88 391 ALA A CA 1
ATOM 3070 C C . ALA A 1 391 ? -11.553 3.293 11.335 1.00 88.88 391 ALA A C 1
ATOM 3072 O O . ALA A 1 391 ? -11.616 2.325 12.097 1.00 88.88 391 ALA A O 1
ATOM 3073 N N . SER A 1 392 ? -11.411 3.162 10.014 1.00 88.38 392 SER A N 1
ATOM 3074 C CA . SER A 1 392 ? -11.300 1.861 9.349 1.00 88.38 392 SER A CA 1
ATOM 3075 C C . SER A 1 392 ? -10.064 1.085 9.813 1.00 88.38 392 SER A C 1
ATOM 3077 O O . SER A 1 392 ? -10.162 -0.092 10.163 1.00 88.38 392 SER A O 1
ATOM 3079 N N . MET A 1 393 ? -8.899 1.742 9.884 1.00 88.75 393 MET A N 1
ATOM 3080 C CA . MET A 1 393 ? -7.668 1.121 10.380 1.00 88.75 393 MET A CA 1
ATOM 3081 C C . MET A 1 393 ? -7.833 0.634 11.821 1.00 88.75 393 MET A C 1
ATOM 3083 O O . MET A 1 393 ? -7.438 -0.486 12.136 1.00 88.75 393 MET A O 1
ATOM 3087 N N . VAL A 1 394 ? -8.433 1.444 12.701 1.00 87.44 394 VAL A N 1
ATOM 3088 C CA . VAL A 1 394 ? -8.634 1.051 14.100 1.00 87.44 394 VAL A CA 1
ATOM 3089 C C . VAL A 1 394 ? -9.602 -0.132 14.219 1.00 87.44 394 VAL A C 1
ATOM 3091 O O . VAL A 1 394 ? -9.299 -1.068 14.959 1.00 87.44 394 VAL A O 1
ATOM 3094 N N . HIS A 1 395 ? -10.717 -0.140 13.479 1.00 86.38 395 HIS A N 1
ATOM 3095 C CA . HIS A 1 395 ? -11.669 -1.260 13.472 1.00 86.38 395 HIS A CA 1
ATOM 3096 C C . HIS A 1 395 ? -10.972 -2.593 13.156 1.00 86.38 395 HIS A C 1
ATOM 3098 O O . HIS A 1 395 ? -11.125 -3.591 13.863 1.00 86.38 395 HIS A O 1
ATOM 3104 N N . ILE A 1 396 ? -10.136 -2.587 12.121 1.00 84.38 396 ILE A N 1
ATOM 3105 C CA . ILE A 1 396 ? -9.445 -3.780 11.635 1.00 84.38 396 ILE A CA 1
ATOM 3106 C C . ILE A 1 396 ? -8.306 -4.197 12.570 1.00 84.38 396 ILE A C 1
ATOM 3108 O O . ILE A 1 396 ? -8.122 -5.387 12.849 1.00 84.38 396 ILE A O 1
ATOM 3112 N N . LEU A 1 397 ? -7.554 -3.239 13.116 1.00 81.50 397 LEU A N 1
ATOM 3113 C CA . LEU A 1 397 ? -6.516 -3.516 14.113 1.00 81.50 397 LEU A CA 1
ATOM 3114 C C . LEU A 1 397 ? -7.110 -4.117 15.395 1.00 81.50 397 LEU A C 1
ATOM 3116 O O . LEU A 1 397 ? -6.507 -5.022 15.974 1.00 81.50 397 LEU A O 1
ATOM 3120 N N . MET A 1 398 ? -8.314 -3.691 15.791 1.00 78.50 398 MET A N 1
ATOM 3121 C CA . MET A 1 398 ? -9.060 -4.286 16.903 1.00 78.50 398 MET A CA 1
ATOM 3122 C C . MET A 1 398 ? -9.481 -5.733 16.619 1.00 78.50 398 MET A C 1
ATOM 3124 O O . MET A 1 398 ? -9.320 -6.583 17.492 1.00 78.50 398 MET A O 1
ATOM 3128 N N . GLY A 1 399 ? -9.963 -6.035 15.407 1.00 71.19 399 GLY A N 1
ATOM 3129 C CA . GLY A 1 399 ? -10.383 -7.391 15.026 1.00 71.19 399 GLY A CA 1
ATOM 3130 C C . GLY A 1 399 ? -9.229 -8.375 14.793 1.00 71.19 399 GLY A C 1
ATOM 3131 O O . GLY A 1 399 ? -9.380 -9.577 14.999 1.00 71.19 399 GLY A O 1
ATOM 3132 N N . SER A 1 400 ? -8.059 -7.883 14.380 1.00 66.94 400 SER A N 1
ATOM 3133 C CA . SER A 1 400 ? -6.909 -8.726 14.020 1.00 66.94 400 SER A CA 1
ATOM 3134 C C . SER A 1 400 ? -5.922 -8.986 15.161 1.00 66.94 400 SER A C 1
ATOM 3136 O O . SER A 1 400 ? -5.142 -9.937 15.090 1.00 66.94 400 SER A O 1
ATOM 3138 N N . CYS A 1 401 ? -5.940 -8.188 16.231 1.00 57.31 401 CYS A N 1
ATOM 3139 C CA . CYS A 1 401 ? -4.997 -8.334 17.336 1.00 57.31 401 CYS A CA 1
ATOM 3140 C C . CYS A 1 401 ? -5.582 -9.153 18.498 1.00 57.31 401 CYS A C 1
ATOM 3142 O O . CYS A 1 401 ? -6.358 -8.633 19.289 1.00 57.31 401 CYS A O 1
ATOM 3144 N N . TYR A 1 402 ? -5.028 -10.341 18.781 1.00 51.12 402 TYR A N 1
ATOM 3145 C CA . TYR A 1 402 ? -5.194 -11.050 20.074 1.00 51.12 402 TYR A CA 1
ATOM 3146 C C . TYR A 1 402 ? -4.610 -10.279 21.291 1.00 51.12 402 TYR A C 1
ATOM 3148 O O . TYR A 1 402 ? -4.526 -10.793 22.403 1.00 51.12 402 TYR A O 1
ATOM 3156 N N . LYS A 1 403 ? -4.149 -9.037 21.080 1.00 55.16 403 LYS A N 1
ATOM 3157 C CA . LYS A 1 403 ? -3.543 -8.124 22.062 1.00 55.16 403 LYS A CA 1
ATOM 3158 C C . LYS A 1 403 ? -4.340 -6.818 22.177 1.00 55.16 403 LYS A C 1
ATOM 3160 O O . LYS A 1 403 ? -3.739 -5.767 22.408 1.00 55.16 403 LYS A O 1
ATOM 3165 N N . THR A 1 404 ? -5.663 -6.884 22.020 1.00 68.00 404 THR A N 1
ATOM 3166 C CA . THR A 1 404 ? -6.605 -5.752 22.125 1.00 68.00 404 THR A CA 1
ATOM 3167 C C . THR A 1 404 ? -6.259 -4.810 23.280 1.00 68.00 404 THR A C 1
ATOM 3169 O O . THR A 1 404 ? -6.094 -3.617 23.060 1.00 68.00 404 THR A O 1
ATOM 3172 N N . LYS A 1 405 ? -5.987 -5.335 24.483 1.00 73.62 405 LYS A N 1
ATOM 3173 C CA . LYS A 1 405 ? -5.608 -4.520 25.652 1.00 73.62 405 LYS A CA 1
ATOM 3174 C C . LYS A 1 405 ? -4.336 -3.678 25.450 1.00 73.62 405 LYS A C 1
ATOM 3176 O O . LYS A 1 405 ? -4.310 -2.519 25.845 1.00 73.62 405 LYS A O 1
ATOM 3181 N N . LYS A 1 406 ? -3.281 -4.225 24.829 1.00 77.00 406 LYS A N 1
ATOM 3182 C CA . LYS A 1 406 ? -2.023 -3.483 24.582 1.00 77.00 406 LYS A CA 1
ATOM 3183 C C . LYS A 1 406 ? -2.195 -2.408 23.514 1.00 77.00 406 LYS A C 1
ATOM 3185 O O . LYS A 1 406 ? -1.621 -1.332 23.637 1.00 77.00 406 LYS A O 1
ATOM 3190 N N . PHE A 1 407 ? -2.968 -2.711 22.474 1.00 80.56 407 PHE A N 1
ATOM 3191 C CA . PHE A 1 407 ? -3.280 -1.736 21.436 1.00 80.56 407 PHE A CA 1
ATOM 3192 C C . PHE A 1 407 ? -4.151 -0.601 21.990 1.00 80.56 407 PHE A C 1
ATOM 3194 O O . PHE A 1 407 ? -3.821 0.560 21.778 1.00 80.56 407 PHE A O 1
ATOM 3201 N N . LEU A 1 408 ? -5.179 -0.922 22.785 1.00 82.31 408 LEU A N 1
ATOM 3202 C CA . LEU A 1 408 ? -6.015 0.069 23.468 1.00 82.31 408 LEU A CA 1
ATOM 3203 C C . LEU A 1 408 ? -5.205 0.970 24.409 1.00 82.31 408 LEU A C 1
ATOM 3205 O O . LEU A 1 408 ? -5.424 2.174 24.401 1.00 82.31 408 LEU A O 1
ATOM 3209 N N . LEU A 1 409 ? -4.243 0.420 25.162 1.00 82.56 409 LEU A N 1
ATOM 3210 C CA . LEU A 1 409 ? -3.316 1.221 25.977 1.00 82.56 409 LEU A CA 1
ATOM 3211 C C . LEU A 1 409 ? -2.524 2.213 25.113 1.00 82.56 409 LEU A C 1
ATOM 3213 O O . LEU A 1 409 ? -2.525 3.408 25.384 1.00 82.56 409 LEU A O 1
ATOM 3217 N N . SER A 1 410 ? -1.919 1.740 24.019 1.00 83.00 410 SER A N 1
ATOM 3218 C CA . SER A 1 410 ? -1.164 2.605 23.101 1.00 83.00 410 SER A CA 1
ATOM 3219 C C . SER A 1 410 ? -2.035 3.692 22.455 1.00 83.00 410 SER A C 1
ATOM 3221 O O . SER A 1 410 ? -1.579 4.827 22.277 1.00 83.00 410 SER A O 1
ATOM 3223 N N . LEU A 1 411 ? -3.286 3.354 22.125 1.00 84.00 411 LEU A N 1
ATOM 3224 C CA . LEU A 1 411 ? -4.271 4.269 21.558 1.00 84.00 411 LEU A CA 1
ATOM 3225 C C . LEU A 1 411 ? -4.704 5.330 22.580 1.00 84.00 411 LEU A C 1
ATOM 3227 O O . LEU A 1 411 ? -4.755 6.510 22.236 1.00 84.00 411 LEU A O 1
ATOM 3231 N N . ALA A 1 412 ? -4.950 4.927 23.830 1.00 83.31 412 ALA A N 1
ATOM 3232 C CA . ALA A 1 412 ? -5.309 5.824 24.925 1.00 83.31 412 ALA A CA 1
ATOM 3233 C C . ALA A 1 412 ? -4.173 6.804 25.264 1.00 83.31 412 ALA A C 1
ATOM 3235 O O . ALA A 1 412 ? -4.426 7.989 25.455 1.00 83.31 412 ALA A O 1
ATOM 3236 N N . GLU A 1 413 ? -2.919 6.345 25.269 1.00 82.56 413 GLU A N 1
ATOM 3237 C CA . GLU A 1 413 ? -1.759 7.192 25.575 1.00 82.56 413 GLU A CA 1
ATOM 3238 C C . GLU A 1 413 ? -1.484 8.250 24.496 1.00 82.56 413 GLU A C 1
ATOM 3240 O O . GLU A 1 413 ? -1.163 9.391 24.816 1.00 82.56 413 GLU A O 1
ATOM 3245 N N . ASN A 1 414 ? -1.590 7.886 23.212 1.00 79.75 414 ASN A N 1
ATOM 3246 C CA . ASN A 1 414 ? -1.061 8.725 22.127 1.00 79.75 414 ASN A CA 1
ATOM 3247 C C . ASN A 1 414 ? -2.135 9.369 21.242 1.00 79.75 414 ASN A C 1
ATOM 3249 O O . ASN A 1 414 ? -1.829 10.299 20.494 1.00 79.75 414 ASN A O 1
ATOM 3253 N N . LYS A 1 415 ? -3.367 8.844 21.239 1.00 83.50 415 LYS A N 1
ATOM 3254 C CA . LYS A 1 415 ? -4.398 9.181 20.241 1.00 83.50 415 LYS A CA 1
ATOM 3255 C C . LYS A 1 415 ? -5.824 9.207 20.813 1.00 83.50 415 LYS A C 1
ATOM 3257 O O . LYS A 1 415 ? -6.783 9.098 20.048 1.00 83.50 415 LYS A O 1
ATOM 3262 N N . LEU A 1 416 ? -5.987 9.423 22.121 1.00 85.69 416 LEU A N 1
ATOM 3263 C CA . LEU A 1 416 ? -7.310 9.549 22.743 1.00 85.69 416 LEU A CA 1
ATOM 3264 C C . LEU A 1 416 ? -8.119 10.726 22.169 1.00 85.69 416 LEU A C 1
ATOM 3266 O O . LEU A 1 416 ? -9.282 10.548 21.817 1.00 85.69 416 LEU A O 1
ATOM 3270 N N . GLY A 1 417 ? -7.492 11.896 21.992 1.00 86.38 417 GLY A N 1
ATOM 3271 C CA . GLY A 1 417 ? -8.142 13.087 21.424 1.00 86.38 417 GLY A CA 1
ATOM 3272 C C . GLY A 1 417 ? -8.786 12.839 20.049 1.00 86.38 417 GLY A C 1
ATOM 3273 O O . GLY A 1 417 ? -9.985 13.070 19.902 1.00 86.38 417 GLY A O 1
ATOM 3274 N N . PRO A 1 418 ? -8.047 12.300 19.059 1.00 86.75 418 PRO A N 1
ATOM 3275 C CA . PRO A 1 418 ? -8.610 11.875 17.775 1.00 86.75 418 PRO A CA 1
ATOM 3276 C C . PRO A 1 418 ? -9.778 10.882 17.877 1.00 86.75 418 PRO A C 1
ATOM 3278 O O . PRO A 1 418 ? -10.750 11.009 17.134 1.00 86.75 418 PRO A O 1
ATOM 3281 N N . CYS A 1 419 ? -9.714 9.916 18.801 1.00 87.75 419 CYS A N 1
ATOM 3282 C CA . CYS A 1 419 ? -10.802 8.953 19.007 1.00 87.75 419 CYS A CA 1
ATOM 3283 C C . CYS A 1 419 ? -12.064 9.642 19.540 1.00 87.75 419 CYS A C 1
ATOM 3285 O O . CYS A 1 419 ? -13.163 9.386 19.054 1.00 87.75 419 CYS A O 1
ATOM 3287 N N . MET A 1 420 ? -11.906 10.554 20.502 1.00 88.75 420 MET A N 1
ATOM 3288 C CA . MET A 1 420 ? -13.012 11.341 21.048 1.00 88.75 420 MET A CA 1
ATOM 3289 C C . MET A 1 420 ? -13.626 12.266 19.997 1.00 88.75 420 MET A C 1
ATOM 3291 O O . MET A 1 420 ? -14.846 12.308 19.873 1.00 88.75 420 MET A O 1
ATOM 3295 N N . LEU A 1 421 ? -12.805 12.945 19.191 1.00 88.00 421 LEU A N 1
ATOM 3296 C CA . LEU A 1 421 ? -13.277 13.806 18.103 1.00 88.00 421 LEU A CA 1
ATOM 3297 C C . LEU A 1 421 ? -14.148 13.031 17.103 1.00 88.00 421 LEU A C 1
ATOM 3299 O O . LEU A 1 421 ? -15.228 13.481 16.728 1.00 88.00 421 LEU A O 1
ATOM 3303 N N . LEU A 1 422 ? -13.701 11.845 16.692 1.00 87.69 422 LEU A N 1
ATOM 3304 C CA . LEU A 1 422 ? -14.467 10.991 15.786 1.00 87.69 422 LEU A CA 1
ATOM 3305 C C . LEU A 1 422 ? -15.740 10.431 16.430 1.00 87.69 422 LEU A C 1
ATOM 3307 O O . LEU A 1 422 ? -16.761 10.310 15.753 1.00 87.69 422 LEU A O 1
ATOM 3311 N N . ALA A 1 423 ? -15.707 10.123 17.728 1.00 89.25 423 ALA A N 1
ATOM 3312 C CA . ALA A 1 423 ? -16.898 9.718 18.465 1.00 89.25 423 ALA A CA 1
ATOM 3313 C C . ALA A 1 423 ? -17.937 10.852 18.533 1.00 89.25 423 ALA A C 1
ATOM 3315 O O . ALA A 1 423 ? -19.108 10.592 18.271 1.00 89.25 423 ALA A O 1
ATOM 3316 N N . LEU A 1 424 ? -17.519 12.105 18.774 1.00 88.94 424 LEU A N 1
ATOM 3317 C CA . LEU A 1 424 ? -18.398 13.290 18.723 1.00 88.94 424 LEU A CA 1
ATOM 3318 C C . LEU A 1 424 ? -19.045 13.473 17.344 1.00 88.94 424 LEU A C 1
ATOM 3320 O O . LEU A 1 424 ? -20.209 13.852 17.247 1.00 88.94 424 LEU A O 1
ATOM 3324 N N . ARG A 1 425 ? -18.309 13.153 16.274 1.00 87.56 425 ARG A N 1
ATOM 3325 C CA . ARG A 1 425 ? -18.812 13.157 14.890 1.00 87.56 425 ARG A CA 1
ATOM 3326 C C . ARG A 1 425 ? -19.766 11.993 14.583 1.00 87.56 425 ARG A C 1
ATOM 3328 O O . ARG A 1 425 ? -20.309 11.926 13.485 1.00 87.56 425 ARG A O 1
ATOM 3335 N N . GLY A 1 426 ? -19.992 11.086 15.535 1.00 84.38 426 GLY A N 1
ATOM 3336 C CA . GLY A 1 426 ? -20.921 9.963 15.407 1.00 84.38 426 GLY A CA 1
ATOM 3337 C C . GLY A 1 426 ? -20.314 8.693 14.804 1.00 84.38 426 GLY A C 1
ATOM 3338 O O . GLY A 1 426 ? -21.064 7.809 14.393 1.00 84.38 426 GLY A O 1
ATOM 3339 N N . ASN A 1 427 ? -18.982 8.566 14.744 1.00 88.12 427 ASN A N 1
ATOM 3340 C CA . ASN A 1 427 ? -18.340 7.346 14.255 1.00 88.12 427 ASN A CA 1
ATOM 3341 C C . ASN A 1 427 ? -18.549 6.181 15.243 1.00 88.12 427 ASN A C 1
ATOM 3343 O O . ASN A 1 427 ? -18.034 6.202 16.363 1.00 88.12 427 ASN A O 1
ATOM 3347 N N . GLN A 1 428 ? -19.278 5.147 14.814 1.00 90.06 428 GLN A N 1
ATOM 3348 C CA . GLN A 1 428 ? -19.659 4.020 15.672 1.00 90.06 428 GLN A CA 1
ATOM 3349 C C . GLN A 1 428 ? -18.454 3.218 16.190 1.00 90.06 428 GLN A C 1
ATOM 3351 O O . GLN A 1 428 ? -18.416 2.880 17.371 1.00 90.06 428 GLN A O 1
ATOM 3356 N N . THR A 1 429 ? -17.442 2.969 15.354 1.00 87.38 429 THR A N 1
ATOM 3357 C CA . THR A 1 429 ? -16.226 2.243 15.757 1.00 87.38 429 THR A CA 1
ATOM 3358 C C . THR A 1 429 ? -15.532 2.933 16.929 1.00 87.38 429 THR A C 1
ATOM 3360 O O . THR A 1 429 ? -15.082 2.284 17.869 1.00 87.38 429 THR A O 1
ATOM 3363 N N . MET A 1 430 ? -15.448 4.264 16.903 1.00 90.00 430 MET A N 1
ATOM 3364 C CA . MET A 1 430 ? -14.781 5.021 17.965 1.00 90.00 430 MET A CA 1
ATOM 3365 C C . MET A 1 430 ? -15.586 5.023 19.258 1.00 90.00 430 MET A C 1
ATOM 3367 O O . MET A 1 430 ? -15.010 4.884 20.333 1.00 90.00 430 MET A O 1
ATOM 3371 N N . VAL A 1 431 ? -16.913 5.103 19.155 1.00 89.75 431 VAL A N 1
ATOM 3372 C CA . VAL A 1 431 ? -17.819 4.935 20.297 1.00 89.75 431 VAL A CA 1
ATOM 3373 C C . VAL A 1 431 ? -17.616 3.563 20.951 1.00 89.75 431 VAL A C 1
ATOM 3375 O O . VAL A 1 431 ? -17.404 3.492 22.160 1.00 89.75 431 VAL A O 1
ATOM 3378 N N . GLU A 1 432 ? -17.601 2.485 20.160 1.00 88.12 432 GLU A N 1
ATOM 3379 C CA . GLU A 1 432 ? -17.336 1.120 20.635 1.00 88.12 432 GLU A CA 1
ATOM 3380 C C . GLU A 1 432 ? -16.000 1.024 21.375 1.00 88.12 432 GLU A C 1
ATOM 3382 O O . GLU A 1 432 ? -15.920 0.466 22.468 1.00 88.12 432 GLU A O 1
ATOM 3387 N N . ILE A 1 433 ? -14.952 1.624 20.820 1.00 87.88 433 ILE A N 1
ATOM 3388 C CA . ILE A 1 433 ? -13.608 1.587 21.396 1.00 87.88 433 ILE A CA 1
ATOM 3389 C C . ILE A 1 433 ? -13.522 2.357 22.705 1.00 87.88 433 ILE A C 1
ATOM 3391 O O . ILE A 1 433 ? -12.919 1.863 23.656 1.00 87.88 433 ILE A O 1
ATOM 3395 N N . LEU A 1 434 ? -14.131 3.538 22.780 1.00 89.31 434 LEU A N 1
ATOM 3396 C CA . LEU A 1 434 ? -14.196 4.311 24.017 1.00 89.31 434 LEU A CA 1
ATOM 3397 C C . LEU A 1 434 ? -14.959 3.540 25.104 1.00 89.31 434 LEU A C 1
ATOM 3399 O O . LEU A 1 434 ? -14.501 3.480 26.246 1.00 89.31 434 LEU A O 1
ATOM 3403 N N . CYS A 1 435 ? -16.060 2.868 24.751 1.00 87.69 435 CYS A N 1
ATOM 3404 C CA . CYS A 1 435 ? -16.756 1.964 25.667 1.00 87.69 435 CYS A CA 1
ATOM 3405 C C . CYS A 1 435 ? -15.856 0.803 26.125 1.00 87.69 435 CYS A C 1
ATOM 3407 O O . CYS A 1 435 ? -15.818 0.510 27.319 1.00 87.69 435 CYS A O 1
ATOM 3409 N N . LEU A 1 436 ? -15.090 0.177 25.224 1.00 85.75 436 LEU A N 1
ATOM 3410 C CA . LEU A 1 436 ? -14.146 -0.892 25.577 1.00 85.75 436 LEU A CA 1
ATOM 3411 C C . LEU A 1 436 ? -13.008 -0.393 26.482 1.00 85.75 436 LEU A C 1
ATOM 3413 O O . LEU A 1 436 ? -12.600 -1.103 27.401 1.00 85.75 436 LEU A O 1
ATOM 3417 N N . MET A 1 437 ? -12.501 0.824 26.266 1.00 86.44 437 MET A N 1
ATOM 3418 C CA . MET A 1 437 ? -11.483 1.432 27.133 1.00 86.44 437 MET A CA 1
ATOM 3419 C C . MET A 1 437 ? -11.990 1.607 28.569 1.00 86.44 437 MET A C 1
ATOM 3421 O O . MET A 1 437 ? -11.244 1.327 29.512 1.00 86.44 437 MET A O 1
ATOM 3425 N N . LEU A 1 438 ? -13.252 2.023 28.731 1.00 86.06 438 LEU A N 1
ATOM 3426 C CA . LEU A 1 438 ? -13.919 2.110 30.032 1.00 86.06 438 LEU A CA 1
ATOM 3427 C C . LEU A 1 438 ? -14.191 0.719 30.626 1.00 86.06 438 LEU A C 1
ATOM 3429 O O . LEU A 1 438 ? -13.963 0.502 31.812 1.00 86.06 438 LEU A O 1
ATOM 3433 N N . GLU A 1 439 ? -14.633 -0.245 29.814 1.00 84.50 439 GLU A N 1
ATOM 3434 C CA . GLU A 1 439 ? -14.931 -1.614 30.257 1.00 84.50 439 GLU A CA 1
ATOM 3435 C C . GLU A 1 439 ? -13.698 -2.324 30.830 1.00 84.50 439 GLU A C 1
ATOM 3437 O O . GLU A 1 439 ? -13.758 -2.923 31.904 1.00 84.50 439 GLU A O 1
ATOM 3442 N N . TYR A 1 440 ? -12.559 -2.215 30.143 1.00 80.50 440 TYR A N 1
ATOM 3443 C CA . TYR A 1 440 ? -11.307 -2.848 30.556 1.00 80.50 440 TYR A CA 1
ATOM 3444 C C . TYR A 1 440 ? -10.497 -2.038 31.576 1.00 80.50 440 TYR A C 1
ATOM 3446 O O . TYR A 1 440 ? -9.398 -2.478 31.931 1.00 80.50 440 TYR A O 1
ATOM 3454 N N . ASN A 1 441 ? -11.015 -0.893 32.044 1.00 79.50 441 ASN A N 1
ATOM 3455 C CA . ASN A 1 441 ? -10.302 0.069 32.891 1.00 79.50 441 ASN A CA 1
ATOM 3456 C C . ASN A 1 441 ? -8.886 0.352 32.351 1.00 79.50 441 ASN A C 1
ATOM 3458 O O . ASN A 1 441 ? -7.894 0.188 33.050 1.00 79.50 441 ASN A O 1
ATOM 3462 N N . ILE A 1 442 ? -8.787 0.689 31.058 1.00 80.00 442 ILE A N 1
ATOM 3463 C CA . ILE A 1 442 ? -7.508 1.026 30.403 1.00 80.00 442 ILE A CA 1
ATOM 3464 C C . ILE A 1 442 ? -6.964 2.362 30.916 1.00 80.00 442 ILE A C 1
ATOM 3466 O O . ILE A 1 442 ? -5.757 2.577 30.943 1.00 80.00 442 ILE A O 1
ATOM 3470 N N . ILE A 1 443 ? -7.873 3.264 31.277 1.00 82.00 443 ILE A N 1
ATOM 3471 C CA . ILE A 1 443 ? -7.580 4.633 31.677 1.00 82.00 443 ILE A CA 1
ATOM 3472 C C . ILE A 1 443 ? -7.794 4.730 33.181 1.00 82.00 443 ILE A C 1
ATOM 3474 O O . ILE A 1 443 ? -8.927 4.608 33.636 1.00 82.00 443 ILE A O 1
ATOM 3478 N N . ASP A 1 444 ? -6.725 4.973 33.934 1.00 77.69 444 ASP A N 1
ATOM 3479 C CA . ASP A 1 444 ? -6.777 5.053 35.401 1.00 77.69 444 ASP A CA 1
ATOM 3480 C C . ASP A 1 444 ? -7.190 6.443 35.918 1.00 77.69 444 ASP A C 1
ATOM 3482 O O . ASP A 1 444 ? -7.587 6.593 37.073 1.00 77.69 444 ASP A O 1
ATOM 3486 N N . ASN A 1 445 ? -7.090 7.484 35.083 1.00 87.19 445 ASN A N 1
ATOM 3487 C CA . ASN A 1 445 ? -7.411 8.851 35.484 1.00 87.19 445 ASN A CA 1
ATOM 3488 C C . ASN A 1 445 ? -8.923 9.132 35.368 1.00 87.19 445 ASN A C 1
ATOM 3490 O O . ASN A 1 445 ? -9.490 9.161 34.270 1.00 87.19 445 ASN A O 1
ATOM 3494 N N . ASN A 1 446 ? -9.556 9.404 36.512 1.00 86.56 446 ASN A N 1
ATOM 3495 C CA . ASN A 1 446 ? -10.986 9.698 36.624 1.00 86.56 446 ASN A CA 1
ATOM 3496 C C . ASN A 1 446 ? -11.431 10.889 35.762 1.00 86.56 446 ASN A C 1
ATOM 3498 O O . ASN A 1 446 ? -12.504 10.830 35.167 1.00 86.56 446 ASN A O 1
ATOM 3502 N N . ASP A 1 447 ? -10.615 11.938 35.636 1.00 87.94 447 ASP A N 1
ATOM 3503 C CA . ASP A 1 447 ? -10.991 13.123 34.855 1.00 87.94 447 ASP A CA 1
ATOM 3504 C C . ASP A 1 447 ? -11.095 12.782 33.364 1.00 87.94 447 ASP A C 1
ATOM 3506 O O . ASP A 1 447 ? -12.060 13.142 32.690 1.00 87.94 447 ASP A O 1
ATOM 3510 N N . THR A 1 448 ? -10.140 12.000 32.853 1.00 87.19 448 THR A N 1
ATOM 3511 C CA . THR A 1 448 ? -10.169 11.520 31.464 1.00 87.19 448 THR A CA 1
ATOM 3512 C C . THR A 1 448 ? -11.301 10.526 31.217 1.00 87.19 448 THR A C 1
ATOM 3514 O O . THR A 1 448 ? -11.910 10.557 30.149 1.00 87.19 448 THR A O 1
ATOM 3517 N N . GLN A 1 449 ? -11.647 9.686 32.200 1.00 87.56 449 GLN A N 1
ATOM 3518 C CA . GLN A 1 449 ? -12.824 8.819 32.102 1.00 87.56 449 GLN A CA 1
ATOM 3519 C C . GLN A 1 449 ? -14.114 9.643 32.005 1.00 87.56 449 GLN A C 1
ATOM 3521 O O . GLN A 1 449 ? -14.931 9.386 31.124 1.00 87.56 449 GLN A O 1
ATOM 3526 N N . LEU A 1 450 ? -14.279 10.667 32.849 1.00 88.62 450 LEU A N 1
ATOM 3527 C CA . LEU A 1 450 ? -15.431 11.574 32.798 1.00 88.62 450 LEU A CA 1
ATOM 3528 C C . LEU A 1 450 ? -15.513 12.323 31.466 1.00 88.62 450 LEU A C 1
ATOM 3530 O O . LEU A 1 450 ? -16.603 12.496 30.922 1.00 88.62 450 LEU A O 1
ATOM 3534 N N . GLN A 1 451 ? -14.371 12.714 30.900 1.00 90.25 451 GLN A N 1
ATOM 3535 C CA . GLN A 1 451 ? -14.321 13.355 29.590 1.00 90.25 451 GLN A CA 1
ATOM 3536 C C . GLN A 1 451 ? -14.811 12.419 28.471 1.00 90.25 451 GLN A C 1
ATOM 3538 O O . GLN A 1 451 ? -15.551 12.846 27.580 1.00 90.25 451 GLN A O 1
ATOM 3543 N N . ILE A 1 452 ? -14.441 11.136 28.528 1.00 89.19 452 ILE A N 1
ATOM 3544 C CA . ILE A 1 452 ? -14.928 10.109 27.597 1.00 89.19 452 ILE A CA 1
ATOM 3545 C C . ILE A 1 452 ? -16.425 9.876 27.785 1.00 89.19 452 ILE A C 1
ATOM 3547 O O . ILE A 1 452 ? -17.152 9.816 26.798 1.00 89.19 452 ILE A O 1
ATOM 3551 N N . ILE A 1 453 ? -16.899 9.781 29.027 1.00 88.69 453 ILE A N 1
ATOM 3552 C CA . ILE A 1 453 ? -18.323 9.597 29.331 1.00 88.69 453 ILE A CA 1
ATOM 3553 C C . ILE A 1 453 ? -19.138 10.765 28.767 1.00 88.69 453 ILE A C 1
ATOM 3555 O O . ILE A 1 453 ? -20.073 10.539 28.006 1.00 88.69 453 ILE A O 1
ATOM 3559 N N . SER A 1 454 ? -18.721 12.005 29.034 1.00 91.12 454 SER A N 1
ATOM 3560 C CA . SER A 1 454 ? -19.351 13.211 28.478 1.00 91.12 454 SER A CA 1
ATOM 3561 C C . SER A 1 454 ? -19.368 13.196 26.941 1.00 91.12 454 SER A C 1
ATOM 3563 O O . SER A 1 454 ? -20.382 13.494 26.307 1.00 91.12 454 SER A O 1
ATOM 3565 N N . THR A 1 455 ? -18.270 12.745 26.325 1.00 90.81 455 THR A N 1
ATOM 3566 C CA . THR A 1 455 ? -18.176 12.561 24.868 1.00 90.81 455 THR A CA 1
ATOM 3567 C C . THR A 1 455 ? -19.185 11.533 24.353 1.00 90.81 455 THR A C 1
ATOM 3569 O O . THR A 1 455 ? -19.881 11.793 23.373 1.00 90.81 455 THR A O 1
ATOM 3572 N N . LEU A 1 456 ? -19.315 10.383 25.016 1.00 91.19 456 LEU A N 1
ATOM 3573 C CA . LEU A 1 456 ? -20.268 9.337 24.643 1.00 91.19 456 LEU A CA 1
ATOM 3574 C C . LEU A 1 456 ? -21.719 9.815 24.796 1.00 91.19 456 LEU A C 1
ATOM 3576 O O . LEU A 1 456 ? -22.524 9.615 23.888 1.00 91.19 456 LEU A O 1
ATOM 3580 N N . GLU A 1 457 ? -22.041 10.489 25.900 1.00 90.94 457 GLU A N 1
ATOM 3581 C CA . GLU A 1 457 ? -23.387 10.994 26.203 1.00 90.94 457 GLU A CA 1
ATOM 3582 C C . GLU A 1 457 ? -23.852 12.101 25.251 1.00 90.94 457 GLU A C 1
ATOM 3584 O O . GLU A 1 457 ? -25.055 12.254 25.028 1.00 90.94 457 GLU A O 1
ATOM 3589 N N . SER A 1 458 ? -22.916 12.837 24.645 1.00 90.44 458 SER A N 1
ATOM 3590 C CA . SER A 1 458 ? -23.227 13.883 23.667 1.00 90.44 458 SER A CA 1
ATOM 3591 C C . SER A 1 458 ? -23.838 13.350 22.361 1.00 90.44 458 SER A C 1
ATOM 3593 O O . SER A 1 458 ? -24.494 14.098 21.635 1.00 90.44 458 SER A O 1
ATOM 3595 N N . THR A 1 459 ? -23.675 12.054 22.063 1.00 90.62 459 THR A N 1
ATOM 3596 C CA . THR A 1 459 ? -24.228 11.420 20.857 1.00 90.62 459 THR A CA 1
ATOM 3597 C C . THR A 1 459 ? -25.308 10.399 21.207 1.00 90.62 459 THR A C 1
ATOM 3599 O O . THR A 1 459 ? -25.204 9.644 22.171 1.00 90.62 459 THR A O 1
ATOM 3602 N N . GLY A 1 460 ? -26.362 10.306 20.389 1.00 87.81 460 GLY A N 1
ATOM 3603 C CA . GLY A 1 460 ? -27.448 9.345 20.634 1.00 87.81 460 GLY A CA 1
ATOM 3604 C C . GLY A 1 460 ? -27.024 7.872 20.506 1.00 87.81 460 GLY A C 1
ATOM 3605 O O . GLY A 1 460 ? -27.628 6.993 21.123 1.00 87.81 460 GLY A O 1
ATOM 3606 N N . VAL A 1 461 ? -25.994 7.578 19.704 1.00 89.31 461 VAL A N 1
ATOM 3607 C CA . VAL A 1 461 ? -25.398 6.233 19.620 1.00 89.31 461 VAL A CA 1
ATOM 3608 C C . VAL A 1 461 ? -24.541 5.968 20.856 1.00 89.31 461 VAL A C 1
ATOM 3610 O O . VAL A 1 461 ? -24.759 4.957 21.521 1.00 89.31 461 VAL A O 1
ATOM 3613 N N . GLY A 1 462 ? -23.647 6.897 21.216 1.00 88.81 462 GLY A N 1
ATOM 3614 C CA . GLY A 1 462 ? -22.777 6.763 22.382 1.00 88.81 462 GLY A CA 1
ATOM 3615 C C . GLY A 1 462 ? -23.539 6.632 23.692 1.00 88.81 462 GLY A C 1
ATOM 3616 O O . GLY A 1 462 ? -23.234 5.729 24.464 1.00 88.81 462 GLY A O 1
ATOM 3617 N N . LYS A 1 463 ? -24.604 7.415 23.895 1.00 89.88 463 LYS A N 1
ATOM 3618 C CA . LYS A 1 463 ? -25.470 7.302 25.073 1.00 89.88 463 LYS A CA 1
ATOM 3619 C C . LYS A 1 463 ? -26.053 5.897 25.232 1.00 89.88 463 LYS A C 1
ATOM 3621 O O . LYS A 1 463 ? -25.925 5.304 26.296 1.00 89.88 463 LYS A O 1
ATOM 3626 N N . ARG A 1 464 ? -26.634 5.331 24.167 1.00 90.62 464 ARG A N 1
ATOM 3627 C CA . ARG A 1 464 ? -27.210 3.973 24.205 1.00 90.62 464 ARG A CA 1
ATOM 3628 C C . ARG A 1 464 ? -26.152 2.911 24.500 1.00 90.62 464 ARG A C 1
ATOM 3630 O O . ARG A 1 464 ? -26.406 1.994 25.273 1.00 90.62 464 ARG A O 1
ATOM 3637 N N . MET A 1 465 ? -24.974 3.021 23.888 1.00 87.38 465 MET A N 1
ATOM 3638 C CA . MET A 1 465 ? -23.881 2.067 24.105 1.00 87.38 465 MET A CA 1
ATOM 3639 C C . MET A 1 465 ? -23.282 2.180 25.509 1.00 87.38 465 MET A C 1
ATOM 3641 O O . MET A 1 465 ? -22.956 1.168 26.129 1.00 87.38 465 MET A O 1
ATOM 3645 N N . TYR A 1 466 ? -23.178 3.397 26.036 1.00 90.06 466 TYR A N 1
ATOM 3646 C CA . TYR A 1 466 ? -22.726 3.644 27.396 1.00 90.06 466 TYR A CA 1
ATOM 3647 C C . TYR A 1 466 ? -23.740 3.147 28.435 1.00 90.06 466 TYR A C 1
ATOM 3649 O O . TYR A 1 466 ? -23.346 2.472 29.381 1.00 90.06 466 TYR A O 1
ATOM 3657 N N . GLU A 1 467 ? -25.043 3.363 28.225 1.00 89.31 467 GLU A N 1
ATOM 3658 C CA . GLU A 1 467 ? -26.107 2.782 29.059 1.00 89.31 467 GLU A CA 1
ATOM 3659 C C . GLU A 1 467 ? -26.005 1.248 29.095 1.00 89.31 467 GLU A C 1
ATOM 3661 O O . GLU A 1 467 ? -25.963 0.658 30.174 1.00 89.31 467 GLU A O 1
ATOM 3666 N N . GLN A 1 468 ? -25.836 0.605 27.933 1.00 87.00 468 GLN A N 1
ATOM 3667 C CA . GLN A 1 468 ? -25.605 -0.842 27.848 1.00 87.00 468 GLN A CA 1
ATOM 3668 C C . GLN A 1 468 ? -24.336 -1.281 28.588 1.00 87.00 468 GLN A C 1
ATOM 3670 O O . GLN A 1 468 ? -24.318 -2.338 29.217 1.00 87.00 468 GLN A O 1
ATOM 3675 N N . LEU A 1 469 ? -23.252 -0.504 28.518 1.00 86.81 469 LEU A N 1
ATOM 3676 C CA . LEU A 1 469 ? -22.037 -0.776 29.283 1.00 86.81 469 LEU A CA 1
ATOM 3677 C C . LEU A 1 469 ? -22.300 -0.682 30.793 1.00 86.81 469 LEU A C 1
ATOM 3679 O O . LEU A 1 469 ? -21.889 -1.575 31.533 1.00 86.81 469 LEU A O 1
ATOM 3683 N N . CYS A 1 470 ? -22.993 0.360 31.255 1.00 86.81 470 CYS A N 1
ATOM 3684 C CA . CYS A 1 470 ? -23.344 0.536 32.662 1.00 86.81 470 CYS A CA 1
ATOM 3685 C C . CYS A 1 470 ? -24.242 -0.591 33.179 1.00 86.81 470 CYS A C 1
ATOM 3687 O O . CYS A 1 470 ? -24.024 -1.076 34.292 1.00 86.81 470 CYS A O 1
ATOM 3689 N N . ASP A 1 471 ? -25.216 -1.030 32.383 1.00 85.69 471 ASP A N 1
ATOM 3690 C CA . ASP A 1 471 ? -26.085 -2.156 32.720 1.00 85.69 471 ASP A CA 1
ATOM 3691 C C . ASP A 1 471 ? -25.276 -3.455 32.819 1.00 85.69 471 ASP A C 1
ATOM 3693 O O . ASP A 1 471 ? -25.327 -4.125 33.850 1.00 85.69 471 ASP A O 1
ATOM 3697 N N . ARG A 1 472 ? -24.407 -3.747 31.837 1.00 81.62 472 ARG A N 1
ATOM 3698 C CA . ARG A 1 472 ? -23.487 -4.900 31.893 1.00 81.62 472 ARG A CA 1
ATOM 3699 C C . ARG A 1 472 ? -22.567 -4.855 33.117 1.00 81.62 472 ARG A C 1
ATOM 3701 O O . ARG A 1 472 ? -22.359 -5.875 33.774 1.00 81.62 472 ARG A O 1
ATOM 3708 N N . GLN A 1 473 ? -22.021 -3.687 33.458 1.00 82.94 473 GLN A N 1
ATOM 3709 C CA . GLN A 1 473 ? -21.187 -3.517 34.652 1.00 82.94 473 GLN A CA 1
ATOM 3710 C C . GLN A 1 473 ? -21.983 -3.705 35.949 1.00 82.94 473 GLN A C 1
ATOM 3712 O O . GLN A 1 473 ? -21.443 -4.233 36.924 1.00 82.94 473 GLN A O 1
ATOM 3717 N N . ARG A 1 474 ? -23.252 -3.280 35.985 1.00 81.75 474 ARG A N 1
ATOM 3718 C CA . ARG A 1 474 ? -24.146 -3.497 37.127 1.00 81.75 474 ARG A CA 1
ATOM 3719 C C . ARG A 1 474 ? -24.462 -4.976 37.294 1.00 81.75 474 ARG A C 1
ATOM 3721 O O . ARG A 1 474 ? -24.264 -5.484 38.391 1.00 81.75 474 ARG A O 1
ATOM 3728 N N . GLU A 1 475 ? -24.848 -5.665 36.222 1.00 79.06 475 GLU A N 1
ATOM 3729 C CA . GLU A 1 475 ? -25.087 -7.114 36.222 1.00 79.06 475 GLU A CA 1
ATOM 3730 C C . GLU A 1 475 ? -23.856 -7.881 36.718 1.00 79.06 475 GLU A C 1
ATOM 3732 O O . GLU A 1 475 ? -23.961 -8.753 37.580 1.00 79.06 475 GLU A O 1
ATOM 3737 N N . LEU A 1 476 ? -22.660 -7.518 36.237 1.00 76.62 476 LEU A N 1
ATOM 3738 C CA . LEU A 1 476 ? -21.416 -8.144 36.678 1.00 76.62 476 LEU A CA 1
ATOM 3739 C C . LEU A 1 476 ? -21.161 -7.902 38.175 1.00 76.62 476 LEU A C 1
ATOM 3741 O O . LEU A 1 476 ? -20.823 -8.837 38.898 1.00 76.62 476 LEU A O 1
ATOM 3745 N N . LYS A 1 477 ? -21.358 -6.670 38.664 1.00 79.50 477 LYS A N 1
ATOM 3746 C CA . LYS A 1 477 ? -21.224 -6.333 40.093 1.00 79.50 477 LYS A CA 1
ATOM 3747 C C . LYS A 1 477 ? -22.259 -7.057 40.953 1.00 79.50 477 LYS A C 1
ATOM 3749 O O . LYS A 1 477 ? -21.923 -7.505 42.047 1.00 79.50 477 LYS A O 1
ATOM 3754 N N . GLU A 1 478 ? -23.497 -7.185 40.485 1.00 80.81 478 GLU A N 1
ATOM 3755 C CA . GLU A 1 478 ? -24.565 -7.911 41.177 1.00 80.81 478 GLU A CA 1
ATOM 3756 C C . GLU A 1 478 ? -24.258 -9.404 41.276 1.00 80.81 478 GLU A C 1
ATOM 3758 O O . GLU A 1 478 ? -24.412 -9.979 42.358 1.00 80.81 478 GLU A O 1
ATOM 3763 N N . LEU A 1 479 ? -23.744 -9.996 40.194 1.00 75.25 479 LEU A N 1
ATOM 3764 C CA . LEU A 1 479 ? -23.316 -11.390 40.132 1.00 75.25 479 LEU A CA 1
ATOM 3765 C C . LEU A 1 479 ? -22.085 -11.648 41.013 1.00 75.25 479 LEU A C 1
ATOM 3767 O O . LEU A 1 479 ? -22.035 -12.667 41.699 1.00 75.25 479 LEU A O 1
ATOM 3771 N N . GLN A 1 480 ? -21.134 -10.709 41.064 1.00 75.00 480 GLN A N 1
ATOM 3772 C CA . GLN A 1 480 ? -19.939 -10.772 41.917 1.00 75.00 480 GLN A CA 1
ATOM 3773 C C . GLN A 1 480 ? -20.206 -10.434 43.389 1.00 75.00 480 GLN A C 1
ATOM 3775 O O . GLN A 1 480 ? -19.375 -10.734 44.253 1.00 75.00 480 GLN A O 1
ATOM 3780 N N . ARG A 1 481 ? -21.347 -9.812 43.709 1.00 81.00 481 ARG A N 1
ATOM 3781 C CA . ARG A 1 481 ? -21.699 -9.478 45.088 1.00 81.00 481 ARG A CA 1
ATOM 3782 C C . ARG A 1 481 ? -21.744 -10.761 45.918 1.00 81.00 481 ARG A C 1
ATOM 3784 O O . ARG A 1 481 ? -22.360 -11.753 45.529 1.00 81.00 481 ARG A O 1
ATOM 3791 N N . LYS A 1 482 ? -21.088 -10.740 47.082 1.00 66.44 482 LYS A N 1
ATOM 3792 C CA . LYS A 1 482 ? -21.080 -11.878 48.011 1.00 66.44 482 LYS A CA 1
ATOM 3793 C C . LYS A 1 482 ? -22.517 -12.208 48.414 1.00 66.44 482 LYS A C 1
ATOM 3795 O O . LYS A 1 482 ? -23.217 -11.373 48.984 1.00 66.44 482 LYS A O 1
ATOM 3800 N N . GLY A 1 483 ? -22.949 -13.414 48.076 1.00 70.81 483 GLY A N 1
ATOM 3801 C CA . GLY A 1 483 ? -24.331 -13.866 48.176 1.00 70.81 483 GLY A CA 1
ATOM 3802 C C . GLY A 1 483 ? -24.554 -15.115 47.325 1.00 70.81 483 GLY A C 1
ATOM 3803 O O . GLY A 1 483 ? -23.659 -15.542 46.592 1.00 70.81 483 GLY A O 1
ATOM 3804 N N . GLY A 1 484 ? -25.740 -15.706 47.456 1.00 78.25 484 GLY A N 1
ATOM 3805 C CA . GLY A 1 484 ? -26.130 -16.891 46.696 1.00 78.25 484 GLY A CA 1
ATOM 3806 C C . GLY A 1 484 ? -25.600 -18.216 47.250 1.00 78.25 484 GLY A C 1
ATOM 3807 O O . GLY A 1 484 ? -24.887 -18.247 48.259 1.00 78.25 484 GLY A O 1
ATOM 3808 N N . PRO A 1 485 ? -25.995 -19.331 46.617 1.00 84.38 485 PRO A N 1
ATOM 3809 C CA . PRO A 1 485 ? -25.627 -20.669 47.056 1.00 84.38 485 PRO A CA 1
ATOM 3810 C C . PRO A 1 485 ? -24.161 -20.984 46.735 1.00 84.38 485 PRO A C 1
ATOM 3812 O O . PRO A 1 485 ? -23.641 -20.573 45.704 1.00 84.38 485 PRO A O 1
ATOM 3815 N N . THR A 1 486 ? -23.513 -21.784 47.586 1.00 85.25 486 THR A N 1
ATOM 3816 C CA . THR A 1 486 ? -22.169 -22.331 47.316 1.00 85.25 486 THR A CA 1
ATOM 3817 C C . THR A 1 486 ? -22.199 -23.488 46.323 1.00 85.25 486 THR A C 1
ATOM 3819 O O . THR A 1 486 ? -21.215 -23.730 45.627 1.00 85.25 486 THR A O 1
ATOM 3822 N N . ARG A 1 487 ? -23.337 -24.189 46.227 1.00 86.00 487 ARG A N 1
ATOM 3823 C CA . ARG A 1 487 ? -23.582 -25.268 45.267 1.00 86.00 487 ARG A CA 1
ATOM 3824 C C . ARG A 1 487 ? -24.910 -25.067 44.553 1.00 86.00 487 ARG A C 1
ATOM 3826 O O . ARG A 1 487 ? -25.927 -24.857 45.208 1.00 86.00 487 ARG A O 1
ATOM 3833 N N . LEU A 1 488 ? -24.911 -25.194 43.233 1.00 88.94 488 LEU A N 1
ATOM 3834 C CA . LEU A 1 488 ? -26.097 -25.037 42.396 1.00 88.94 488 LEU A CA 1
ATOM 3835 C C . LEU A 1 488 ? -26.196 -26.198 41.404 1.00 88.94 488 LEU A C 1
ATOM 3837 O O . LEU A 1 488 ? -25.197 -26.621 40.828 1.00 88.94 488 LEU A O 1
ATOM 3841 N N . THR A 1 489 ? -27.398 -26.738 41.216 1.00 87.19 489 THR A N 1
ATOM 3842 C CA . THR A 1 489 ? -27.689 -27.769 40.210 1.00 87.19 489 THR A CA 1
ATOM 3843 C C . THR A 1 489 ? -28.932 -27.368 39.439 1.00 87.19 489 THR A C 1
ATOM 3845 O O . THR A 1 489 ? -29.941 -27.020 40.053 1.00 87.19 489 THR A O 1
ATOM 3848 N N . LEU A 1 490 ? -28.855 -27.400 38.109 1.00 86.81 490 LEU A N 1
ATOM 3849 C CA . LEU A 1 490 ? -29.993 -27.087 37.251 1.00 86.81 490 LEU A CA 1
ATOM 3850 C C . LEU A 1 490 ? -30.830 -28.339 36.921 1.00 86.81 490 LEU A C 1
ATOM 3852 O O . LEU A 1 490 ? -30.276 -29.432 36.794 1.00 86.81 490 LEU A O 1
ATOM 3856 N N . PRO A 1 491 ? -32.161 -28.202 36.769 1.00 87.38 491 PRO A N 1
ATOM 3857 C CA . PRO A 1 491 ? -33.025 -29.269 36.266 1.00 87.38 491 PRO A CA 1
ATOM 3858 C C . PRO A 1 491 ? -32.634 -29.731 34.856 1.00 87.38 491 PRO A C 1
ATOM 3860 O O . PRO A 1 491 ? -32.222 -28.928 34.027 1.00 87.38 491 PRO A O 1
ATOM 3863 N N . SER A 1 492 ? -32.890 -30.998 34.522 1.00 84.81 492 SER A N 1
ATOM 3864 C CA . SER A 1 492 ? -32.497 -31.592 33.229 1.00 84.81 492 SER A CA 1
ATOM 3865 C C . SER A 1 492 ? -33.089 -30.922 31.980 1.00 84.81 492 SER A C 1
ATOM 3867 O O . SER A 1 492 ? -32.566 -31.059 30.881 1.00 84.81 492 SER A O 1
ATOM 3869 N N . LYS A 1 493 ? -34.187 -30.174 32.125 1.00 87.25 493 LYS A N 1
ATOM 3870 C CA . LYS A 1 493 ? -34.817 -29.432 31.020 1.00 87.25 493 LYS A CA 1
ATOM 3871 C C . LYS A 1 493 ? -34.256 -28.022 30.826 1.00 87.25 493 LYS A C 1
ATOM 3873 O O . LYS A 1 493 ? -34.730 -27.321 29.938 1.00 87.25 493 LYS A O 1
ATOM 3878 N N . SER A 1 494 ? -33.298 -27.600 31.650 1.00 90.38 494 SER A N 1
ATOM 3879 C CA . SER A 1 494 ? -32.711 -26.267 31.557 1.00 90.38 494 SER A CA 1
ATOM 3880 C C . SER A 1 494 ? -31.937 -26.077 30.256 1.00 90.38 494 SER A C 1
ATOM 3882 O O . SER A 1 494 ? -31.211 -26.963 29.805 1.00 90.38 494 SER A O 1
ATOM 3884 N N . THR A 1 495 ? -32.111 -24.894 29.679 1.00 91.06 495 THR A N 1
ATOM 3885 C CA . THR A 1 495 ? -31.461 -24.405 28.459 1.00 91.06 495 THR A CA 1
ATOM 3886 C C . THR A 1 495 ? -30.492 -23.264 28.781 1.00 91.06 495 THR A C 1
ATOM 3888 O O . THR A 1 495 ? -30.494 -22.740 29.899 1.00 91.06 495 THR A O 1
ATOM 3891 N N . ASP A 1 496 ? -29.701 -22.821 27.799 1.00 86.69 496 ASP A N 1
ATOM 3892 C CA . ASP A 1 496 ? -28.809 -21.659 27.954 1.00 86.69 496 ASP A CA 1
ATOM 3893 C C . ASP A 1 496 ? -29.565 -20.402 28.419 1.00 86.69 496 ASP A C 1
ATOM 3895 O O . ASP A 1 496 ? -29.078 -19.655 29.265 1.00 86.69 496 ASP A O 1
ATOM 3899 N N . ALA A 1 497 ? -30.802 -20.214 27.943 1.00 87.31 497 ALA A N 1
ATOM 3900 C CA . ALA A 1 497 ? -31.658 -19.101 28.344 1.00 87.31 497 ALA A CA 1
ATOM 3901 C C . ALA A 1 497 ? -32.099 -19.182 29.818 1.00 87.31 497 ALA A C 1
ATOM 3903 O O . ALA A 1 497 ? -32.248 -18.150 30.471 1.00 87.31 497 ALA A O 1
ATOM 3904 N N . ASP A 1 498 ? -32.306 -20.388 30.358 1.00 87.88 498 ASP A N 1
ATOM 3905 C CA . ASP A 1 498 ? -32.647 -20.578 31.775 1.00 87.88 498 ASP A CA 1
ATOM 3906 C C . ASP A 1 498 ? -31.461 -20.256 32.680 1.00 87.88 498 ASP A C 1
ATOM 3908 O O . ASP A 1 498 ? -31.625 -19.576 33.692 1.00 87.88 498 ASP A O 1
ATOM 3912 N N . LEU A 1 499 ? -30.264 -20.706 32.292 1.00 87.25 499 LEU A N 1
ATOM 3913 C CA . LEU A 1 499 ? -29.030 -20.392 33.003 1.00 87.25 499 LEU A CA 1
ATOM 3914 C C . LEU A 1 499 ? -28.731 -18.888 32.948 1.00 87.25 499 LEU A C 1
ATOM 3916 O O . LEU A 1 499 ? -28.430 -18.300 33.984 1.00 87.25 499 LEU A O 1
ATOM 3920 N N . ALA A 1 500 ? -28.873 -18.257 31.778 1.00 86.38 500 ALA A N 1
ATOM 3921 C CA . ALA A 1 500 ? -28.699 -16.816 31.618 1.00 86.38 500 ALA A CA 1
ATOM 3922 C C . ALA A 1 500 ? -29.668 -16.032 32.515 1.00 86.38 500 ALA A C 1
ATOM 3924 O O . ALA A 1 500 ? -29.230 -15.193 33.296 1.00 86.38 500 ALA A O 1
ATOM 3925 N N . ARG A 1 501 ? -30.969 -16.365 32.494 1.00 86.12 501 ARG A N 1
ATOM 3926 C CA . ARG A 1 501 ? -31.970 -15.734 33.374 1.00 86.12 501 ARG A CA 1
ATOM 3927 C C . ARG A 1 501 ? -31.650 -15.912 34.853 1.00 86.12 501 ARG A C 1
ATOM 3929 O O . ARG A 1 501 ? -31.789 -14.963 35.620 1.00 86.12 501 ARG A O 1
ATOM 3936 N N . LEU A 1 502 ? -31.238 -17.115 35.257 1.00 86.12 502 LEU A N 1
ATOM 3937 C CA . LEU A 1 502 ? -30.903 -17.395 36.648 1.00 86.12 502 LEU A CA 1
ATOM 3938 C C . LEU A 1 502 ? -29.728 -16.525 37.100 1.00 86.12 502 LEU A C 1
ATOM 3940 O O . LEU A 1 502 ? -29.847 -15.840 38.112 1.00 86.12 502 LEU A O 1
ATOM 3944 N N . LEU A 1 503 ? -28.644 -16.507 36.321 1.00 83.31 503 LEU A N 1
ATOM 3945 C CA . LEU A 1 503 ? -27.435 -15.746 36.627 1.00 83.31 503 LEU A CA 1
ATOM 3946 C C . LEU A 1 503 ? -27.669 -14.229 36.602 1.00 83.31 503 LEU A C 1
ATOM 3948 O O . LEU A 1 503 ? -27.157 -13.539 37.475 1.00 83.31 503 LEU A O 1
ATOM 3952 N N . SER A 1 504 ? -28.494 -13.713 35.687 1.00 80.00 504 SER A N 1
ATOM 3953 C CA . SER A 1 504 ? -28.849 -12.286 35.632 1.00 80.00 504 SER A CA 1
ATOM 3954 C C . SER A 1 504 ? -29.743 -11.818 36.789 1.00 80.00 504 SER A C 1
ATOM 3956 O O . SER A 1 504 ? -29.863 -10.621 37.012 1.00 80.00 504 SER A O 1
ATOM 3958 N N . SER A 1 505 ? -30.393 -12.729 37.522 1.00 76.62 505 SER A N 1
ATOM 3959 C CA . SER A 1 505 ? -31.375 -12.379 38.566 1.00 76.62 505 SER A CA 1
ATOM 3960 C C . SER A 1 505 ? -30.845 -12.447 40.002 1.00 76.62 505 SER A C 1
ATOM 3962 O O . SER A 1 505 ? -31.587 -12.168 40.945 1.00 76.62 505 SER A O 1
ATOM 3964 N N . GLY A 1 506 ? -29.586 -12.848 40.201 1.00 76.00 506 GLY A N 1
ATOM 3965 C CA . GLY A 1 506 ? -29.078 -13.169 41.530 1.00 76.00 506 GLY A CA 1
ATOM 3966 C C . GLY A 1 506 ? -27.597 -12.888 41.730 1.00 76.00 506 GLY A C 1
ATOM 3967 O O . GLY A 1 506 ? -26.801 -12.833 40.799 1.00 76.00 506 GLY A O 1
ATOM 3968 N N . SER A 1 507 ? -27.220 -12.750 42.999 1.00 80.94 507 SER A N 1
ATOM 3969 C CA . SER A 1 507 ? -25.822 -12.689 43.414 1.00 80.94 507 SER A CA 1
ATOM 3970 C C . SER A 1 507 ? -25.267 -14.104 43.545 1.00 80.94 507 SER A C 1
ATOM 3972 O O . SER A 1 507 ? -25.778 -14.871 44.356 1.00 80.94 507 SER A O 1
ATOM 3974 N N . PHE A 1 508 ? -24.227 -14.441 42.779 1.00 83.38 508 PHE A N 1
ATOM 3975 C CA . PHE A 1 508 ? -23.587 -15.765 42.770 1.00 83.38 508 PHE A CA 1
ATOM 3976 C C . PHE A 1 508 ? -22.095 -15.694 43.118 1.00 83.38 508 PHE A C 1
ATOM 3978 O O . PHE A 1 508 ? -21.330 -16.607 42.809 1.00 83.38 508 PHE A O 1
ATOM 3985 N N . GLY A 1 509 ? -21.667 -14.635 43.811 1.00 78.00 509 GLY A N 1
ATOM 3986 C CA . GLY A 1 509 ? -20.266 -14.424 44.172 1.00 78.00 509 GLY A CA 1
ATOM 3987 C C . GLY A 1 509 ? -19.681 -15.518 45.073 1.00 78.00 509 GLY A C 1
ATOM 3988 O O . GLY A 1 509 ? -18.463 -15.651 45.136 1.00 78.00 509 GLY A O 1
ATOM 3989 N N . ASN A 1 510 ? -20.521 -16.322 45.740 1.00 83.19 510 ASN A N 1
ATOM 3990 C CA . ASN A 1 510 ? -20.101 -17.446 46.588 1.00 83.19 510 ASN A CA 1
ATOM 3991 C C . ASN A 1 510 ? -20.197 -18.819 45.899 1.00 83.19 510 ASN A C 1
ATOM 3993 O O . ASN A 1 510 ? -19.938 -19.831 46.550 1.00 83.19 510 ASN A O 1
ATOM 3997 N N . LEU A 1 511 ? -20.627 -18.887 44.636 1.00 85.06 511 LEU A N 1
ATOM 3998 C CA . LEU A 1 511 ? -20.876 -20.157 43.962 1.00 85.06 511 LEU A CA 1
ATOM 3999 C C . LEU A 1 511 ? -19.555 -20.859 43.644 1.00 85.06 511 LEU A C 1
ATOM 4001 O O . LEU A 1 511 ? -18.810 -20.419 42.774 1.00 85.06 511 LEU A O 1
ATOM 4005 N N . GLU A 1 512 ? -19.286 -21.965 44.338 1.00 85.75 512 GLU A N 1
ATOM 4006 C CA . GLU A 1 512 ? -18.068 -22.758 44.169 1.00 85.75 512 GLU A CA 1
ATOM 4007 C C . GLU A 1 512 ? -18.306 -24.007 43.314 1.00 85.75 512 GLU A C 1
ATOM 4009 O O . GLU A 1 512 ? -17.403 -24.431 42.596 1.00 85.75 512 GLU A O 1
ATOM 4014 N N . ASN A 1 513 ? -19.510 -24.590 43.344 1.00 85.56 513 ASN A N 1
ATOM 4015 C CA . ASN A 1 513 ? -19.823 -25.815 42.609 1.00 85.56 513 ASN A CA 1
ATOM 4016 C C . ASN A 1 513 ? -21.092 -25.634 41.769 1.00 85.56 513 ASN A C 1
ATOM 4018 O O . ASN A 1 513 ? -22.186 -25.476 42.313 1.00 85.56 513 ASN A O 1
ATOM 4022 N N . LEU A 1 514 ? -20.969 -25.734 40.449 1.00 88.62 514 LEU A N 1
ATOM 4023 C CA . LEU A 1 514 ? -22.091 -25.684 39.517 1.00 88.62 514 LEU A CA 1
ATOM 4024 C C . LEU A 1 514 ? -22.219 -27.014 38.774 1.00 88.62 514 LEU A C 1
ATOM 4026 O O . LEU A 1 514 ? -21.299 -27.440 38.080 1.00 88.62 514 LEU A O 1
ATOM 4030 N N . SER A 1 515 ? -23.373 -27.664 38.902 1.00 87.81 515 SER A N 1
ATOM 4031 C CA . SER A 1 515 ? -23.713 -28.857 38.129 1.00 87.81 515 SER A CA 1
ATOM 4032 C C . SER A 1 515 ? -24.758 -28.537 37.068 1.00 87.81 515 SER A C 1
ATOM 4034 O O . SER A 1 515 ? -25.900 -28.199 37.380 1.00 87.81 515 SER A O 1
ATOM 4036 N N . LEU A 1 516 ? -24.351 -28.682 35.811 1.00 87.69 516 LEU A N 1
ATOM 4037 C CA . LEU A 1 516 ? -25.188 -28.611 34.614 1.00 87.69 516 LEU A CA 1
ATOM 4038 C C . LEU A 1 516 ? -25.417 -30.010 34.024 1.00 87.69 516 LEU A C 1
ATOM 4040 O O . LEU A 1 516 ? -25.798 -30.141 32.863 1.00 87.69 516 LEU A O 1
ATOM 4044 N N . ALA A 1 517 ? -25.162 -31.063 34.802 1.00 85.56 517 ALA A N 1
ATOM 4045 C CA . ALA A 1 517 ? -25.277 -32.430 34.326 1.00 85.56 517 ALA A CA 1
ATOM 4046 C C . ALA A 1 517 ? -26.696 -32.743 33.824 1.00 85.56 517 ALA A C 1
ATOM 4048 O O . ALA A 1 517 ? -27.682 -32.387 34.470 1.00 85.56 517 ALA A O 1
ATOM 4049 N N . PHE A 1 518 ? -26.785 -33.459 32.703 1.00 8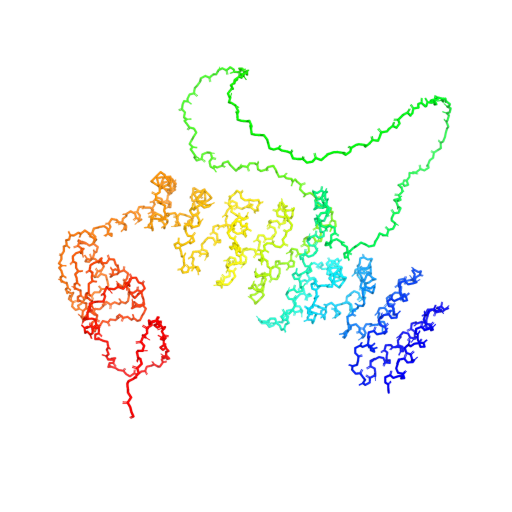6.88 518 PHE A N 1
ATOM 4050 C CA . PHE A 1 518 ? -28.032 -33.877 32.058 1.00 86.88 518 PHE A CA 1
ATOM 4051 C C . PHE A 1 518 ? -28.954 -32.717 31.649 1.00 86.88 518 PHE A C 1
ATOM 4053 O O . PHE A 1 518 ? -30.170 -32.892 31.630 1.00 86.88 518 PHE A O 1
ATOM 4060 N N . THR A 1 519 ? -28.396 -31.542 31.345 1.00 90.44 519 THR A N 1
ATOM 4061 C CA . THR A 1 519 ? -29.149 -30.375 30.852 1.00 90.44 519 THR A CA 1
ATOM 4062 C C . THR A 1 519 ? -28.974 -30.167 29.343 1.00 90.44 519 THR A C 1
ATOM 4064 O O . THR A 1 519 ? -28.064 -30.721 28.726 1.00 90.44 519 THR A O 1
ATOM 4067 N N . ASN A 1 520 ? -29.825 -29.329 28.743 1.00 89.00 520 ASN A N 1
ATOM 4068 C CA . ASN A 1 520 ? -29.779 -28.966 27.321 1.00 89.00 520 ASN A CA 1
ATOM 4069 C C . ASN A 1 520 ? -28.958 -27.688 27.059 1.00 89.00 520 ASN A C 1
ATOM 4071 O O . ASN A 1 520 ? -29.245 -26.950 26.117 1.00 89.00 520 ASN A O 1
ATOM 4075 N N . VAL A 1 521 ? -27.969 -27.391 27.905 1.00 88.62 521 VAL A N 1
ATOM 4076 C CA . VAL A 1 521 ? -27.043 -26.266 27.695 1.00 88.62 521 VAL A CA 1
ATOM 4077 C C . VAL A 1 521 ? -26.045 -26.575 26.574 1.00 88.62 521 VAL A C 1
ATOM 4079 O O . VAL A 1 521 ? -25.622 -27.724 26.399 1.00 88.62 521 VAL A O 1
ATOM 4082 N N . THR A 1 522 ? -25.660 -25.546 25.823 1.00 88.00 522 THR A N 1
ATOM 4083 C CA . THR A 1 522 ? -24.696 -25.611 24.713 1.00 88.00 522 THR A CA 1
ATOM 4084 C C . THR A 1 522 ? -23.445 -24.789 25.032 1.00 88.00 522 THR A C 1
ATOM 4086 O O . THR A 1 522 ? -23.347 -24.157 26.083 1.00 88.00 522 THR A O 1
ATOM 4089 N N . SER A 1 523 ? -22.466 -24.740 24.123 1.00 86.19 523 SER A N 1
ATOM 4090 C CA . SER A 1 523 ? -21.277 -23.889 24.294 1.00 86.19 523 SER A CA 1
ATOM 4091 C C . SER A 1 523 ? -21.585 -22.388 24.409 1.00 86.19 523 SER A C 1
ATOM 4093 O O . SER A 1 523 ? -20.712 -21.641 24.843 1.00 86.19 523 SER A O 1
ATOM 4095 N N . ALA A 1 524 ? -22.801 -21.939 24.072 1.00 84.38 524 ALA A N 1
ATOM 4096 C CA . ALA A 1 524 ? -23.220 -20.546 24.233 1.00 84.38 524 ALA A CA 1
ATOM 4097 C C . ALA A 1 524 ? -23.225 -20.088 25.705 1.00 84.38 524 ALA A C 1
ATOM 4099 O O . ALA A 1 524 ? -22.980 -18.918 25.986 1.00 84.38 524 ALA A O 1
ATOM 4100 N N . CYS A 1 525 ? -23.429 -20.993 26.672 1.00 85.44 525 CYS A N 1
ATOM 4101 C CA . CYS A 1 525 ? -23.399 -20.611 28.085 1.00 85.44 525 CYS A CA 1
ATOM 4102 C C . CYS A 1 525 ? -22.000 -20.286 28.634 1.00 85.44 525 CYS A C 1
ATOM 4104 O O . CYS A 1 525 ? -21.902 -19.725 29.729 1.00 85.44 525 CYS A O 1
ATOM 4106 N N . ALA A 1 526 ? -20.922 -20.597 27.899 1.00 83.88 526 ALA A N 1
ATOM 4107 C CA . ALA A 1 526 ? -19.549 -20.337 28.334 1.00 83.88 526 ALA A CA 1
ATOM 4108 C C . ALA A 1 526 ? -19.327 -18.858 28.708 1.00 83.88 526 ALA A C 1
ATOM 4110 O O . ALA A 1 526 ? -18.685 -18.577 29.719 1.00 83.88 526 ALA A O 1
ATOM 4111 N N . GLU A 1 527 ? -19.938 -17.924 27.970 1.00 82.19 527 GLU A N 1
ATOM 4112 C CA . GLU A 1 527 ? -19.860 -16.477 28.228 1.00 82.19 527 GLU A CA 1
ATOM 4113 C C . GLU A 1 527 ? -20.447 -16.057 29.583 1.00 82.19 527 GLU A C 1
ATOM 4115 O O . GLU A 1 527 ? -20.045 -15.047 30.161 1.00 82.19 527 GLU A O 1
ATOM 4120 N N . HIS A 1 528 ? -21.398 -16.824 30.116 1.00 83.50 528 HIS A N 1
ATOM 4121 C CA . HIS A 1 528 ? -21.970 -16.572 31.436 1.00 83.50 528 HIS A CA 1
ATOM 4122 C C . HIS A 1 528 ? -21.147 -17.226 32.548 1.00 83.50 528 HIS A C 1
ATOM 4124 O O . HIS A 1 528 ? -21.018 -16.663 33.634 1.00 83.50 528 HIS A O 1
ATOM 4130 N N . LEU A 1 529 ? -20.558 -18.392 32.277 1.00 83.94 529 LEU A N 1
ATOM 4131 C CA . LEU A 1 529 ? -19.770 -19.146 33.253 1.00 83.94 529 LEU A CA 1
ATOM 4132 C C . LEU A 1 529 ? -18.464 -18.437 33.626 1.00 83.94 529 LEU A C 1
ATOM 4134 O O . LEU A 1 529 ? -18.105 -18.424 34.801 1.00 83.94 529 LEU A O 1
ATOM 4138 N N . ILE A 1 530 ? -17.799 -17.781 32.667 1.00 83.12 530 ILE A N 1
ATOM 4139 C CA . ILE A 1 530 ? -16.567 -17.009 32.922 1.00 83.12 530 ILE A CA 1
ATOM 4140 C C . ILE A 1 530 ? -16.778 -15.819 33.874 1.00 83.12 530 ILE A C 1
ATOM 4142 O O . ILE A 1 530 ? -15.816 -15.302 34.434 1.00 83.12 530 ILE A O 1
ATOM 4146 N N . LYS A 1 531 ? -18.027 -15.373 34.071 1.00 80.44 531 LYS A N 1
ATOM 4147 C CA . LYS A 1 531 ? -18.359 -14.232 34.938 1.00 80.44 531 LYS A CA 1
ATOM 4148 C C . LYS A 1 531 ? -18.394 -14.610 36.423 1.00 80.44 531 LYS A C 1
ATOM 4150 O O . LYS A 1 531 ? -18.391 -13.714 37.264 1.00 80.44 531 LYS A O 1
ATOM 4155 N N . LEU A 1 532 ? -18.434 -15.905 36.756 1.00 82.69 532 LEU A N 1
ATOM 4156 C CA . LEU A 1 532 ? -18.519 -16.406 38.130 1.00 82.69 532 LEU A CA 1
ATOM 4157 C C . LEU A 1 532 ? -17.134 -16.381 38.808 1.00 82.69 532 LEU A C 1
ATOM 4159 O O . LEU A 1 532 ? -16.283 -17.206 38.482 1.00 82.69 532 LEU A O 1
ATOM 4163 N N . PRO A 1 533 ? -16.894 -15.489 39.788 1.00 76.31 533 PRO A N 1
ATOM 4164 C CA . PRO A 1 533 ? -15.543 -15.225 40.297 1.00 76.31 533 PRO A CA 1
ATOM 4165 C C . PRO A 1 533 ? -14.986 -16.325 41.215 1.00 76.31 533 PRO A C 1
ATOM 4167 O O . PRO A 1 533 ? -13.775 -16.412 41.396 1.00 76.31 533 PRO A O 1
ATOM 4170 N N . SER A 1 534 ? -15.856 -17.146 41.813 1.00 79.94 534 SER A N 1
ATOM 4171 C CA . SER A 1 534 ? -15.496 -18.120 42.858 1.00 79.94 534 SER A CA 1
ATOM 4172 C C . SER A 1 534 ? -15.707 -19.577 42.437 1.00 79.94 534 SER A C 1
ATOM 4174 O O . SER A 1 534 ? -15.598 -20.472 43.276 1.00 79.94 534 SER A O 1
ATOM 4176 N N . LEU A 1 535 ? -16.022 -19.834 41.162 1.00 82.62 535 LEU A N 1
ATOM 4177 C CA . LEU A 1 535 ? -16.376 -21.169 40.686 1.00 82.62 535 LEU A CA 1
ATOM 4178 C C . LEU A 1 535 ? -15.148 -22.090 40.685 1.00 82.62 535 LEU A C 1
ATOM 4180 O O . LEU A 1 535 ? -14.187 -21.850 39.963 1.00 82.62 535 LEU A O 1
ATOM 4184 N N . LYS A 1 536 ? -15.188 -23.160 41.486 1.00 82.12 536 LYS A N 1
ATOM 4185 C CA . LYS A 1 536 ? -14.109 -24.152 41.643 1.00 82.12 536 LYS A CA 1
ATOM 4186 C C . LYS A 1 536 ? -14.403 -25.470 40.933 1.00 82.12 536 LYS A C 1
ATOM 4188 O O . LYS A 1 536 ? -13.479 -26.171 40.537 1.00 82.12 536 LYS A O 1
ATOM 4193 N N . GLN A 1 537 ? -15.677 -25.840 40.818 1.00 81.25 537 GLN A N 1
ATOM 4194 C CA . GLN A 1 537 ? -16.118 -27.100 40.226 1.00 81.25 537 GLN A CA 1
ATOM 4195 C C . GLN A 1 537 ? -17.268 -26.855 39.251 1.00 81.25 537 GLN A C 1
ATOM 4197 O O . GLN A 1 537 ? -18.286 -26.270 39.620 1.00 81.25 537 GLN A O 1
ATOM 4202 N N . LEU A 1 538 ? -17.119 -27.350 38.024 1.00 87.94 538 LEU A N 1
ATOM 4203 C CA . LEU A 1 538 ? -18.133 -27.286 36.977 1.00 87.94 538 LEU A CA 1
ATOM 4204 C C . LEU A 1 538 ? -18.377 -28.696 36.427 1.00 87.94 538 LEU A C 1
ATOM 4206 O O . LEU A 1 538 ? -17.463 -29.316 35.890 1.00 87.94 538 LEU A O 1
ATOM 4210 N N . ASN A 1 539 ? -19.603 -29.201 36.556 1.00 84.69 539 ASN A N 1
ATOM 4211 C CA . ASN A 1 539 ? -20.001 -30.500 36.015 1.00 84.69 539 ASN A CA 1
ATOM 4212 C C . ASN A 1 539 ? -20.860 -30.309 34.756 1.00 84.69 539 ASN A C 1
ATOM 4214 O O . ASN A 1 539 ? -21.970 -29.788 34.841 1.00 84.69 539 ASN A O 1
ATOM 4218 N N . LEU A 1 540 ? -20.346 -30.754 33.607 1.00 86.12 540 LEU A N 1
ATOM 4219 C CA . LEU A 1 540 ? -20.978 -30.656 32.282 1.00 86.12 540 LEU A CA 1
ATOM 4220 C C . LEU A 1 540 ? -21.437 -32.023 31.739 1.00 86.12 540 LEU A C 1
ATOM 4222 O O . LEU A 1 540 ? -21.641 -32.179 30.535 1.00 86.12 540 LEU A O 1
ATOM 4226 N N . TRP A 1 541 ? -21.564 -33.035 32.602 1.00 83.56 541 TRP A N 1
ATOM 4227 C CA . TRP A 1 541 ? -21.876 -34.405 32.195 1.00 83.56 541 TRP A CA 1
ATOM 4228 C C . TRP A 1 541 ? -23.161 -34.493 31.360 1.00 83.56 541 TRP A C 1
ATOM 4230 O O . TRP A 1 541 ? -24.206 -34.004 31.777 1.00 83.56 541 TRP A O 1
ATOM 4240 N N . SER A 1 542 ? -23.116 -35.166 30.206 1.00 85.06 542 SER A N 1
ATOM 4241 C CA . SER A 1 542 ? -24.281 -35.355 29.323 1.00 85.06 542 SER A CA 1
ATOM 4242 C C . SER A 1 542 ? -24.965 -34.039 28.894 1.00 85.06 542 SER A C 1
ATOM 4244 O O . SER A 1 542 ? -26.190 -33.928 28.963 1.00 85.06 542 SER A O 1
ATOM 4246 N N . THR A 1 543 ? -24.177 -33.053 28.453 1.00 86.19 543 THR A N 1
ATOM 4247 C CA . THR A 1 543 ? -24.643 -31.778 27.862 1.00 86.19 543 THR A CA 1
ATOM 4248 C C . THR A 1 543 ? -24.215 -31.653 26.392 1.00 86.19 543 THR A C 1
ATOM 4250 O O . THR A 1 543 ? -23.427 -32.464 25.906 1.00 86.19 543 THR A O 1
ATOM 4253 N N . GLN A 1 544 ? -24.701 -30.633 25.670 1.00 86.56 544 GLN A N 1
ATOM 4254 C CA . GLN A 1 544 ? -24.288 -30.318 24.286 1.00 86.56 544 GLN A CA 1
ATOM 4255 C C . GLN A 1 544 ? -23.117 -29.317 24.242 1.00 86.56 544 GLN A C 1
ATOM 4257 O O . GLN A 1 544 ? -22.959 -28.541 23.297 1.00 86.56 544 GLN A O 1
ATOM 4262 N N . PHE A 1 545 ? -22.303 -29.289 25.294 1.00 85.94 545 PHE A N 1
ATOM 4263 C CA . PHE A 1 545 ? -21.183 -28.368 25.427 1.00 85.94 545 PHE A CA 1
ATOM 4264 C C . PHE A 1 545 ? -19.969 -28.874 24.623 1.00 85.94 545 PHE A C 1
ATOM 4266 O O . PHE A 1 545 ? -19.391 -29.905 24.955 1.00 85.94 545 PHE A O 1
ATOM 4273 N N . GLY A 1 546 ? -19.598 -28.169 23.547 1.00 81.12 546 GLY A N 1
ATOM 4274 C CA . GLY A 1 546 ? -18.519 -28.572 22.629 1.00 81.12 546 GLY A CA 1
ATOM 4275 C C . GLY A 1 546 ? -17.162 -27.890 22.862 1.00 81.12 546 GLY A C 1
ATOM 4276 O O . GLY A 1 546 ? -17.023 -26.993 23.697 1.00 81.12 546 GLY A O 1
ATOM 4277 N N . ASP A 1 547 ? -16.167 -28.263 22.048 1.00 73.38 547 ASP A N 1
ATOM 4278 C CA . ASP A 1 547 ? -14.767 -27.801 22.143 1.00 73.38 547 ASP A CA 1
ATOM 4279 C C . ASP A 1 547 ? -14.598 -26.275 22.073 1.00 73.38 547 ASP A C 1
ATOM 4281 O O . ASP A 1 547 ? -13.693 -25.715 22.693 1.00 73.38 547 ASP A O 1
ATOM 4285 N N . ALA A 1 548 ? -15.476 -25.580 21.343 1.00 74.69 548 ALA A N 1
ATOM 4286 C CA . ALA A 1 548 ? -15.459 -24.120 21.254 1.00 74.69 548 ALA A CA 1
ATOM 4287 C C . ALA A 1 548 ? -15.704 -23.454 22.622 1.00 74.69 548 ALA A C 1
ATOM 4289 O O . ALA A 1 548 ? -15.012 -22.500 22.977 1.00 74.69 548 ALA A O 1
ATOM 4290 N N . GLY A 1 549 ? -16.635 -23.995 23.415 1.00 78.56 549 GLY A N 1
ATOM 4291 C CA . GLY A 1 549 ? -16.912 -23.507 24.768 1.00 78.56 549 GLY A CA 1
ATOM 4292 C C . GLY A 1 549 ? -15.784 -23.842 25.744 1.00 78.56 549 GLY A C 1
ATOM 4293 O O . GLY A 1 549 ? -15.436 -23.021 26.590 1.00 78.56 549 GLY A O 1
ATOM 4294 N N . LEU A 1 550 ? -15.163 -25.019 25.603 1.00 77.75 550 LEU A N 1
ATOM 4295 C CA . LEU A 1 550 ? -14.027 -25.423 26.441 1.00 77.75 550 LEU A CA 1
ATOM 4296 C C . LEU A 1 550 ? -12.805 -24.532 26.206 1.00 77.75 550 LEU A C 1
ATOM 4298 O O . LEU A 1 550 ? -12.137 -24.154 27.168 1.00 77.75 550 LEU A O 1
ATOM 4302 N N . ARG A 1 551 ? -12.545 -24.148 24.951 1.00 74.06 551 ARG A N 1
ATOM 4303 C CA . ARG A 1 551 ? -11.478 -23.200 24.610 1.00 74.06 551 ARG A CA 1
ATOM 4304 C C . ARG A 1 551 ? -11.694 -21.853 25.302 1.00 74.06 551 ARG A C 1
ATOM 4306 O O . ARG A 1 551 ? -10.792 -21.395 25.998 1.00 74.06 551 ARG A O 1
ATOM 4313 N N . LEU A 1 552 ? -12.902 -21.290 25.205 1.00 76.12 552 LEU A N 1
ATOM 4314 C CA . LEU A 1 552 ? -13.262 -20.032 25.874 1.00 76.12 552 LEU A CA 1
ATOM 4315 C C . LEU A 1 552 ? -13.064 -20.097 27.394 1.00 76.12 552 LEU A C 1
ATOM 4317 O O . LEU A 1 552 ? -12.463 -19.188 27.969 1.00 76.12 552 LEU A O 1
ATOM 4321 N N . LEU A 1 553 ? -13.522 -21.180 28.035 1.00 78.94 553 LEU A N 1
ATOM 4322 C CA . LEU A 1 553 ? -13.314 -21.397 29.469 1.00 78.94 553 LEU A CA 1
ATOM 4323 C C . LEU A 1 553 ? -11.820 -21.480 29.810 1.00 78.94 553 LEU A C 1
ATOM 4325 O O . LEU A 1 553 ? -11.387 -20.832 30.755 1.00 78.94 553 LEU A O 1
ATOM 4329 N N . SER A 1 554 ? -11.025 -22.221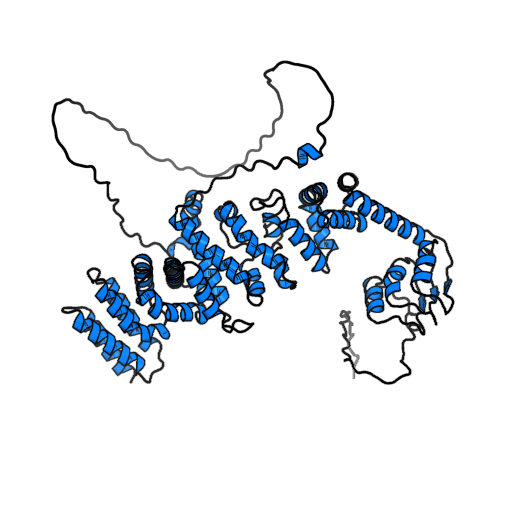 29.033 1.00 69.62 554 SER A N 1
ATOM 4330 C CA . SER A 1 554 ? -9.585 -22.378 29.283 1.00 69.62 554 SER A CA 1
ATOM 4331 C C . SER A 1 554 ? -8.789 -21.076 29.133 1.00 69.62 554 SER A C 1
ATOM 4333 O O . SER A 1 554 ? -7.850 -20.838 29.889 1.00 69.62 554 SER A O 1
ATOM 4335 N N . GLU A 1 555 ? -9.186 -20.210 28.198 1.00 65.88 555 GLU A N 1
ATOM 4336 C CA . GLU A 1 555 ? -8.531 -18.920 27.956 1.00 65.88 555 GLU A CA 1
ATOM 4337 C C . GLU A 1 555 ? -8.799 -17.909 29.079 1.00 65.88 555 GLU A C 1
ATOM 4339 O O . GLU A 1 555 ? -7.921 -17.113 29.408 1.00 65.88 555 GLU A O 1
ATOM 4344 N N . HIS A 1 556 ? -9.991 -17.948 29.684 1.00 65.31 556 HIS A N 1
ATOM 4345 C CA . HIS A 1 556 ? -10.420 -16.975 30.698 1.00 65.31 556 HIS A CA 1
ATOM 4346 C C . HIS A 1 556 ? -10.244 -17.470 32.142 1.00 65.31 556 HIS A C 1
ATOM 4348 O O . HIS A 1 556 ? -10.191 -16.661 33.067 1.00 65.31 556 HIS A O 1
ATOM 4354 N N . LEU A 1 557 ? -10.118 -18.783 32.349 1.00 61.62 557 LEU A N 1
ATOM 4355 C CA . LEU A 1 557 ? -9.891 -19.413 33.650 1.00 61.62 557 LEU A CA 1
ATOM 4356 C C . LEU A 1 557 ? -8.473 -20.024 33.671 1.00 61.62 557 LEU A C 1
ATOM 4358 O O . LEU A 1 557 ? -8.288 -21.168 33.272 1.00 61.62 557 LEU A O 1
ATOM 4362 N N . SER A 1 558 ? -7.444 -19.288 34.113 1.00 43.84 558 SER A N 1
ATOM 4363 C CA . SER A 1 558 ? -6.061 -19.809 34.242 1.00 43.84 558 SER A CA 1
ATOM 4364 C C . SER A 1 558 ? -5.251 -19.122 35.363 1.00 43.84 558 SER A C 1
ATOM 4366 O O . SER A 1 558 ? -5.292 -17.896 35.435 1.00 43.84 558 SER A O 1
ATOM 4368 N N . PRO A 1 559 ? -4.383 -19.826 36.132 1.00 45.31 559 PRO A N 1
ATOM 4369 C CA . PRO A 1 559 ? -4.496 -21.176 36.677 1.00 45.31 559 PRO A CA 1
ATOM 4370 C C . PRO A 1 559 ? -4.894 -21.142 38.171 1.00 45.31 559 PRO A C 1
ATOM 4372 O O . PRO A 1 559 ? -4.453 -20.293 38.947 1.00 45.31 559 PRO A O 1
ATOM 4375 N N . PHE A 1 560 ? -5.689 -22.121 38.599 1.00 36.06 560 PHE A N 1
ATOM 4376 C CA . PHE A 1 560 ? -5.843 -22.451 40.017 1.00 36.06 560 PHE A CA 1
ATOM 4377 C C . PHE A 1 560 ? -4.457 -22.722 40.646 1.00 36.06 560 PHE A C 1
ATOM 4379 O O . PHE A 1 560 ? -3.618 -23.345 39.989 1.00 36.06 560 PHE A O 1
ATOM 4386 N N . PRO A 1 561 ? -4.179 -22.295 41.895 1.00 24.77 561 PRO A N 1
ATOM 4387 C CA . PRO A 1 561 ? -2.941 -22.678 42.570 1.00 24.77 561 PRO A CA 1
ATOM 4388 C C . PRO A 1 561 ? -2.864 -24.212 42.686 1.00 24.77 561 PRO A C 1
ATOM 4390 O O . PRO A 1 561 ? -3.909 -24.867 42.756 1.00 24.77 561 PRO A O 1
ATOM 4393 N N . PRO A 1 562 ? -1.655 -24.806 42.707 1.00 28.95 562 PRO A N 1
ATOM 4394 C CA . PRO A 1 562 ? -1.476 -26.250 42.719 1.00 28.95 562 PRO A CA 1
ATOM 4395 C C . PRO A 1 562 ? -1.889 -26.796 44.087 1.00 28.95 562 PRO A C 1
ATOM 4397 O O . PRO A 1 562 ? -1.096 -26.880 45.020 1.00 28.95 562 PRO A O 1
ATOM 4400 N N . VAL A 1 563 ? -3.161 -27.154 44.212 1.00 27.16 563 VAL A N 1
ATOM 4401 C CA . VAL A 1 563 ? -3.659 -28.059 45.246 1.00 27.16 563 VAL A CA 1
ATOM 4402 C C . VAL A 1 563 ? -3.661 -29.453 44.610 1.00 27.16 563 VAL A C 1
ATOM 4404 O O . VAL A 1 563 ? -4.137 -29.580 43.479 1.00 27.16 563 VAL A O 1
ATOM 4407 N N . PRO A 1 564 ? -3.130 -30.500 45.263 1.00 28.23 564 PRO A N 1
ATOM 4408 C CA . PRO A 1 564 ? -2.949 -31.826 44.665 1.00 28.23 564 PRO A CA 1
ATOM 4409 C C . PRO A 1 564 ? -4.270 -32.611 44.523 1.00 28.23 564 PRO A C 1
ATOM 4411 O O . PRO A 1 564 ? -4.354 -33.771 44.906 1.00 28.23 564 PRO A O 1
ATOM 4414 N N . SER A 1 565 ? -5.323 -31.993 43.979 1.00 26.36 565 SER A N 1
ATOM 4415 C CA . SER A 1 565 ? -6.615 -32.647 43.741 1.00 26.36 565 SER A CA 1
ATOM 4416 C C . SER A 1 565 ? -7.270 -32.316 42.396 1.00 26.36 565 SER A C 1
ATOM 4418 O O . SER A 1 565 ? -8.450 -32.610 42.216 1.00 26.36 565 SER A O 1
ATOM 4420 N N . LEU A 1 566 ? -6.547 -31.749 41.423 1.00 28.83 566 LEU A N 1
ATOM 4421 C CA . LEU A 1 566 ? -7.027 -31.659 40.033 1.00 28.83 566 LEU A CA 1
ATOM 4422 C C . LEU A 1 566 ? -6.826 -32.989 39.278 1.00 28.83 566 LEU A C 1
ATOM 4424 O O . LEU A 1 566 ? -6.404 -33.003 38.126 1.00 28.83 566 LEU A O 1
ATOM 4428 N N . THR A 1 567 ? -7.110 -34.116 39.933 1.00 31.41 567 THR A N 1
ATOM 4429 C CA . THR A 1 567 ? -7.087 -35.445 39.304 1.00 31.41 567 THR A CA 1
ATOM 4430 C C . THR A 1 567 ? -8.457 -36.072 39.094 1.00 31.41 567 THR A C 1
ATOM 4432 O O . THR A 1 567 ? -8.554 -36.963 38.266 1.00 31.41 567 THR A O 1
ATOM 4435 N N . GLU A 1 568 ? -9.544 -35.602 39.698 1.00 36.44 568 GLU A N 1
ATOM 4436 C CA . GLU A 1 568 ? -10.879 -36.164 39.436 1.00 36.44 568 GLU A CA 1
ATOM 4437 C C . GLU A 1 568 ? -11.881 -35.012 39.587 1.00 36.44 568 GLU A C 1
ATOM 4439 O O . GLU A 1 568 ? -12.081 -34.494 40.679 1.00 36.44 568 GLU A O 1
ATOM 4444 N N . THR A 1 569 ? -12.454 -34.415 38.538 1.00 31.06 569 THR A N 1
ATOM 4445 C CA . THR A 1 569 ? -13.750 -34.842 37.978 1.00 31.06 569 THR A CA 1
ATOM 4446 C C . THR A 1 569 ? -14.088 -33.984 36.733 1.00 31.06 569 THR A C 1
ATOM 4448 O O . THR A 1 569 ? -15.048 -33.221 36.726 1.00 31.06 569 THR A O 1
ATOM 4451 N N . LEU A 1 570 ? -13.299 -34.068 35.660 1.00 32.03 570 LEU A N 1
ATOM 4452 C CA . LEU A 1 570 ? -13.788 -33.790 34.299 1.00 32.03 570 LEU A CA 1
ATOM 4453 C C . LEU A 1 570 ? -13.981 -35.155 33.637 1.00 32.03 570 LEU A C 1
ATOM 4455 O O . LEU A 1 570 ? -13.106 -35.649 32.932 1.00 32.03 570 LEU A O 1
ATOM 4459 N N . HIS A 1 571 ? -15.097 -35.824 33.935 1.00 31.97 571 HIS A N 1
ATOM 4460 C CA . HIS A 1 571 ? -15.436 -37.057 33.232 1.00 31.97 571 HIS A CA 1
ATOM 4461 C C . HIS A 1 571 ? -15.904 -36.703 31.811 1.00 31.97 571 HIS A C 1
ATOM 4463 O O . HIS A 1 571 ? -17.062 -36.358 31.590 1.00 31.97 571 HIS A O 1
ATOM 4469 N N . LEU A 1 572 ? -14.978 -36.770 30.855 1.00 32.91 572 LEU A N 1
ATOM 4470 C CA . LEU A 1 572 ? -15.210 -36.646 29.415 1.00 32.91 572 LEU A CA 1
ATOM 4471 C C . LEU A 1 572 ? -14.842 -37.981 28.738 1.00 32.91 572 LEU A C 1
ATOM 4473 O O . LEU A 1 572 ? -13.652 -38.250 28.603 1.00 32.91 572 LEU A O 1
ATOM 4477 N N . TRP A 1 573 ? -15.824 -38.817 28.340 1.00 31.55 573 TRP A N 1
ATOM 4478 C CA . TRP A 1 573 ? -15.700 -39.893 27.314 1.00 31.55 573 TRP A CA 1
ATOM 4479 C C . TRP A 1 573 ? -17.043 -40.651 27.069 1.00 31.55 573 TRP A C 1
ATOM 4481 O O . TRP A 1 573 ? -17.832 -40.720 28.009 1.00 31.55 573 TRP A O 1
ATOM 4491 N N . PRO A 1 574 ? -17.233 -41.431 25.966 1.00 32.09 574 PRO A N 1
ATOM 4492 C CA . PRO A 1 574 ? -17.407 -41.117 24.529 1.00 32.09 574 PRO A CA 1
A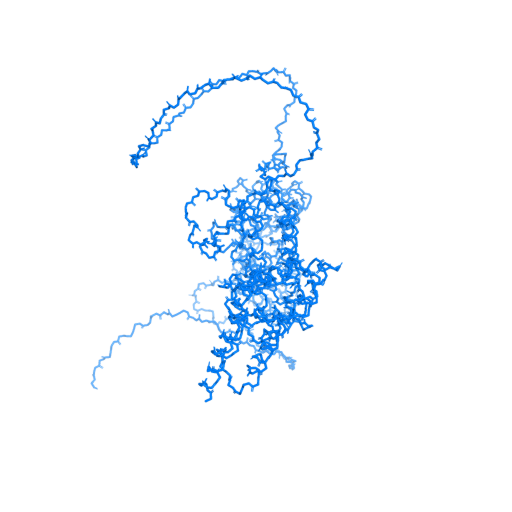TOM 4493 C C . PRO A 1 574 ? -18.889 -40.963 24.097 1.00 32.09 574 PRO A C 1
ATOM 4495 O O . PRO A 1 574 ? -19.792 -41.367 24.829 1.00 32.09 574 PRO A O 1
ATOM 4498 N N . PRO A 1 575 ? -19.159 -40.506 22.855 1.00 33.53 575 PRO A N 1
ATOM 4499 C CA . PRO A 1 575 ? -20.485 -40.598 22.252 1.00 33.53 575 PRO A CA 1
ATOM 4500 C C . PRO A 1 575 ? -20.847 -42.052 21.913 1.00 33.53 575 PRO A C 1
ATOM 4502 O O . PRO A 1 575 ? -20.140 -42.754 21.190 1.00 33.53 575 PRO A O 1
ATOM 4505 N N . SER A 1 576 ? -22.003 -42.494 22.393 1.00 32.69 576 SER A N 1
ATOM 4506 C CA . SER A 1 576 ? -22.681 -43.701 21.933 1.00 32.69 576 SER A CA 1
ATOM 4507 C C . SER A 1 576 ? -23.449 -43.406 20.636 1.00 32.69 576 SER A C 1
ATOM 4509 O O . SER A 1 576 ? -24.644 -43.153 20.716 1.00 32.69 576 SER A O 1
ATOM 4511 N N . HIS A 1 577 ? -22.765 -43.351 19.480 1.00 30.88 577 HIS A N 1
ATOM 4512 C CA . HIS A 1 577 ? -23.255 -43.648 18.108 1.00 30.88 577 HIS A CA 1
ATOM 4513 C C . HIS A 1 577 ? -22.158 -43.334 17.047 1.00 30.88 577 HIS A C 1
ATOM 4515 O O . HIS A 1 577 ? -21.244 -42.567 17.344 1.00 30.88 577 HIS A O 1
ATOM 4521 N N . PRO A 1 578 ? -22.159 -43.992 15.860 1.00 29.83 578 PRO A N 1
ATOM 4522 C CA . PRO A 1 578 ? -20.959 -44.211 15.036 1.00 29.83 578 PRO A CA 1
ATOM 4523 C C . PRO A 1 578 ? -20.440 -42.939 14.331 1.00 29.83 578 PRO A C 1
ATOM 4525 O O . PRO A 1 578 ? -21.185 -41.972 14.179 1.00 29.83 578 PRO A O 1
ATOM 4528 N N . PRO A 1 579 ? -19.163 -42.927 13.896 1.00 32.00 579 PRO A N 1
ATOM 4529 C CA . PRO A 1 579 ? -18.445 -41.706 13.557 1.00 32.00 579 PRO A CA 1
ATOM 4530 C C . PRO A 1 579 ? -18.783 -41.199 12.152 1.00 32.00 579 PRO A C 1
ATOM 4532 O O . PRO A 1 579 ? -18.766 -41.955 11.181 1.00 32.00 579 PRO A O 1
ATOM 4535 N N . VAL A 1 580 ? -18.975 -39.887 12.036 1.00 26.53 580 VAL A N 1
ATOM 4536 C CA . VAL A 1 580 ? -18.715 -39.144 10.796 1.00 26.53 580 VAL A CA 1
ATOM 4537 C C . VAL A 1 580 ? -17.323 -38.510 10.967 1.00 26.53 580 VAL A C 1
ATOM 4539 O O . VAL A 1 580 ? -17.074 -37.908 12.012 1.00 26.53 580 VAL A O 1
ATOM 4542 N N . PRO A 1 581 ? -16.368 -38.697 10.038 1.00 27.86 581 PRO A N 1
ATOM 4543 C CA . PRO A 1 581 ? -14.958 -38.449 10.317 1.00 27.86 581 PRO A CA 1
ATOM 4544 C C . PRO A 1 581 ? -14.596 -36.976 10.111 1.00 27.86 581 PRO A C 1
ATOM 4546 O O . PRO A 1 581 ? -14.701 -36.481 8.994 1.00 27.86 581 PRO A O 1
ATOM 4549 N N . VAL A 1 582 ? -14.076 -36.300 11.141 1.00 25.64 582 VAL A N 1
ATOM 4550 C CA . VAL A 1 582 ? -13.232 -35.105 10.956 1.00 25.64 582 VAL A CA 1
ATOM 4551 C C . VAL A 1 582 ? -12.069 -35.122 11.957 1.00 25.64 582 VAL A C 1
ATOM 4553 O O . VAL A 1 582 ? -12.218 -34.838 13.137 1.00 25.64 582 VAL A O 1
ATOM 4556 N N . VAL A 1 583 ? -10.922 -35.549 11.426 1.00 26.28 583 VAL A N 1
ATOM 4557 C CA . VAL A 1 583 ? -9.521 -35.200 11.728 1.00 26.28 583 VAL A CA 1
ATOM 4558 C C . VAL A 1 583 ? -9.195 -34.693 13.145 1.00 26.28 583 VAL A C 1
ATOM 4560 O O . VAL A 1 583 ? -9.327 -33.518 13.473 1.00 26.28 583 VAL A O 1
ATOM 4563 N N . SER A 1 584 ? -8.633 -35.606 13.940 1.00 26.33 584 SER A N 1
ATOM 4564 C CA . SER A 1 584 ? -7.887 -35.343 15.173 1.00 26.33 584 SER A CA 1
ATOM 4565 C C . SER A 1 584 ? -6.537 -34.682 14.870 1.00 26.33 584 SER A C 1
ATOM 4567 O O . SER A 1 584 ? -5.766 -35.194 14.060 1.00 26.33 584 SER A O 1
ATOM 4569 N N . SER A 1 585 ? -6.221 -33.584 15.561 1.00 24.02 585 SER A N 1
ATOM 4570 C CA . SER A 1 585 ? -4.842 -33.118 15.728 1.00 24.02 585 SER A CA 1
ATOM 4571 C C . SER A 1 585 ? -4.672 -32.529 17.133 1.00 24.02 585 SER A C 1
ATOM 4573 O O . SER A 1 585 ? -5.088 -31.406 17.413 1.00 24.02 585 SER A O 1
ATOM 4575 N N . CYS A 1 586 ? -4.103 -33.321 18.046 1.00 22.53 586 CYS A N 1
ATOM 4576 C CA . CYS A 1 586 ? -3.707 -32.893 19.388 1.00 22.53 586 CYS A CA 1
ATOM 4577 C C . CYS A 1 586 ? -2.515 -31.924 19.318 1.00 22.53 586 CYS A C 1
ATOM 4579 O O . CYS A 1 586 ? -1.423 -32.325 18.919 1.00 22.53 586 CYS A O 1
ATOM 4581 N N . MET A 1 587 ? -2.678 -30.687 19.796 1.00 21.23 587 MET A N 1
ATOM 4582 C CA . MET A 1 587 ? -1.546 -29.822 20.147 1.00 21.23 587 MET A CA 1
ATOM 4583 C C . MET A 1 587 ? -1.117 -30.080 21.595 1.00 21.23 587 MET A C 1
ATOM 4585 O O . MET A 1 587 ? -1.888 -29.898 22.534 1.00 21.23 587 MET A O 1
ATOM 4589 N N . ARG A 1 588 ? 0.142 -30.494 21.756 1.00 23.45 588 ARG A N 1
ATOM 4590 C CA . ARG A 1 588 ? 0.891 -30.549 23.016 1.00 23.45 588 ARG A CA 1
ATOM 4591 C C . ARG A 1 588 ? 1.775 -29.292 23.045 1.00 23.45 588 ARG A C 1
ATOM 4593 O O . ARG A 1 588 ? 2.538 -29.095 22.104 1.00 23.45 588 ARG A O 1
ATOM 4600 N N . LEU A 1 589 ? 1.671 -28.445 24.071 1.00 22.88 589 LEU A N 1
ATOM 4601 C CA . LEU A 1 589 ? 2.578 -27.302 24.287 1.00 22.88 589 LEU A CA 1
ATOM 4602 C C . LEU A 1 589 ? 3.526 -27.577 25.476 1.00 22.88 589 LEU A C 1
ATOM 4604 O O . LEU A 1 589 ? 3.174 -28.371 26.351 1.00 22.88 589 LEU A O 1
ATOM 4608 N N . PRO A 1 590 ? 4.746 -27.000 25.478 1.00 26.05 590 PRO A N 1
ATOM 4609 C CA . PRO A 1 590 ? 5.891 -27.506 26.234 1.00 26.05 590 PRO A CA 1
ATOM 4610 C C . PRO A 1 590 ? 5.955 -26.970 27.671 1.00 26.05 590 PRO A C 1
ATOM 4612 O O . PRO A 1 590 ? 5.729 -25.786 27.919 1.00 26.05 590 PRO A O 1
ATOM 4615 N N . ALA A 1 591 ? 6.318 -27.843 28.614 1.00 26.84 591 ALA A N 1
ATOM 4616 C CA . ALA A 1 591 ? 6.614 -27.477 29.994 1.00 26.84 591 ALA A CA 1
ATOM 4617 C C . ALA A 1 591 ? 8.014 -26.852 30.102 1.00 26.84 591 ALA A C 1
ATOM 4619 O O . ALA A 1 591 ? 8.979 -27.351 29.524 1.00 26.84 591 ALA A O 1
ATOM 4620 N N . TRP A 1 592 ? 8.102 -25.754 30.852 1.00 23.92 592 TRP A N 1
ATOM 4621 C CA . TRP A 1 592 ? 9.344 -25.099 31.245 1.00 23.92 592 TRP A CA 1
ATOM 4622 C C . TRP A 1 592 ? 10.246 -26.037 32.051 1.00 23.92 592 TRP A C 1
ATOM 4624 O O . TRP A 1 592 ? 9.824 -26.614 33.053 1.00 23.92 592 TRP A O 1
ATOM 4634 N N . SER A 1 593 ? 11.501 -26.131 31.617 1.00 24.77 593 SER A N 1
ATOM 4635 C CA . SER A 1 593 ? 12.599 -26.800 32.304 1.00 24.77 593 SER A CA 1
ATOM 4636 C C . SER A 1 593 ? 12.820 -26.191 33.690 1.00 24.77 593 SER A C 1
ATOM 4638 O O . SER A 1 593 ? 13.091 -24.996 33.811 1.00 24.77 593 SER A O 1
ATOM 4640 N N . ARG A 1 594 ? 12.731 -27.020 34.731 1.00 26.28 594 ARG A N 1
ATOM 4641 C CA . ARG A 1 594 ? 13.252 -26.720 36.066 1.00 26.28 594 ARG A CA 1
ATOM 4642 C C . ARG A 1 594 ? 14.474 -27.606 36.279 1.00 26.28 594 ARG A C 1
ATOM 4644 O O . ARG A 1 594 ? 14.397 -28.806 36.046 1.00 26.28 594 ARG A O 1
ATOM 4651 N N . GLU A 1 595 ? 15.582 -26.971 36.638 1.00 28.70 595 GLU A N 1
ATOM 4652 C CA . GLU A 1 595 ? 16.876 -27.574 36.950 1.00 28.70 595 GLU A CA 1
ATOM 4653 C C . GLU A 1 595 ? 16.730 -28.735 37.943 1.00 28.70 595 GLU A C 1
ATOM 4655 O O . GLU A 1 595 ? 16.273 -28.538 39.069 1.00 28.70 595 GLU A O 1
ATOM 4660 N N . GLU A 1 596 ? 17.153 -29.932 37.534 1.00 26.94 596 GLU A N 1
ATOM 4661 C CA . GLU A 1 596 ? 17.462 -31.028 38.447 1.00 26.94 596 GLU A CA 1
ATOM 4662 C C . GLU A 1 596 ? 18.977 -31.077 38.645 1.00 26.94 596 GLU A C 1
ATOM 4664 O O . GLU A 1 596 ? 19.765 -31.316 37.731 1.00 26.94 596 GLU A O 1
ATOM 4669 N N . SER A 1 597 ? 19.367 -30.784 39.879 1.00 28.92 597 SER A N 1
ATOM 4670 C CA . SER A 1 597 ? 20.685 -31.012 40.441 1.00 28.92 597 SER A CA 1
ATOM 4671 C C . SER A 1 597 ? 20.901 -32.515 40.641 1.00 28.92 597 SER A C 1
ATOM 4673 O O . SER A 1 597 ? 20.347 -33.087 41.581 1.00 28.92 597 SER A O 1
ATOM 4675 N N . GLU A 1 598 ? 21.726 -33.150 39.810 1.00 29.67 598 GLU A N 1
ATOM 4676 C CA . GLU A 1 598 ? 22.237 -34.496 40.087 1.00 29.67 598 GLU A CA 1
ATOM 4677 C C . GLU A 1 598 ? 23.589 -34.424 40.805 1.00 29.67 598 GLU A C 1
ATOM 4679 O O . GLU A 1 598 ? 24.621 -34.015 40.272 1.00 29.67 598 GLU A O 1
ATOM 4684 N N . THR A 1 599 ? 23.538 -34.828 42.069 1.00 30.72 599 THR A N 1
ATOM 4685 C CA . THR A 1 599 ? 24.656 -35.215 42.923 1.00 30.72 599 THR A CA 1
ATOM 4686 C C . THR A 1 599 ? 25.359 -36.469 42.397 1.00 30.72 599 THR A C 1
ATOM 4688 O O . THR A 1 599 ? 24.726 -37.424 41.957 1.00 30.72 599 THR A O 1
ATOM 4691 N N . SER A 1 600 ? 26.683 -36.453 42.511 1.00 30.97 600 SER A N 1
ATOM 4692 C CA . SER A 1 600 ? 27.665 -37.493 42.190 1.00 30.97 600 SER A CA 1
ATOM 4693 C C . SER A 1 600 ? 27.419 -38.877 42.835 1.00 30.97 600 SER A C 1
ATOM 4695 O O . SER A 1 600 ? 26.815 -38.959 43.906 1.00 30.97 600 SER A O 1
ATOM 4697 N N . PRO A 1 601 ? 27.950 -39.973 42.244 1.00 37.41 601 PRO A N 1
ATOM 4698 C CA . PRO A 1 601 ? 27.819 -41.329 42.783 1.00 37.41 601 PRO A CA 1
ATOM 4699 C C . PRO A 1 601 ? 28.955 -41.671 43.771 1.00 37.41 601 PRO A C 1
ATOM 4701 O O . PRO A 1 601 ? 30.057 -41.126 43.641 1.00 37.41 601 PRO A O 1
ATOM 4704 N N . PRO A 1 602 ? 28.756 -42.608 44.720 1.00 31.62 602 PRO A N 1
ATOM 4705 C CA . PRO A 1 602 ? 29.846 -43.233 45.457 1.00 31.62 602 PRO A CA 1
ATOM 4706 C C . PRO A 1 602 ? 30.231 -44.610 44.864 1.00 31.62 602 PRO A C 1
ATOM 4708 O O . PRO A 1 602 ? 29.522 -45.143 44.008 1.00 31.62 602 PRO A O 1
ATOM 4711 N N . PRO A 1 603 ? 31.382 -45.166 45.283 1.00 39.00 603 PRO A N 1
ATOM 4712 C CA . PRO A 1 603 ? 32.216 -46.024 44.449 1.00 39.00 603 PRO A CA 1
ATOM 4713 C C . PRO A 1 603 ? 32.094 -47.518 44.777 1.00 39.00 603 PRO A C 1
ATOM 4715 O O . PRO A 1 603 ? 31.883 -47.886 45.932 1.00 39.00 603 PRO A O 1
ATOM 4718 N N . ALA A 1 604 ? 32.317 -48.359 43.765 1.00 31.39 604 ALA A N 1
ATOM 4719 C CA . ALA A 1 604 ? 33.431 -49.315 43.639 1.00 31.39 604 ALA A CA 1
ATOM 4720 C C . ALA A 1 604 ? 33.156 -50.258 42.462 1.00 31.39 604 ALA A C 1
ATOM 4722 O O . ALA A 1 604 ? 32.090 -50.915 42.477 1.00 31.39 604 ALA A O 1
#

Radius of gyration: 37.34 Å; chains: 1; bounding box: 76×110×92 Å